Protein AF-0000000080484537 (afdb_homodimer)

Structure (mmCIF, N/CA/C/O backbone):
data_AF-0000000080484537-model_v1
#
loop_
_entity.id
_entity.type
_entity.pdbx_description
1 polymer 'NAD(P)/FAD-dependent oxidoreductase'
#
loop_
_atom_site.group_PDB
_atom_site.id
_atom_site.type_symbol
_atom_site.label_atom_id
_atom_site.label_alt_id
_atom_site.label_comp_id
_atom_site.label_asym_id
_atom_site.label_entity_id
_atom_site.label_seq_id
_atom_site.pdbx_PDB_ins_code
_atom_site.Cartn_x
_atom_site.Cartn_y
_atom_site.Cartn_z
_atom_site.occupancy
_atom_site.B_iso_or_equiv
_atom_site.auth_seq_id
_atom_site.auth_comp_id
_atom_site.auth_asym_id
_atom_site.auth_atom_id
_atom_site.pdbx_PDB_model_num
ATOM 1 N N . MET A 1 1 ? 39.976 18.227 -12.603 1 23.44 1 MET A N 1
ATOM 2 C CA . MET A 1 1 ? 39.265 18.965 -11.563 1 23.44 1 MET A CA 1
ATOM 3 C C . MET A 1 1 ? 38.662 18.012 -10.536 1 23.44 1 MET A C 1
ATOM 5 O O . MET A 1 1 ? 37.993 17.044 -10.899 1 23.44 1 MET A O 1
ATOM 9 N N . THR A 1 2 ? 39.248 17.876 -9.286 1 27.39 2 THR A N 1
ATOM 10 C CA . THR A 1 2 ? 38.936 16.972 -8.184 1 27.39 2 THR A CA 1
ATOM 11 C C . THR A 1 2 ? 37.43 16.899 -7.955 1 27.39 2 THR A C 1
ATOM 13 O O . THR A 1 2 ? 36.774 17.925 -7.766 1 27.39 2 THR A O 1
ATOM 16 N N . LYS A 1 3 ? 36.701 16.064 -8.628 1 37.63 3 LYS A N 1
ATOM 17 C CA . LYS A 1 3 ? 35.336 15.91 -8.135 1 37.63 3 LYS A CA 1
ATOM 18 C C . LYS A 1 3 ? 35.253 16.219 -6.642 1 37.63 3 LYS A C 1
ATOM 20 O O . LYS A 1 3 ? 35.806 15.486 -5.82 1 37.63 3 LYS A O 1
ATOM 25 N N . THR A 1 4 ? 35.375 17.279 -6.069 1 38.49 4 THR A N 1
ATOM 26 C CA . THR A 1 4 ? 35.417 17.723 -4.68 1 38.49 4 THR A CA 1
ATOM 27 C C . THR A 1 4 ? 34.432 16.927 -3.828 1 38.49 4 THR A C 1
ATOM 29 O O . THR A 1 4 ? 33.239 16.874 -4.135 1 38.49 4 THR A O 1
ATOM 32 N N . ASP A 1 5 ? 34.754 15.816 -3.107 1 48.5 5 ASP A N 1
ATOM 33 C CA . ASP A 1 5 ? 34.26 14.798 -2.184 1 48.5 5 ASP A CA 1
ATOM 34 C C . ASP A 1 5 ? 33.215 15.378 -1.234 1 48.5 5 ASP A C 1
ATOM 36 O O . ASP A 1 5 ? 33.521 15.69 -0.082 1 48.5 5 ASP A O 1
ATOM 40 N N . GLU A 1 6 ? 32.53 16.384 -1.527 1 61.79 6 GLU A N 1
ATOM 41 C CA . GLU A 1 6 ? 31.76 17.162 -0.561 1 61.79 6 GLU A CA 1
ATOM 42 C C . GLU A 1 6 ? 30.63 16.332 0.041 1 61.79 6 GLU A C 1
ATOM 44 O O . GLU A 1 6 ? 29.827 15.745 -0.688 1 61.79 6 GLU A O 1
ATOM 49 N N . ARG A 1 7 ? 30.728 15.996 1.322 1 75.49 7 ARG A N 1
ATOM 50 C CA . ARG A 1 7 ? 29.743 15.411 2.226 1 75.49 7 ARG A CA 1
ATOM 51 C C . ARG A 1 7 ? 28.435 16.194 2.193 1 75.49 7 ARG A C 1
ATOM 53 O O . ARG A 1 7 ? 28.428 17.409 2.402 1 75.49 7 ARG A O 1
ATOM 60 N N . GLN A 1 8 ? 27.421 15.409 1.617 1 91.36 8 GLN A N 1
ATOM 61 C CA . GLN A 1 8 ? 26.099 16.027 1.606 1 91.36 8 GLN A CA 1
ATOM 62 C C . GLN A 1 8 ? 25.295 15.63 2.84 1 91.36 8 GLN A C 1
ATOM 64 O O . GLN A 1 8 ? 25.279 14.46 3.227 1 91.36 8 GLN A O 1
ATOM 69 N N . GLU A 1 9 ? 24.724 16.596 3.496 1 97.05 9 GLU A N 1
ATOM 70 C CA . GLU A 1 9 ? 23.975 16.344 4.723 1 97.05 9 GLU A CA 1
ATOM 71 C C . GLU A 1 9 ? 22.471 16.436 4.481 1 97.05 9 GLU A C 1
ATOM 73 O O . GLU A 1 9 ? 22.004 17.331 3.773 1 97.05 9 GLU A O 1
ATOM 78 N N . TYR A 1 10 ? 21.775 15.498 4.969 1 98.43 10 TYR A N 1
ATOM 79 C CA . TYR A 1 10 ? 20.322 15.422 4.869 1 98.43 10 TYR A CA 1
ATOM 80 C C . TYR A 1 10 ? 19.704 15.014 6.2 1 98.43 10 TYR A C 1
ATOM 82 O O . TYR A 1 10 ? 20.385 14.453 7.062 1 98.43 10 TYR A O 1
ATOM 90 N N . GLU A 1 11 ? 18.45 15.349 6.391 1 98.76 11 GLU A N 1
ATOM 91 C CA . GLU A 1 11 ? 17.734 14.762 7.52 1 98.76 11 GLU A CA 1
ATOM 92 C C . GLU A 1 11 ? 17.462 13.279 7.29 1 98.76 11 GLU A C 1
ATOM 94 O O . GLU A 1 11 ? 17.568 12.471 8.215 1 98.76 11 GLU A O 1
ATOM 99 N N . VAL A 1 12 ? 17.123 12.919 6.054 1 98.94 12 VAL A N 1
ATOM 100 C CA . VAL A 1 12 ? 16.779 11.542 5.714 1 98.94 12 VAL A CA 1
ATOM 101 C C . VAL A 1 12 ? 17.518 11.123 4.445 1 98.94 12 VAL A C 1
ATOM 103 O O . VAL A 1 12 ? 17.547 11.867 3.462 1 98.94 12 VAL A O 1
ATOM 106 N N . VAL A 1 13 ? 18.121 9.973 4.429 1 98.95 13 VAL A N 1
ATOM 107 C CA . VAL A 1 13 ? 18.639 9.355 3.213 1 98.95 13 VAL A CA 1
ATOM 108 C C . VAL A 1 13 ? 17.956 8.008 2.987 1 98.95 13 VAL A C 1
ATOM 110 O O . VAL A 1 13 ? 17.927 7.161 3.883 1 98.95 13 VAL A O 1
ATOM 113 N N . VAL A 1 14 ? 17.389 7.841 1.883 1 98.96 14 VAL A N 1
ATOM 114 C CA . VAL A 1 14 ? 16.769 6.591 1.456 1 98.96 14 VAL A CA 1
ATOM 115 C C . VAL A 1 14 ? 17.673 5.882 0.45 1 98.96 14 VAL A C 1
ATOM 117 O O . VAL A 1 14 ? 18.08 6.474 -0.553 1 98.96 14 VAL A O 1
ATOM 120 N N . VAL A 1 15 ? 17.99 4.653 0.755 1 98.9 15 VAL A N 1
ATOM 121 C CA . VAL A 1 15 ? 18.811 3.848 -0.143 1 98.9 15 VAL A CA 1
ATOM 122 C C . VAL A 1 15 ? 17.948 2.781 -0.814 1 98.9 15 VAL A C 1
ATOM 124 O O . VAL A 1 15 ? 17.4 1.904 -0.142 1 98.9 15 VAL A O 1
ATOM 127 N N . GLY A 1 16 ? 17.893 2.79 -2.147 1 98.51 16 GLY A N 1
ATOM 128 C CA . GLY A 1 16 ? 17.028 1.909 -2.915 1 98.51 16 GLY A CA 1
ATOM 129 C C . GLY A 1 16 ? 15.826 2.62 -3.507 1 98.51 16 GLY A C 1
ATOM 130 O O . GLY A 1 16 ? 15.008 3.181 -2.774 1 98.51 16 GLY A O 1
ATOM 131 N N . GLY A 1 17 ? 15.713 2.529 -4.77 1 98.24 17 GLY A N 1
ATOM 132 C CA . GLY A 1 17 ? 14.674 3.251 -5.486 1 98.24 17 GLY A CA 1
ATOM 133 C C . GLY A 1 17 ? 13.559 2.353 -5.986 1 98.24 17 GLY A C 1
ATOM 134 O O . GLY A 1 17 ? 13.006 2.582 -7.064 1 98.24 17 GLY A O 1
ATOM 135 N N . GLY A 1 18 ? 13.29 1.226 -5.289 1 98.32 18 GLY A N 1
ATOM 136 C CA . GLY A 1 18 ? 12.067 0.475 -5.524 1 98.32 18 GLY A CA 1
ATOM 137 C C . GLY A 1 18 ? 10.832 1.157 -4.965 1 98.32 18 GLY A C 1
ATOM 138 O O . GLY A 1 18 ? 10.925 2.235 -4.376 1 98.32 18 GLY A O 1
ATOM 139 N N . PRO A 1 19 ? 9.711 0.52 -5.091 1 98.54 19 PRO A N 1
ATOM 140 C CA . PRO A 1 19 ? 8.455 1.155 -4.685 1 98.54 19 PRO A CA 1
ATOM 141 C C . PRO A 1 19 ? 8.459 1.588 -3.221 1 98.54 19 PRO A C 1
ATOM 143 O O . PRO A 1 19 ? 7.993 2.683 -2.896 1 98.54 19 PRO A O 1
ATOM 146 N N . ALA A 1 20 ? 8.968 0.799 -2.344 1 98.85 20 ALA A N 1
ATOM 147 C CA . ALA A 1 20 ? 8.97 1.117 -0.919 1 98.85 20 ALA A CA 1
ATOM 148 C C . ALA A 1 20 ? 9.85 2.33 -0.629 1 98.85 20 ALA A C 1
ATOM 150 O O . ALA A 1 20 ? 9.454 3.228 0.118 1 98.85 20 ALA A O 1
ATOM 151 N N . GLY A 1 21 ? 11.045 2.307 -1.175 1 98.87 21 GLY A N 1
ATOM 152 C CA . GLY A 1 21 ? 11.939 3.44 -0.994 1 98.87 21 GLY A CA 1
ATOM 153 C C . GLY A 1 21 ? 11.384 4.734 -1.558 1 98.87 21 GLY A C 1
ATOM 154 O O . GLY A 1 21 ? 11.434 5.775 -0.899 1 98.87 21 GLY A O 1
ATOM 155 N N . LEU A 1 22 ? 10.856 4.666 -2.74 1 98.9 22 LEU A N 1
ATOM 156 C CA . LEU A 1 22 ? 10.271 5.837 -3.385 1 98.9 22 LEU A CA 1
ATOM 157 C C . LEU A 1 22 ? 9.118 6.394 -2.557 1 98.9 22 LEU A C 1
ATOM 159 O O . LEU A 1 22 ? 8.998 7.609 -2.39 1 98.9 22 LEU A O 1
ATOM 163 N N . GLN A 1 23 ? 8.3 5.505 -2.07 1 98.93 23 GLN A N 1
ATOM 164 C CA . GLN A 1 23 ? 7.166 5.933 -1.258 1 98.93 23 GLN A CA 1
ATOM 165 C C . GLN A 1 23 ? 7.633 6.597 0.034 1 98.93 23 GLN A C 1
ATOM 167 O O . GLN A 1 23 ? 7.064 7.604 0.462 1 98.93 23 GLN A O 1
ATOM 172 N N . SER A 1 24 ? 8.658 6.056 0.693 1 98.95 24 SER A N 1
ATOM 173 C CA . SER A 1 24 ? 9.213 6.655 1.903 1 98.95 24 SER A CA 1
ATOM 174 C C . SER A 1 24 ? 9.737 8.061 1.633 1 98.95 24 SER A C 1
ATOM 176 O O . SER A 1 24 ? 9.454 8.991 2.391 1 98.95 24 SER A O 1
ATOM 178 N N . ALA A 1 25 ? 10.461 8.179 0.547 1 98.93 25 ALA A N 1
ATOM 179 C CA . ALA A 1 25 ? 11.052 9.464 0.183 1 98.93 25 ALA A CA 1
ATOM 180 C C . ALA A 1 25 ? 9.971 10.498 -0.12 1 98.93 25 ALA A C 1
ATOM 182 O O . ALA A 1 25 ? 10.115 11.674 0.224 1 98.93 25 ALA A O 1
ATOM 183 N N . LEU A 1 26 ? 8.951 10.069 -0.77 1 98.78 26 LEU A N 1
ATOM 184 C CA . LEU A 1 26 ? 7.847 10.97 -1.083 1 98.78 26 LEU A CA 1
ATOM 185 C C . LEU A 1 26 ? 7.242 11.552 0.19 1 98.78 26 LEU A C 1
ATOM 187 O O . LEU A 1 26 ? 7.06 12.767 0.297 1 98.78 26 LEU A O 1
ATOM 191 N N . TYR A 1 27 ? 6.989 10.692 1.164 1 98.79 27 TYR A N 1
ATOM 192 C CA . TYR A 1 27 ? 6.375 11.139 2.409 1 98.79 27 TYR A CA 1
ATOM 193 C C . TYR A 1 27 ? 7.312 12.06 3.18 1 98.79 27 TYR A C 1
ATOM 195 O O . TYR A 1 27 ? 6.905 13.133 3.633 1 98.79 27 TYR A O 1
ATOM 203 N N . THR A 1 28 ? 8.537 11.677 3.319 1 98.81 28 THR A N 1
ATOM 204 C CA . THR A 1 28 ? 9.456 12.498 4.1 1 98.81 28 THR A CA 1
ATOM 205 C C . THR A 1 28 ? 9.642 13.867 3.451 1 98.81 28 THR A C 1
ATOM 207 O O . THR A 1 28 ? 9.67 14.888 4.141 1 98.81 28 THR A O 1
ATOM 210 N N . THR A 1 29 ? 9.684 13.871 2.11 1 98.55 29 THR A N 1
ATOM 211 C CA . THR A 1 29 ? 9.873 15.139 1.415 1 98.55 29 THR A CA 1
ATOM 212 C C . THR A 1 29 ? 8.64 16.026 1.563 1 98.55 29 THR A C 1
ATOM 214 O O . THR A 1 29 ? 8.749 17.19 1.953 1 98.55 29 THR A O 1
ATOM 217 N N . ARG A 1 30 ? 7.506 15.511 1.339 1 97.69 30 ARG A N 1
ATOM 218 C CA . ARG A 1 30 ? 6.276 16.295 1.378 1 97.69 30 ARG A CA 1
ATOM 219 C C . ARG A 1 30 ? 5.97 16.764 2.797 1 97.69 30 ARG A C 1
ATOM 221 O O . ARG A 1 30 ? 5.241 17.739 2.99 1 97.69 30 ARG A O 1
ATOM 228 N N . LEU A 1 31 ? 6.535 16.034 3.759 1 98.08 31 LEU A N 1
ATOM 229 C CA . LEU A 1 31 ? 6.295 16.419 5.145 1 98.08 31 LEU A CA 1
ATOM 230 C C . LEU A 1 31 ? 7.403 17.335 5.654 1 98.08 31 LEU A C 1
ATOM 232 O O . LEU A 1 31 ? 7.541 17.537 6.863 1 98.08 31 LEU A O 1
ATOM 236 N N . GLY A 1 32 ? 8.259 17.805 4.763 1 97.79 32 GLY A N 1
ATOM 237 C CA . GLY A 1 32 ? 9.095 18.96 5.047 1 97.79 32 GLY A CA 1
ATOM 238 C C . GLY A 1 32 ? 10.503 18.588 5.471 1 97.79 32 GLY A C 1
ATOM 239 O O . GLY A 1 32 ? 11.19 19.378 6.123 1 97.79 32 GLY A O 1
ATOM 240 N N . HIS A 1 33 ? 10.928 17.373 5.116 1 98.69 33 HIS A N 1
ATOM 241 C CA . HIS A 1 33 ? 12.272 16.962 5.508 1 98.69 33 HIS A CA 1
ATOM 242 C C . HIS A 1 33 ? 13.217 16.958 4.312 1 98.69 33 HIS A C 1
ATOM 244 O O . HIS A 1 33 ? 12.837 16.541 3.216 1 98.69 33 HIS A O 1
ATOM 250 N N . ASP A 1 34 ? 14.436 17.474 4.523 1 98.64 34 ASP A N 1
ATOM 251 C CA . ASP A 1 34 ? 15.479 17.34 3.51 1 98.64 34 ASP A CA 1
ATOM 252 C C . ASP A 1 34 ? 15.831 15.873 3.276 1 98.64 34 ASP A C 1
ATOM 254 O O . ASP A 1 34 ? 16.505 15.251 4.099 1 98.64 34 ASP A O 1
ATOM 258 N N . THR A 1 35 ? 15.431 15.367 2.101 1 98.86 35 THR A N 1
ATOM 259 C CA . THR A 1 35 ? 15.532 13.94 1.814 1 98.86 35 THR A CA 1
ATOM 260 C C . THR A 1 35 ? 16.356 13.7 0.552 1 98.86 35 THR A C 1
ATOM 262 O O . THR A 1 35 ? 16.183 14.395 -0.451 1 98.86 35 THR A O 1
ATOM 265 N N . ALA A 1 36 ? 17.254 12.746 0.633 1 98.78 36 ALA A N 1
ATOM 266 C CA . ALA A 1 36 ? 17.96 12.242 -0.543 1 98.78 36 ALA A CA 1
ATOM 267 C C . ALA A 1 36 ? 17.57 10.797 -0.839 1 98.78 36 ALA A C 1
ATOM 269 O O . ALA A 1 36 ? 17.418 9.987 0.079 1 98.78 36 ALA A O 1
ATOM 270 N N . LEU A 1 37 ? 17.382 10.501 -2.053 1 98.84 37 LEU A N 1
ATOM 271 C CA . LEU A 1 37 ? 17.241 9.136 -2.549 1 98.84 37 LEU A CA 1
ATOM 272 C C . LEU A 1 37 ? 18.49 8.702 -3.31 1 98.84 37 LEU A C 1
ATOM 274 O O . LEU A 1 37 ? 18.906 9.369 -4.26 1 98.84 37 LEU A O 1
ATOM 278 N N . VAL A 1 38 ? 19.084 7.636 -2.88 1 98.72 38 VAL A N 1
ATOM 279 C CA . VAL A 1 38 ? 20.272 7.101 -3.538 1 98.72 38 VAL A CA 1
ATOM 280 C C . VAL A 1 38 ? 19.949 5.746 -4.165 1 98.72 38 VAL A C 1
ATOM 282 O O . VAL A 1 38 ? 19.65 4.783 -3.456 1 98.72 38 VAL A O 1
ATOM 285 N N . ASP A 1 39 ? 20.021 5.628 -5.411 1 97.56 39 ASP A N 1
ATOM 286 C CA . ASP A 1 39 ? 19.632 4.421 -6.134 1 97.56 39 ASP A CA 1
ATOM 287 C C . ASP A 1 39 ? 20.437 4.27 -7.423 1 97.56 39 ASP A C 1
ATOM 289 O O . ASP A 1 39 ? 20.578 5.225 -8.189 1 97.56 39 ASP A O 1
ATOM 293 N N . ARG A 1 40 ? 20.935 3.13 -7.674 1 94.28 40 ARG A N 1
ATOM 294 C CA . ARG A 1 40 ? 21.715 2.89 -8.884 1 94.28 40 ARG A CA 1
ATOM 295 C C . ARG A 1 40 ? 20.816 2.468 -10.041 1 94.28 40 ARG A C 1
ATOM 297 O O . ARG A 1 40 ? 21.268 2.381 -11.185 1 94.28 40 ARG A O 1
ATOM 304 N N . GLY A 1 41 ? 19.569 2.194 -9.729 1 90 41 GLY A N 1
ATOM 305 C CA . GLY A 1 41 ? 18.663 1.661 -10.734 1 90 41 GLY A CA 1
ATOM 306 C C . GLY A 1 41 ? 18.563 0.148 -10.706 1 90 41 GLY A C 1
ATOM 307 O O . GLY A 1 41 ? 19.352 -0.519 -10.033 1 90 41 GLY A O 1
ATOM 308 N N . GLY A 1 42 ? 17.454 -0.297 -11.42 1 88.62 42 GLY A N 1
ATOM 309 C CA . GLY A 1 42 ? 17.2 -1.728 -11.46 1 88.62 42 GLY A CA 1
ATOM 310 C C . GLY A 1 42 ? 16.218 -2.19 -10.401 1 88.62 42 GLY A C 1
ATOM 311 O O . GLY A 1 42 ? 15.309 -1.447 -10.024 1 88.62 42 GLY A O 1
ATOM 312 N N . GLY A 1 43 ? 16.376 -3.502 -10.071 1 89.61 43 GLY A N 1
ATOM 313 C CA . GLY A 1 43 ? 15.469 -4.11 -9.111 1 89.61 43 GLY A CA 1
ATOM 314 C C . GLY A 1 43 ? 14.306 -4.833 -9.763 1 89.61 43 GLY A C 1
ATOM 315 O O . GLY A 1 43 ? 14.099 -4.721 -10.973 1 89.61 43 GLY A O 1
ATOM 316 N N . ARG A 1 44 ? 13.564 -5.465 -9.044 1 91.22 44 ARG A N 1
ATOM 317 C CA . ARG A 1 44 ? 12.495 -6.335 -9.522 1 91.22 44 ARG A CA 1
ATOM 318 C C . ARG A 1 44 ? 11.397 -5.528 -10.207 1 91.22 44 ARG A C 1
ATOM 320 O O . ARG A 1 44 ? 10.897 -5.92 -11.263 1 91.22 44 ARG A O 1
ATOM 327 N N . ALA A 1 45 ? 11.117 -4.374 -9.626 1 91.53 45 ALA A N 1
ATOM 328 C CA . ALA A 1 45 ? 10.047 -3.563 -10.2 1 91.53 45 ALA A CA 1
ATOM 329 C C . ALA A 1 45 ? 10.438 -3.033 -11.576 1 91.53 45 ALA A C 1
ATOM 331 O O . ALA A 1 45 ? 9.595 -2.931 -12.471 1 91.53 45 ALA A O 1
ATOM 332 N N . ALA A 1 46 ? 11.672 -2.721 -11.741 1 89.91 46 ALA A N 1
ATOM 333 C CA . ALA A 1 46 ? 12.144 -2.174 -13.01 1 89.91 46 ALA A CA 1
ATOM 334 C C . ALA A 1 46 ? 12.068 -3.218 -14.12 1 89.91 46 ALA A C 1
ATOM 336 O O . ALA A 1 46 ? 12 -2.872 -15.302 1 89.91 46 ALA A O 1
ATOM 337 N N . MET A 1 47 ? 12.005 -4.441 -13.754 1 88.39 47 MET A N 1
ATOM 338 C CA . MET A 1 47 ? 12.05 -5.531 -14.724 1 88.39 47 MET A CA 1
ATOM 339 C C . MET A 1 47 ? 10.652 -5.861 -15.236 1 88.39 47 MET A C 1
ATOM 341 O O . MET A 1 47 ? 10.501 -6.606 -16.207 1 88.39 47 MET A O 1
ATOM 345 N N . MET A 1 48 ? 9.658 -5.3 -14.616 1 90.55 48 MET A N 1
ATOM 346 C CA . MET A 1 48 ? 8.282 -5.581 -15.016 1 90.55 48 MET A CA 1
ATOM 347 C C . MET A 1 48 ? 7.975 -4.97 -16.379 1 90.55 48 MET A C 1
ATOM 349 O O . MET A 1 48 ? 8.194 -3.776 -16.592 1 90.55 48 MET A O 1
ATOM 353 N N . LEU A 1 49 ? 7.495 -5.759 -17.244 1 90.6 49 LEU A N 1
ATOM 354 C CA . LEU A 1 49 ? 7.099 -5.25 -18.552 1 90.6 49 LEU A CA 1
ATOM 355 C C . LEU A 1 49 ? 5.751 -4.542 -18.474 1 90.6 49 LEU A C 1
ATOM 357 O O . LEU A 1 49 ? 5.511 -3.572 -19.197 1 90.6 49 LEU A O 1
ATOM 361 N N . ASP A 1 50 ? 4.905 -5.078 -17.597 1 91.6 50 ASP A N 1
ATOM 362 C CA . ASP A 1 50 ? 3.582 -4.533 -17.309 1 91.6 50 ASP A CA 1
ATOM 363 C C . ASP A 1 50 ? 3.305 -4.527 -15.808 1 91.6 50 ASP A C 1
ATOM 365 O O . ASP A 1 50 ? 3.658 -5.474 -15.102 1 91.6 50 ASP A O 1
ATOM 369 N N . THR A 1 51 ? 2.698 -3.489 -15.375 1 92.53 51 THR A N 1
ATOM 370 C CA . THR A 1 51 ? 2.335 -3.423 -13.964 1 92.53 51 THR A CA 1
ATOM 371 C C . THR A 1 51 ? 0.969 -4.06 -13.727 1 92.53 51 THR A C 1
ATOM 373 O O . THR A 1 51 ? -0.004 -3.725 -14.406 1 92.53 51 THR A O 1
ATOM 376 N N . HIS A 1 52 ? 0.988 -4.946 -12.801 1 92.24 52 HIS A N 1
ATOM 377 C CA . HIS A 1 52 ? -0.246 -5.618 -12.41 1 92.24 52 HIS A CA 1
ATOM 378 C C . HIS A 1 52 ? -0.535 -5.42 -10.925 1 92.24 52 HIS A C 1
ATOM 380 O O . HIS A 1 52 ? 0.345 -5.007 -10.167 1 92.24 52 HIS A O 1
ATOM 386 N N . ASN A 1 53 ? -1.652 -5.589 -10.51 1 95.78 53 ASN A N 1
ATOM 387 C CA . ASN A 1 53 ? -2.06 -5.719 -9.115 1 95.78 53 ASN A CA 1
ATOM 388 C C . ASN A 1 53 ? -1.883 -4.409 -8.354 1 95.78 53 ASN A C 1
ATOM 390 O O . ASN A 1 53 ? -1.613 -4.416 -7.152 1 95.78 53 ASN A O 1
ATOM 394 N N . VAL A 1 54 ? -1.821 -3.285 -8.956 1 97.98 54 VAL A N 1
ATOM 395 C CA . VAL A 1 54 ? -1.812 -1.959 -8.349 1 97.98 54 VAL A CA 1
ATOM 396 C C . VAL A 1 54 ? -2.992 -1.142 -8.873 1 97.98 54 VAL A C 1
ATOM 398 O O . VAL A 1 54 ? -3.001 -0.729 -10.035 1 97.98 54 VAL A O 1
ATOM 401 N N . ILE A 1 55 ? -3.914 -0.876 -8.011 1 98.13 55 ILE A N 1
ATOM 402 C CA . ILE A 1 55 ? -5.061 -0.109 -8.486 1 98.13 55 ILE A CA 1
ATOM 403 C C . ILE A 1 55 ? -4.6 1.265 -8.965 1 98.13 55 ILE A C 1
ATOM 405 O O . ILE A 1 55 ? -3.706 1.87 -8.369 1 98.13 55 ILE A O 1
ATOM 409 N N . GLY A 1 56 ? -5.198 1.724 -9.991 1 96.62 56 GLY A N 1
ATOM 410 C CA . GLY A 1 56 ? -4.888 3.047 -10.511 1 96.62 56 GLY A CA 1
ATOM 411 C C . GLY A 1 56 ? -3.739 3.045 -11.501 1 96.62 56 GLY A C 1
ATOM 412 O O . GLY A 1 56 ? -3.502 4.041 -12.187 1 96.62 56 GLY A O 1
ATOM 413 N N . VAL A 1 57 ? -3.001 1.94 -11.599 1 96.07 57 VAL A N 1
ATOM 414 C CA . VAL A 1 57 ? -1.902 1.776 -12.545 1 96.07 57 VAL A CA 1
ATOM 415 C C . VAL A 1 57 ? -2.169 0.57 -13.443 1 96.07 57 VAL A C 1
ATOM 417 O O . VAL A 1 57 ? -2.072 -0.576 -12.999 1 96.07 57 VAL A O 1
ATOM 420 N N . THR A 1 58 ? -2.405 0.817 -14.665 1 92.07 58 THR A N 1
ATOM 421 C CA . THR A 1 58 ? -2.867 -0.238 -15.56 1 92.07 58 THR A CA 1
ATOM 422 C C . THR A 1 58 ? -1.687 -0.937 -16.228 1 92.07 58 THR A C 1
ATOM 424 O O . THR A 1 58 ? -0.542 -0.501 -16.09 1 92.07 58 THR A O 1
ATOM 427 N N . GLU A 1 59 ? -1.963 -1.963 -16.93 1 91.01 59 GLU A N 1
ATOM 428 C CA . GLU A 1 59 ? -0.957 -2.783 -17.599 1 91.01 59 GLU A CA 1
ATOM 429 C C . GLU A 1 59 ? -0.304 -2.026 -18.752 1 91.01 59 GLU A C 1
ATOM 431 O O . GLU A 1 59 ? 0.706 -2.471 -19.3 1 91.01 59 GLU A O 1
ATOM 436 N N . GLU A 1 60 ? -0.825 -0.863 -19.002 1 91.44 60 GLU A N 1
ATOM 437 C CA . GLU A 1 60 ? -0.227 -0.019 -20.032 1 91.44 60 GLU A CA 1
ATOM 438 C C . GLU A 1 60 ? 1.07 0.617 -19.541 1 91.44 60 GLU A C 1
ATOM 440 O O . GLU A 1 60 ? 1.842 1.159 -20.336 1 91.44 60 GLU A O 1
ATOM 445 N N . GLN A 1 61 ? 1.283 0.51 -18.325 1 94.26 61 GLN A N 1
ATOM 446 C CA . GLN A 1 61 ? 2.492 1.084 -17.745 1 94.26 61 GLN A CA 1
ATOM 447 C C . GLN A 1 61 ? 3.484 -0.007 -17.349 1 94.26 61 GLN A C 1
ATOM 449 O O . GLN A 1 61 ? 3.142 -0.919 -16.593 1 94.26 61 GLN A O 1
ATOM 454 N N . SER A 1 62 ? 4.724 0.122 -17.824 1 95.03 62 SER A N 1
ATOM 455 C CA . SER A 1 62 ? 5.797 -0.776 -17.409 1 95.03 62 SER A CA 1
ATOM 456 C C . SER A 1 62 ? 6.32 -0.409 -16.024 1 95.03 62 SER A C 1
ATOM 458 O O . SER A 1 62 ? 6.009 0.663 -15.501 1 95.03 62 SER A O 1
ATOM 460 N N . GLY A 1 63 ? 7.086 -1.318 -15.51 1 95.42 63 GLY A N 1
ATOM 461 C CA . GLY A 1 63 ? 7.739 -1.007 -14.248 1 95.42 63 GLY A CA 1
ATOM 462 C C . GLY A 1 63 ? 8.614 0.23 -14.318 1 95.42 63 GLY A C 1
ATOM 463 O O . GLY A 1 63 ? 8.591 1.065 -13.411 1 95.42 63 GLY A O 1
ATOM 464 N N . ASN A 1 64 ? 9.333 0.352 -15.37 1 96 64 ASN A N 1
ATOM 465 C CA . ASN A 1 64 ? 10.215 1.501 -15.552 1 96 64 ASN A CA 1
ATOM 466 C C . ASN A 1 64 ? 9.426 2.804 -15.639 1 96 64 ASN A C 1
ATOM 468 O O . ASN A 1 64 ? 9.849 3.827 -15.098 1 96 64 ASN A O 1
ATOM 472 N N . GLU A 1 65 ? 8.343 2.769 -16.332 1 96.62 65 GLU A N 1
ATOM 473 C CA . GLU A 1 65 ? 7.502 3.959 -16.437 1 96.62 65 GLU A CA 1
ATOM 474 C C . GLU A 1 65 ? 6.893 4.324 -15.086 1 96.62 65 GLU A C 1
ATOM 476 O O . GLU A 1 65 ? 6.853 5.499 -14.715 1 96.62 65 GLU A O 1
ATOM 481 N N . PHE A 1 66 ? 6.425 3.337 -14.438 1 97.43 66 PHE A N 1
ATOM 482 C CA . PHE A 1 66 ? 5.871 3.51 -13.1 1 97.43 66 PHE A CA 1
ATOM 483 C C . PHE A 1 66 ? 6.896 4.145 -12.168 1 97.43 66 PHE A C 1
ATOM 485 O O . PHE A 1 66 ? 6.612 5.155 -11.521 1 97.43 66 PHE A O 1
ATOM 492 N N . LEU A 1 67 ? 8.091 3.618 -12.134 1 97.78 67 LEU A N 1
ATOM 493 C CA . LEU A 1 67 ? 9.167 4.135 -11.295 1 97.78 67 LEU A CA 1
ATOM 494 C C . LEU A 1 67 ? 9.604 5.519 -11.763 1 97.78 67 LEU A C 1
ATOM 496 O O . LEU A 1 67 ? 9.936 6.379 -10.944 1 97.78 67 LEU A O 1
ATOM 500 N N . GLY A 1 68 ? 9.643 5.661 -13.031 1 97.48 68 GLY A N 1
ATOM 501 C CA . GLY A 1 68 ? 9.992 6.961 -13.581 1 97.48 68 GLY A CA 1
ATOM 502 C C . GLY A 1 68 ? 9.04 8.064 -13.156 1 97.48 68 GLY A C 1
ATOM 503 O O . GLY A 1 68 ? 9.472 9.16 -12.794 1 97.48 68 GLY A O 1
ATOM 504 N N . THR A 1 69 ? 7.758 7.784 -13.216 1 97.42 69 THR A N 1
ATOM 505 C CA . THR A 1 69 ? 6.752 8.733 -12.749 1 97.42 69 THR A CA 1
ATOM 506 C C . THR A 1 69 ? 6.978 9.082 -11.281 1 97.42 69 THR A C 1
ATOM 508 O O . THR A 1 69 ? 6.908 10.252 -10.898 1 97.42 69 THR A O 1
ATOM 511 N N . ALA A 1 70 ? 7.263 8.111 -10.509 1 98.01 70 ALA A N 1
ATOM 512 C CA . ALA A 1 70 ? 7.515 8.318 -9.086 1 98.01 70 ALA A CA 1
ATOM 513 C C . ALA A 1 70 ? 8.724 9.224 -8.869 1 98.01 70 ALA A C 1
ATOM 515 O O . ALA A 1 70 ? 8.681 10.14 -8.044 1 98.01 70 ALA A O 1
ATOM 516 N N . ARG A 1 71 ? 9.772 8.954 -9.562 1 97.98 71 ARG A N 1
ATOM 517 C CA . ARG A 1 71 ? 10.983 9.759 -9.434 1 97.98 71 ARG A CA 1
ATOM 518 C C . ARG A 1 71 ? 10.711 11.217 -9.787 1 97.98 71 ARG A C 1
ATOM 520 O O . ARG A 1 71 ? 11.183 12.126 -9.102 1 97.98 71 ARG A O 1
ATOM 527 N N . GLN A 1 72 ? 9.979 11.375 -10.825 1 97.79 72 GLN A N 1
ATOM 528 C CA . GLN A 1 72 ? 9.628 12.735 -11.22 1 97.79 72 GLN A CA 1
ATOM 529 C C . GLN A 1 72 ? 8.813 13.431 -10.133 1 97.79 72 GLN A C 1
ATOM 531 O O . GLN A 1 72 ? 9.035 14.608 -9.842 1 97.79 72 GLN A O 1
ATOM 536 N N . GLN A 1 73 ? 7.875 12.747 -9.536 1 97.38 73 GLN A N 1
ATOM 537 C CA . GLN A 1 73 ? 7.101 13.288 -8.424 1 97.38 73 GLN A CA 1
ATOM 538 C C . GLN A 1 73 ? 8.015 13.765 -7.298 1 97.38 73 GLN A C 1
ATOM 540 O O . GLN A 1 73 ? 7.853 14.875 -6.789 1 97.38 73 GLN A O 1
ATOM 545 N N . LEU A 1 74 ? 8.917 12.894 -6.954 1 98.09 74 LEU A N 1
ATOM 546 C CA . LEU A 1 74 ? 9.837 13.195 -5.862 1 98.09 74 LEU A CA 1
ATOM 547 C C . LEU A 1 74 ? 10.654 14.445 -6.17 1 98.09 74 LEU A C 1
ATOM 549 O O . LEU A 1 74 ? 10.771 15.339 -5.328 1 98.09 74 LEU A O 1
ATOM 553 N N . GLU A 1 75 ? 11.148 14.476 -7.346 1 97.57 75 GLU A N 1
ATOM 554 C CA . GLU A 1 75 ? 11.94 15.632 -7.754 1 97.57 75 GLU A CA 1
ATOM 555 C C . GLU A 1 75 ? 11.111 16.912 -7.71 1 97.57 75 GLU A C 1
ATOM 557 O O . GLU A 1 75 ? 11.592 17.955 -7.262 1 97.57 75 GLU A O 1
ATOM 562 N N . ASP A 1 76 ? 9.936 16.809 -8.152 1 96.22 76 ASP A N 1
ATOM 563 C CA . ASP A 1 76 ? 9.052 17.971 -8.182 1 96.22 76 ASP A CA 1
ATOM 564 C C . ASP A 1 76 ? 8.772 18.485 -6.772 1 96.22 76 ASP A C 1
ATOM 566 O O . ASP A 1 76 ? 8.601 19.688 -6.567 1 96.22 76 ASP A O 1
ATOM 570 N N . TYR A 1 77 ? 8.783 17.619 -5.788 1 96.81 77 TYR A N 1
ATOM 571 C CA . TYR A 1 77 ? 8.485 18.015 -4.416 1 96.81 77 TYR A CA 1
ATOM 572 C C . TYR A 1 77 ? 9.748 18.469 -3.693 1 96.81 77 TYR A C 1
ATOM 574 O O . TYR A 1 77 ? 9.674 19.076 -2.622 1 96.81 77 TYR A O 1
ATOM 582 N N . GLY A 1 78 ? 10.947 18.076 -4.258 1 97.34 78 GLY A N 1
ATOM 583 C CA . GLY A 1 78 ? 12.163 18.633 -3.687 1 97.34 78 GLY A CA 1
ATOM 584 C C . GLY A 1 78 ? 13.135 17.574 -3.204 1 97.34 78 GLY A C 1
ATOM 585 O O . GLY A 1 78 ? 14.169 17.895 -2.614 1 97.34 78 GLY A O 1
ATOM 586 N N . THR A 1 79 ? 12.802 16.286 -3.477 1 98.32 79 THR A N 1
ATOM 587 C CA . THR A 1 79 ? 13.76 15.234 -3.154 1 98.32 79 THR A CA 1
ATOM 588 C C . THR A 1 79 ? 15.005 15.349 -4.028 1 98.32 79 THR A C 1
ATOM 590 O O . THR A 1 79 ? 14.904 15.591 -5.233 1 98.32 79 THR A O 1
ATOM 593 N N . GLU A 1 80 ? 16.147 15.231 -3.443 1 98.17 80 GLU A N 1
ATOM 594 C CA . GLU A 1 80 ? 17.362 15.1 -4.241 1 98.17 80 GLU A CA 1
ATOM 595 C C . GLU A 1 80 ? 17.636 13.64 -4.594 1 98.17 80 GLU A C 1
ATOM 597 O O . GLU A 1 80 ? 17.748 12.792 -3.706 1 98.17 80 GLU A O 1
ATOM 602 N N . ILE A 1 81 ? 17.782 13.372 -5.81 1 98.24 81 ILE A N 1
ATOM 603 C CA . ILE A 1 81 ? 17.993 12.002 -6.264 1 98.24 81 ILE A CA 1
ATOM 604 C C . ILE A 1 81 ? 19.427 11.838 -6.76 1 98.24 81 ILE A C 1
ATOM 606 O O . ILE A 1 81 ? 19.899 12.623 -7.587 1 98.24 81 ILE A O 1
ATOM 610 N N . HIS A 1 82 ? 20.084 10.845 -6.263 1 97.99 82 HIS A N 1
ATOM 611 C CA . HIS A 1 82 ? 21.458 10.528 -6.633 1 97.99 82 HIS A CA 1
ATOM 612 C C . HIS A 1 82 ? 21.555 9.14 -7.256 1 97.99 82 HIS A C 1
ATOM 614 O O . HIS A 1 82 ? 21.156 8.149 -6.64 1 97.99 82 HIS A O 1
ATOM 620 N N . ARG A 1 83 ? 22.043 9.077 -8.476 1 97.32 83 ARG A N 1
ATOM 621 C CA . ARG A 1 83 ? 22.376 7.78 -9.056 1 97.32 83 ARG A CA 1
ATOM 622 C C . ARG A 1 83 ? 23.699 7.258 -8.507 1 97.32 83 ARG A C 1
ATOM 624 O O . ARG A 1 83 ? 24.768 7.747 -8.878 1 97.32 83 ARG A O 1
ATOM 631 N N . ASP A 1 84 ? 23.618 6.368 -7.628 1 97.33 84 ASP A N 1
ATOM 632 C CA . ASP A 1 84 ? 24.798 5.858 -6.935 1 97.33 84 ASP A CA 1
ATOM 633 C C . ASP A 1 84 ? 24.498 4.53 -6.244 1 97.33 84 ASP A C 1
ATOM 635 O O . ASP A 1 84 ? 23.345 4.095 -6.196 1 97.33 84 ASP A O 1
ATOM 639 N N . PHE A 1 85 ? 25.541 3.846 -5.925 1 97.37 85 PHE A N 1
ATOM 640 C CA . PHE A 1 85 ? 25.46 2.587 -5.194 1 97.37 85 PHE A CA 1
ATOM 641 C C . PHE A 1 85 ? 26.155 2.7 -3.842 1 97.37 85 PHE A C 1
ATOM 643 O O . PHE A 1 85 ? 27.38 2.823 -3.776 1 97.37 85 PHE A O 1
ATOM 650 N N . VAL A 1 86 ? 25.343 2.668 -2.749 1 98.26 86 VAL A N 1
ATOM 651 C CA . VAL A 1 86 ? 25.907 2.792 -1.41 1 98.26 86 VAL A CA 1
ATOM 652 C C . VAL A 1 86 ? 26.558 1.473 -0.999 1 98.26 86 VAL A C 1
ATOM 654 O O . VAL A 1 86 ? 25.912 0.423 -1.014 1 98.26 86 VAL A O 1
ATOM 657 N N . THR A 1 87 ? 27.796 1.531 -0.6 1 97.78 87 THR A N 1
ATOM 658 C CA . THR A 1 87 ? 28.547 0.316 -0.305 1 97.78 87 THR A CA 1
ATOM 659 C C . THR A 1 87 ? 28.892 0.241 1.18 1 97.78 87 THR A C 1
ATOM 661 O O . THR A 1 87 ? 29.137 -0.844 1.711 1 97.78 87 THR A O 1
ATOM 664 N N . ASP A 1 88 ? 28.907 1.397 1.811 1 98.3 88 ASP A N 1
ATOM 665 C CA . ASP A 1 88 ? 29.343 1.439 3.203 1 98.3 88 ASP A CA 1
ATOM 666 C C . ASP A 1 88 ? 28.428 2.331 4.039 1 98.3 88 ASP A C 1
ATOM 668 O O . ASP A 1 88 ? 27.939 3.354 3.555 1 98.3 88 ASP A O 1
ATOM 672 N N . ALA A 1 89 ? 28.256 1.908 5.275 1 98.75 89 ALA A N 1
ATOM 673 C CA . ALA A 1 89 ? 27.469 2.68 6.233 1 98.75 89 ALA A CA 1
ATOM 674 C C . ALA A 1 89 ? 28.042 2.554 7.641 1 98.75 89 ALA A C 1
ATOM 676 O O . ALA A 1 89 ? 28.494 1.478 8.041 1 98.75 89 ALA A O 1
ATOM 677 N N . GLU A 1 90 ? 28.029 3.59 8.379 1 98.54 90 GLU A N 1
ATOM 678 C CA . GLU A 1 90 ? 28.449 3.567 9.776 1 98.54 90 GLU A CA 1
ATOM 679 C C . GLU A 1 90 ? 27.722 4.635 10.589 1 98.54 90 GLU A C 1
ATOM 681 O O . GLU A 1 90 ? 27.3 5.657 10.044 1 98.54 90 GLU A O 1
ATOM 686 N N . GLN A 1 91 ? 27.531 4.378 11.784 1 98.48 91 GLN A N 1
ATOM 687 C CA . GLN A 1 91 ? 27.021 5.39 12.703 1 98.48 91 GLN A CA 1
ATOM 688 C C . GLN A 1 91 ? 28.155 6.238 13.272 1 98.48 91 GLN A C 1
ATOM 690 O O . GLN A 1 91 ? 29.153 5.702 13.759 1 98.48 91 GLN A O 1
ATOM 695 N N . LEU A 1 92 ? 28.004 7.5 13.207 1 98.11 92 LEU A N 1
ATOM 696 C CA . LEU A 1 92 ? 28.995 8.441 13.717 1 98.11 92 LEU A CA 1
ATOM 697 C C . LEU A 1 92 ? 28.807 8.671 15.213 1 98.11 92 LEU A C 1
ATOM 699 O O . LEU A 1 92 ? 27.781 8.287 15.78 1 98.11 92 LEU A O 1
ATOM 703 N N . ASP A 1 93 ? 29.684 9.4 15.841 1 97.61 93 ASP A N 1
ATOM 704 C CA . ASP A 1 93 ? 29.693 9.641 17.281 1 97.61 93 ASP A CA 1
ATOM 705 C C . ASP A 1 93 ? 28.514 10.517 17.699 1 97.61 93 ASP A C 1
ATOM 707 O O . ASP A 1 93 ? 28.01 10.397 18.818 1 97.61 93 ASP A O 1
ATOM 711 N N . ASP A 1 94 ? 28.123 11.293 16.802 1 97.31 94 ASP A N 1
ATOM 712 C CA . ASP A 1 94 ? 27.046 12.216 17.148 1 97.31 94 ASP A CA 1
ATOM 713 C C . ASP A 1 94 ? 25.679 11.577 16.916 1 97.31 94 ASP A C 1
ATOM 715 O O . ASP A 1 94 ? 24.649 12.247 17.018 1 97.31 94 ASP A O 1
ATOM 719 N N . GLY A 1 95 ? 25.667 10.345 16.537 1 97.16 95 GLY A N 1
ATOM 720 C CA . GLY A 1 95 ? 24.423 9.606 16.394 1 97.16 95 GLY A CA 1
ATOM 721 C C . GLY A 1 95 ? 23.912 9.57 14.966 1 97.16 95 GLY A C 1
ATOM 722 O O . GLY A 1 95 ? 23.043 8.761 14.632 1 97.16 95 GLY A O 1
ATOM 723 N N . ARG A 1 96 ? 24.499 10.392 14.114 1 98.31 96 ARG A N 1
ATOM 724 C CA . ARG A 1 96 ? 24.11 10.405 12.708 1 98.31 96 ARG A CA 1
ATOM 725 C C . ARG A 1 96 ? 24.755 9.25 11.95 1 98.31 96 ARG A C 1
ATOM 727 O O . ARG A 1 96 ? 25.572 8.514 12.508 1 98.31 96 ARG A O 1
ATOM 734 N N . PHE A 1 97 ? 24.339 9.081 10.669 1 98.84 97 PHE A N 1
ATOM 735 C CA . PHE A 1 97 ? 24.824 7.973 9.853 1 98.84 97 PHE A CA 1
ATOM 736 C C . PHE A 1 97 ? 25.597 8.488 8.645 1 98.84 97 PHE A C 1
ATOM 738 O O . PHE A 1 97 ? 25.154 9.418 7.968 1 98.84 97 PHE A O 1
ATOM 745 N N . ARG A 1 98 ? 26.739 7.918 8.412 1 98.79 98 ARG A N 1
ATOM 746 C CA . ARG A 1 98 ? 27.515 8.179 7.204 1 98.79 98 ARG A CA 1
ATOM 747 C C . ARG A 1 98 ? 27.353 7.048 6.194 1 98.79 98 ARG A C 1
ATOM 749 O O . ARG A 1 98 ? 27.538 5.877 6.53 1 98.79 98 ARG A O 1
ATOM 756 N N . LEU A 1 99 ? 26.909 7.342 5.013 1 98.73 99 LEU A N 1
ATOM 757 C CA . LEU A 1 99 ? 26.777 6.412 3.897 1 98.73 99 LEU A CA 1
ATOM 758 C C . LEU A 1 99 ? 27.747 6.769 2.775 1 98.73 99 LEU A C 1
ATOM 760 O O . LEU A 1 99 ? 27.842 7.933 2.379 1 98.73 99 LEU A O 1
ATOM 764 N N . VAL A 1 100 ? 28.454 5.793 2.255 1 98.39 100 VAL A N 1
ATOM 765 C CA . VAL A 1 100 ? 29.439 6.012 1.201 1 98.39 100 VAL A CA 1
ATOM 766 C C . VAL A 1 100 ? 29.042 5.23 -0.049 1 98.39 100 VAL A C 1
ATOM 768 O O . VAL A 1 100 ? 28.879 4.008 0.002 1 98.39 100 VAL A O 1
ATOM 771 N N . GLY A 1 101 ? 28.832 5.975 -1.101 1 96.39 101 GLY A N 1
ATOM 772 C CA . GLY A 1 101 ? 28.617 5.346 -2.394 1 96.39 101 GLY A CA 1
ATOM 773 C C . GLY A 1 101 ? 29.845 5.374 -3.283 1 96.39 101 GLY A C 1
ATOM 774 O O . GLY A 1 101 ? 30.949 5.663 -2.817 1 96.39 101 GLY A O 1
ATOM 775 N N . ASN A 1 102 ? 29.641 4.965 -4.499 1 95.25 102 ASN A N 1
ATOM 776 C CA . ASN A 1 102 ? 30.723 4.986 -5.478 1 95.25 102 ASN A CA 1
ATOM 777 C C . ASN A 1 102 ? 31.096 6.413 -5.87 1 95.25 102 ASN A C 1
ATOM 779 O O . ASN A 1 102 ? 32.255 6.693 -6.179 1 95.25 102 ASN A O 1
ATOM 783 N N . ASP A 1 103 ? 30.09 7.299 -5.798 1 92.76 103 ASP A N 1
ATOM 784 C CA . ASP A 1 103 ? 30.3 8.626 -6.369 1 92.76 103 ASP A CA 1
ATOM 785 C C . ASP A 1 103 ? 30.114 9.713 -5.313 1 92.76 103 ASP A C 1
ATOM 787 O O . ASP A 1 103 ? 30.376 10.89 -5.573 1 92.76 103 ASP A O 1
ATOM 791 N N . GLY A 1 104 ? 29.555 9.28 -4.191 1 93.41 104 GLY A N 1
ATOM 792 C CA . GLY A 1 104 ? 29.272 10.318 -3.213 1 93.41 104 GLY A CA 1
ATOM 793 C C . GLY A 1 104 ? 29.234 9.799 -1.787 1 93.41 104 GLY A C 1
ATOM 794 O O . GLY A 1 104 ? 29.324 8.591 -1.558 1 93.41 104 GLY A O 1
ATOM 795 N N . GLU A 1 105 ? 29.261 10.807 -0.884 1 97.57 105 GLU A N 1
ATOM 796 C CA . GLU A 1 105 ? 29.122 10.546 0.545 1 97.57 105 GLU A CA 1
ATOM 797 C C . GLU A 1 105 ? 27.967 11.345 1.143 1 97.57 105 GLU A C 1
ATOM 799 O O . GLU A 1 105 ? 27.778 12.517 0.81 1 97.57 105 GLU A O 1
ATOM 804 N N . PHE A 1 106 ? 27.215 10.614 2.043 1 98.3 106 PHE A N 1
ATOM 805 C CA . PHE A 1 106 ? 26.022 11.217 2.625 1 98.3 106 PHE A CA 1
ATOM 806 C C . PHE A 1 106 ? 26.038 11.091 4.144 1 98.3 106 PHE A C 1
ATOM 808 O O . PHE A 1 106 ? 26.466 10.069 4.683 1 98.3 106 PHE A O 1
ATOM 815 N N . VAL A 1 107 ? 25.577 12.075 4.785 1 98.6 107 VAL A N 1
ATOM 816 C CA . VAL A 1 107 ? 25.34 12.032 6.224 1 98.6 107 VAL A CA 1
ATOM 817 C C . VAL A 1 107 ? 23.868 12.319 6.514 1 98.6 107 VAL A C 1
ATOM 819 O O . VAL A 1 107 ? 23.29 13.253 5.953 1 98.6 107 VAL A O 1
ATOM 822 N N . ALA A 1 108 ? 23.281 11.495 7.33 1 98.59 108 ALA A N 1
ATOM 823 C CA . ALA A 1 108 ? 21.842 11.614 7.551 1 98.59 108 ALA A CA 1
ATOM 824 C C . ALA A 1 108 ? 21.497 11.422 9.025 1 98.59 108 ALA A C 1
ATOM 826 O O . ALA A 1 108 ? 22.203 10.716 9.748 1 98.59 108 ALA A O 1
ATOM 827 N N . GLU A 1 109 ? 20.402 12.025 9.513 1 98.77 109 GLU A N 1
ATOM 828 C CA . GLU A 1 109 ? 19.851 11.763 10.839 1 98.77 109 GLU A CA 1
ATOM 829 C C . GLU A 1 109 ? 19.098 10.435 10.872 1 98.77 109 GLU A C 1
ATOM 831 O O . GLU A 1 109 ? 19.147 9.712 11.869 1 98.77 109 GLU A O 1
ATOM 836 N N . ARG A 1 110 ? 18.379 10.115 9.858 1 98.92 110 ARG A N 1
ATOM 837 C CA . ARG A 1 110 ? 17.654 8.862 9.673 1 98.92 110 ARG A CA 1
ATOM 838 C C . ARG A 1 110 ? 17.999 8.223 8.332 1 98.92 110 ARG A C 1
ATOM 840 O O . ARG A 1 110 ? 18.212 8.924 7.341 1 98.92 110 ARG A O 1
ATOM 847 N N . VAL A 1 111 ? 18.016 6.91 8.31 1 98.94 111 VAL A N 1
ATOM 848 C CA . VAL A 1 111 ? 18.316 6.146 7.104 1 98.94 111 VAL A CA 1
ATOM 849 C C . VAL A 1 111 ? 17.197 5.142 6.837 1 98.94 111 VAL A C 1
ATOM 851 O O . VAL A 1 111 ? 16.75 4.444 7.75 1 98.94 111 VAL A O 1
ATOM 854 N N . VAL A 1 112 ? 16.726 5.109 5.629 1 98.97 112 VAL A N 1
ATOM 855 C CA . VAL A 1 112 ? 15.785 4.089 5.179 1 98.97 112 VAL A CA 1
ATOM 856 C C . VAL A 1 112 ? 16.461 3.176 4.159 1 98.97 112 VAL A C 1
ATOM 858 O O . VAL A 1 112 ? 16.96 3.644 3.133 1 98.97 112 VAL A O 1
ATOM 861 N N . LEU A 1 113 ? 16.472 1.942 4.451 1 98.94 113 LEU A N 1
ATOM 862 C CA . LEU A 1 113 ? 17.07 0.963 3.549 1 98.94 113 LEU A CA 1
ATOM 863 C C . LEU A 1 113 ? 15.994 0.13 2.861 1 98.94 113 LEU A C 1
ATOM 865 O O . LEU A 1 113 ? 15.353 -0.711 3.496 1 98.94 113 LEU A O 1
ATOM 869 N N . GLY A 1 114 ? 15.697 0.384 1.632 1 98.65 114 GLY A N 1
ATOM 870 C CA . GLY A 1 114 ? 14.803 -0.368 0.767 1 98.65 114 GLY A CA 1
ATOM 871 C C . GLY A 1 114 ? 15.531 -1.137 -0.32 1 98.65 114 GLY A C 1
ATOM 872 O O . GLY A 1 114 ? 15.209 -1.006 -1.502 1 98.65 114 GLY A O 1
ATOM 873 N N . VAL A 1 115 ? 16.445 -2.011 0.016 1 98.34 115 VAL A N 1
ATOM 874 C CA . VAL A 1 115 ? 17.422 -2.584 -0.905 1 98.34 115 VAL A CA 1
ATOM 875 C C . VAL A 1 115 ? 16.94 -3.951 -1.384 1 98.34 115 VAL A C 1
ATOM 877 O O . VAL A 1 115 ? 17.516 -4.53 -2.309 1 98.34 115 VAL A O 1
ATOM 880 N N . GLY A 1 116 ? 15.964 -4.531 -0.796 1 97.48 116 GLY A N 1
ATOM 881 C CA . GLY A 1 116 ? 15.281 -5.726 -1.264 1 97.48 116 GLY A CA 1
ATOM 882 C C . GLY A 1 116 ? 16.189 -6.939 -1.346 1 97.48 116 GLY A C 1
ATOM 883 O O . GLY A 1 116 ? 17.015 -7.164 -0.46 1 97.48 116 GLY A O 1
ATOM 884 N N . PHE A 1 117 ? 15.909 -7.831 -2.308 1 97.36 117 PHE A N 1
ATOM 885 C CA . PHE A 1 117 ? 16.707 -9.028 -2.55 1 97.36 117 PHE A CA 1
ATOM 886 C C . PHE A 1 117 ? 16.806 -9.319 -4.043 1 97.36 117 PHE A C 1
ATOM 888 O O . PHE A 1 117 ? 16.152 -8.66 -4.854 1 97.36 117 PHE A O 1
ATOM 895 N N . ASN A 1 118 ? 17.651 -10.185 -4.415 1 95.4 118 ASN A N 1
ATOM 896 C CA . ASN A 1 118 ? 17.755 -10.741 -5.76 1 95.4 118 ASN A CA 1
ATOM 897 C C . ASN A 1 118 ? 17.235 -12.175 -5.816 1 95.4 118 ASN A C 1
ATOM 899 O O . ASN A 1 118 ? 17.524 -12.979 -4.928 1 95.4 118 ASN A O 1
ATOM 903 N N . ASP A 1 119 ? 16.479 -12.446 -6.847 1 94.88 119 ASP A N 1
ATOM 904 C CA . ASP A 1 119 ? 16.086 -13.832 -7.082 1 94.88 119 ASP A CA 1
ATOM 905 C C . ASP A 1 119 ? 17.284 -14.678 -7.511 1 94.88 119 ASP A C 1
ATOM 907 O O . ASP A 1 119 ? 18.083 -14.251 -8.347 1 94.88 119 ASP A O 1
ATOM 911 N N . LYS A 1 120 ? 17.396 -15.854 -6.894 1 94.54 120 LYS A N 1
ATOM 912 C CA . LYS A 1 120 ? 18.406 -16.787 -7.386 1 94.54 120 LYS A CA 1
ATOM 913 C C . LYS A 1 120 ? 18.025 -17.335 -8.758 1 94.54 120 LYS A C 1
ATOM 915 O O . LYS A 1 120 ? 16.899 -17.796 -8.958 1 94.54 120 LYS A O 1
ATOM 920 N N . ARG A 1 121 ? 18.908 -17.259 -9.685 1 91.73 121 ARG A N 1
ATOM 921 C CA . ARG A 1 121 ? 18.658 -17.699 -11.054 1 91.73 121 ARG A CA 1
ATOM 922 C C . ARG A 1 121 ? 19.367 -19.018 -11.342 1 91.73 121 ARG A C 1
ATOM 924 O O . ARG A 1 121 ? 20.532 -19.195 -10.981 1 91.73 121 ARG A O 1
ATOM 931 N N . PRO A 1 122 ? 18.683 -19.875 -11.992 1 89.23 122 PRO A N 1
ATOM 932 C CA . PRO A 1 122 ? 19.38 -21.078 -12.455 1 89.23 122 PRO A CA 1
ATOM 933 C C . PRO A 1 122 ? 20.271 -20.814 -13.667 1 89.23 122 PRO A C 1
ATOM 935 O O . PRO A 1 122 ? 20.214 -19.731 -14.255 1 89.23 122 PRO A O 1
ATOM 938 N N . ASP A 1 123 ? 21.022 -21.777 -14.009 1 90 123 ASP A N 1
ATOM 939 C CA . ASP A 1 123 ? 21.89 -21.665 -15.178 1 90 123 ASP A CA 1
ATOM 940 C C . ASP A 1 123 ? 21.073 -21.643 -16.468 1 90 123 ASP A C 1
ATOM 942 O O . ASP A 1 123 ? 20.056 -22.331 -16.576 1 90 123 ASP A O 1
ATOM 946 N N . PRO A 1 124 ? 21.376 -20.863 -17.389 1 91.35 124 PRO A N 1
ATOM 947 C CA . PRO A 1 124 ? 20.736 -20.937 -18.705 1 91.35 124 PRO A CA 1
ATOM 948 C C . PRO A 1 124 ? 20.717 -22.354 -19.273 1 91.35 124 PRO A C 1
ATOM 950 O O . PRO A 1 124 ? 21.449 -23.224 -18.796 1 91.35 124 PRO A O 1
ATOM 953 N N . PRO A 1 125 ? 20.132 -22.602 -20.283 1 92.68 125 PRO A N 1
ATOM 954 C CA . PRO A 1 125 ? 19.361 -21.598 -21.021 1 92.68 125 PRO A CA 1
ATOM 955 C C . PRO A 1 125 ? 18.094 -21.169 -20.284 1 92.68 125 PRO A C 1
ATOM 957 O O . PRO A 1 125 ? 17.425 -21.999 -19.662 1 92.68 125 PRO A O 1
ATOM 960 N N . LEU A 1 126 ? 17.735 -19.936 -20.227 1 95.11 126 LEU A N 1
ATOM 961 C CA . LEU A 1 126 ? 16.545 -19.364 -19.607 1 95.11 126 LEU A CA 1
ATOM 962 C C . LEU A 1 126 ? 15.92 -18.303 -20.506 1 95.11 126 LEU A C 1
ATOM 964 O O . LEU A 1 126 ? 16.632 -17.578 -21.205 1 95.11 126 LEU A O 1
ATOM 968 N N . PRO A 1 127 ? 14.584 -18.263 -20.492 1 95.91 127 PRO A N 1
ATOM 969 C CA . PRO A 1 127 ? 13.982 -17.107 -21.161 1 95.91 127 PRO A CA 1
ATOM 970 C C . PRO A 1 127 ? 14.228 -15.798 -20.413 1 95.91 127 PRO A C 1
ATOM 972 O O . PRO A 1 127 ? 14.747 -15.81 -19.294 1 95.91 127 PRO A O 1
ATOM 975 N N . ARG A 1 128 ? 13.908 -14.76 -21.144 1 93.07 128 ARG A N 1
ATOM 976 C CA . ARG A 1 128 ? 13.994 -13.442 -20.522 1 93.07 128 ARG A CA 1
ATOM 977 C C . ARG A 1 128 ? 12.909 -13.262 -19.467 1 93.07 128 ARG A C 1
ATOM 979 O O . ARG A 1 128 ? 11.767 -13.681 -19.666 1 93.07 128 ARG A O 1
ATOM 986 N N . THR A 1 129 ? 13.302 -12.568 -18.394 1 92.36 129 THR A N 1
ATOM 987 C CA . THR A 1 129 ? 12.309 -12.216 -17.386 1 92.36 129 THR A CA 1
ATOM 988 C C . THR A 1 129 ? 11.19 -11.377 -17.997 1 92.36 129 THR A C 1
ATOM 990 O O . THR A 1 129 ? 11.453 -10.433 -18.745 1 92.36 129 THR A O 1
ATOM 993 N N . GLY A 1 130 ? 9.973 -11.811 -17.705 1 91.89 130 GLY A N 1
ATOM 994 C CA . GLY A 1 130 ? 8.82 -11.118 -18.258 1 91.89 130 GLY A CA 1
ATOM 995 C C . GLY A 1 130 ? 8.39 -11.658 -19.609 1 91.89 130 GLY A C 1
ATOM 996 O O . GLY A 1 130 ? 7.314 -11.319 -20.104 1 91.89 130 GLY A O 1
ATOM 997 N N . LYS A 1 131 ? 9.194 -12.502 -20.233 1 94.79 131 LYS A N 1
ATOM 998 C CA . LYS A 1 131 ? 8.872 -13.117 -21.518 1 94.79 131 LYS A CA 1
ATOM 999 C C . LYS A 1 131 ? 9.033 -14.633 -21.458 1 94.79 131 LYS A C 1
ATOM 1001 O O . LYS A 1 131 ? 9.668 -15.23 -22.33 1 94.79 131 LYS A O 1
ATOM 1006 N N . GLY A 1 132 ? 8.532 -15.129 -20.378 1 96.23 132 GLY A N 1
ATOM 1007 C CA . GLY A 1 132 ? 8.544 -16.575 -20.223 1 96.23 132 GLY A CA 1
ATOM 1008 C C . GLY A 1 132 ? 9.157 -17.029 -18.911 1 96.23 132 GLY A C 1
ATOM 1009 O O . GLY A 1 132 ? 9.049 -18.2 -18.542 1 96.23 132 GLY A O 1
ATOM 1010 N N . LEU A 1 133 ? 9.876 -16.13 -18.291 1 96.53 133 LEU A N 1
ATOM 1011 C CA . LEU A 1 133 ? 10.404 -16.41 -16.96 1 96.53 133 LEU A CA 1
ATOM 1012 C C . LEU A 1 133 ? 9.855 -15.42 -15.938 1 96.53 133 LEU A C 1
ATOM 1014 O O . LEU A 1 133 ? 9.969 -14.205 -16.122 1 96.53 133 LEU A O 1
ATOM 1018 N N . HIS A 1 134 ? 9.301 -15.972 -14.897 1 95.4 134 HIS A N 1
ATOM 1019 C CA . HIS A 1 134 ? 8.687 -15.164 -13.849 1 95.4 134 HIS A CA 1
ATOM 1020 C C . HIS A 1 134 ? 9.063 -15.68 -12.464 1 95.4 134 HIS A C 1
ATOM 1022 O O . HIS A 1 134 ? 9.603 -16.781 -12.333 1 95.4 134 HIS A O 1
ATOM 1028 N N . TYR A 1 135 ? 8.799 -14.828 -11.448 1 93.59 135 TYR A N 1
ATOM 1029 C CA . TYR A 1 135 ? 9.23 -15.193 -10.103 1 93.59 135 TYR A CA 1
ATOM 1030 C C . TYR A 1 135 ? 8.091 -15.031 -9.103 1 93.59 135 TYR A C 1
ATOM 1032 O O . TYR A 1 135 ? 8.173 -15.52 -7.974 1 93.59 135 TYR A O 1
ATOM 1040 N N . CYS A 1 136 ? 7.061 -14.34 -9.457 1 93.71 136 CYS A N 1
ATOM 1041 C CA . CYS A 1 136 ? 5.962 -14.083 -8.534 1 93.71 136 CYS A CA 1
ATOM 1042 C C . CYS A 1 136 ? 4.667 -14.707 -9.04 1 93.71 136 CYS A C 1
ATOM 1044 O O . CYS A 1 136 ? 4.034 -14.178 -9.956 1 93.71 136 CYS A O 1
ATOM 1046 N N . LEU A 1 137 ? 4.252 -15.694 -8.392 1 94.82 137 LEU A N 1
ATOM 1047 C CA . LEU A 1 137 ? 3.038 -16.407 -8.774 1 94.82 137 LEU A CA 1
ATOM 1048 C C . LEU A 1 137 ? 1.809 -15.52 -8.597 1 94.82 137 LEU A C 1
ATOM 1050 O O . LEU A 1 137 ? 0.962 -15.441 -9.49 1 94.82 137 LEU A O 1
ATOM 1054 N N . HIS A 1 138 ? 1.737 -14.748 -7.512 1 93.82 138 HIS A N 1
ATOM 1055 C CA . HIS A 1 138 ? 0.585 -13.901 -7.222 1 93.82 138 HIS A CA 1
ATOM 1056 C C . HIS A 1 138 ? 0.445 -12.789 -8.256 1 93.82 138 HIS A C 1
ATOM 1058 O O . HIS A 1 138 ? -0.645 -12.243 -8.443 1 93.82 138 HIS A O 1
ATOM 1064 N N . CYS A 1 139 ? 1.512 -12.518 -8.901 1 94.29 139 CYS A N 1
ATOM 1065 C CA . CYS A 1 139 ? 1.544 -11.41 -9.85 1 94.29 139 CYS A CA 1
ATOM 1066 C C . CYS A 1 139 ? 1.208 -11.888 -11.258 1 94.29 139 CYS A C 1
ATOM 1068 O O . CYS A 1 139 ? 0.488 -11.21 -11.993 1 94.29 139 CYS A O 1
ATOM 1070 N N . ASP A 1 140 ? 1.649 -13.129 -11.575 1 94.87 140 ASP A N 1
ATOM 1071 C CA . ASP A 1 140 ? 1.697 -13.424 -13.003 1 94.87 140 ASP A CA 1
ATOM 1072 C C . ASP A 1 140 ? 0.826 -14.631 -13.345 1 94.87 140 ASP A C 1
ATOM 1074 O O . ASP A 1 140 ? 0.607 -14.933 -14.52 1 94.87 140 ASP A O 1
ATOM 1078 N N . ALA A 1 141 ? 0.35 -15.299 -12.319 1 96 141 ALA A N 1
ATOM 1079 C CA . ALA A 1 141 ? -0.414 -16.516 -12.579 1 96 141 ALA A CA 1
ATOM 1080 C C . ALA A 1 141 ? -1.557 -16.247 -13.554 1 96 141 ALA A C 1
ATOM 1082 O O . ALA A 1 141 ? -1.88 -17.094 -14.39 1 96 141 ALA A O 1
ATOM 1083 N N . TYR A 1 142 ? -2.157 -15.104 -13.442 1 95.77 142 TYR A N 1
ATOM 1084 C CA . TYR A 1 142 ? -3.29 -14.737 -14.284 1 95.77 142 TYR A CA 1
ATOM 1085 C C . TYR A 1 142 ? -2.924 -14.83 -15.761 1 95.77 142 TYR A C 1
ATOM 1087 O O . TYR A 1 142 ? -3.755 -15.207 -16.59 1 95.77 142 TYR A O 1
ATOM 1095 N N . MET A 1 143 ? -1.726 -14.567 -16.091 1 93.3 143 MET A N 1
ATOM 1096 C CA . MET A 1 143 ? -1.261 -14.545 -17.475 1 93.3 143 MET A CA 1
ATOM 1097 C C . MET A 1 143 ? -1.186 -15.956 -18.047 1 93.3 143 MET A C 1
ATOM 1099 O O . MET A 1 143 ? -1.119 -16.135 -19.265 1 93.3 143 MET A O 1
ATOM 1103 N N . PHE A 1 144 ? -1.258 -16.895 -17.186 1 95.81 144 PHE A N 1
ATOM 1104 C CA . PHE A 1 144 ? -1.012 -18.264 -17.624 1 95.81 144 PHE A CA 1
ATOM 1105 C C . PHE A 1 144 ? -2.27 -19.112 -17.483 1 95.81 144 PHE A C 1
ATOM 1107 O O . PHE A 1 144 ? -2.205 -20.342 -17.534 1 95.81 144 PHE A O 1
ATOM 1114 N N . VAL A 1 145 ? -3.373 -18.457 -17.288 1 97.22 145 VAL A N 1
ATOM 1115 C CA . VAL A 1 145 ? -4.642 -19.176 -17.244 1 97.22 145 VAL A CA 1
ATOM 1116 C C . VAL A 1 145 ? -4.846 -19.945 -18.547 1 97.22 145 VAL A C 1
ATOM 1118 O O . VAL A 1 145 ? -4.754 -19.372 -19.635 1 97.22 145 VAL A O 1
ATOM 1121 N N . ASP A 1 146 ? -5.03 -21.229 -18.392 1 96.66 146 ASP A N 1
ATOM 1122 C CA . ASP A 1 146 ? -5.328 -22.147 -19.487 1 96.66 146 ASP A CA 1
ATOM 1123 C C . ASP A 1 146 ? -4.149 -22.254 -20.451 1 96.66 146 ASP A C 1
ATOM 1125 O O . ASP A 1 146 ? -4.338 -22.46 -21.652 1 96.66 146 ASP A O 1
ATOM 1129 N N . GLU A 1 147 ? -2.96 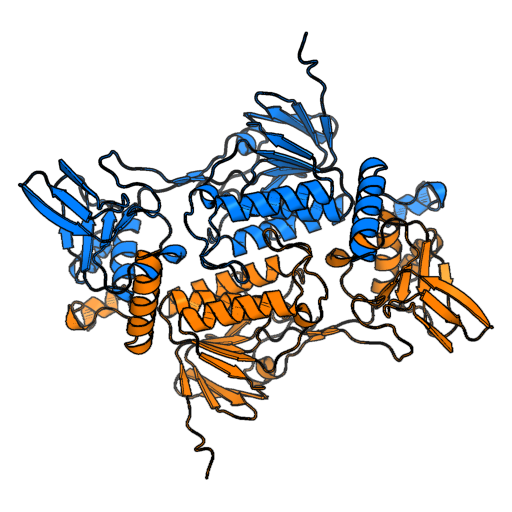-22.023 -19.989 1 97.23 147 GLU A N 1
ATOM 1130 C CA . GLU A 1 147 ? -1.737 -22.132 -20.779 1 97.23 147 GLU A CA 1
ATOM 1131 C C . GLU A 1 147 ? -0.778 -23.153 -20.174 1 97.23 147 GLU A C 1
ATOM 1133 O O . GLU A 1 147 ? -0.846 -23.443 -18.977 1 97.23 147 GLU A O 1
ATOM 1138 N N . SER A 1 148 ? 0.14 -23.677 -21.014 1 98.13 148 SER A N 1
ATOM 1139 C CA . SER A 1 148 ? 1.175 -24.586 -20.531 1 98.13 148 SER A CA 1
ATOM 1140 C C . SER A 1 148 ? 2.258 -23.833 -19.765 1 98.13 148 SER A C 1
ATOM 1142 O O . SER A 1 148 ? 2.803 -22.845 -20.261 1 98.13 148 SER A O 1
ATOM 1144 N N . VAL A 1 149 ? 2.551 -24.368 -18.547 1 98.6 149 VAL A N 1
ATOM 1145 C CA . VAL A 1 149 ? 3.509 -23.646 -17.716 1 98.6 149 VAL A CA 1
ATOM 1146 C C . VAL A 1 149 ? 4.525 -24.623 -17.13 1 98.6 149 VAL A C 1
ATOM 1148 O O . VAL A 1 149 ? 4.25 -25.819 -17.013 1 98.6 149 VAL A O 1
ATOM 1151 N N . TYR A 1 150 ? 5.7 -24.085 -16.83 1 98.64 150 TYR A N 1
ATOM 1152 C CA . TYR A 1 150 ? 6.704 -24.86 -16.11 1 98.64 150 TYR A CA 1
ATOM 1153 C C . TYR A 1 150 ? 7.018 -24.225 -14.76 1 98.64 150 TYR A C 1
ATOM 1155 O O . TYR A 1 150 ? 6.824 -23.021 -14.573 1 98.64 150 TYR A O 1
ATOM 1163 N N . VAL A 1 151 ? 7.415 -25.012 -13.821 1 98.58 151 VAL A N 1
ATOM 1164 C CA . VAL A 1 151 ? 8.046 -24.57 -12.582 1 98.58 151 VAL A CA 1
ATOM 1165 C C . VAL A 1 151 ? 9.428 -25.206 -12.45 1 98.58 151 VAL A C 1
ATOM 1167 O O . VAL A 1 151 ? 9.549 -26.43 -12.363 1 98.58 151 VAL A O 1
ATOM 1170 N N . MET A 1 152 ? 10.378 -24.365 -12.482 1 98.1 152 MET A N 1
ATOM 1171 C CA . MET A 1 152 ? 11.749 -24.858 -12.392 1 98.1 152 MET A CA 1
ATOM 1172 C C . MET A 1 152 ? 12.221 -24.894 -10.942 1 98.1 152 MET A C 1
ATOM 1174 O O . MET A 1 152 ? 12.084 -23.908 -10.216 1 98.1 152 MET A O 1
ATOM 1178 N N . GLY A 1 153 ? 12.728 -25.942 -10.497 1 97.37 153 GLY A N 1
ATOM 1179 C CA . GLY A 1 153 ? 13.255 -26.121 -9.153 1 97.37 153 GLY A CA 1
ATOM 1180 C C . GLY A 1 153 ? 13.105 -27.54 -8.638 1 97.37 153 GLY A C 1
ATOM 1181 O O . GLY A 1 153 ? 12.501 -28.386 -9.301 1 97.37 153 GLY A O 1
ATOM 1182 N N . HIS A 1 154 ? 13.646 -27.823 -7.469 1 96.92 154 HIS A N 1
ATOM 1183 C CA . HIS A 1 154 ? 13.628 -29.187 -6.952 1 96.92 154 HIS A CA 1
ATOM 1184 C C . HIS A 1 154 ? 13.315 -29.206 -5.46 1 96.92 154 HIS A C 1
ATOM 1186 O O . HIS A 1 154 ? 13.486 -30.233 -4.799 1 96.92 154 HIS A O 1
ATOM 1192 N N . SER A 1 155 ? 12.889 -28.058 -4.928 1 96.72 155 SER A N 1
ATOM 1193 C CA . SER A 1 155 ? 12.597 -27.909 -3.506 1 96.72 155 SER A CA 1
ATOM 1194 C C . SER A 1 155 ? 11.101 -28.016 -3.235 1 96.72 155 SER A C 1
ATOM 1196 O O . SER A 1 155 ? 10.302 -28.127 -4.167 1 96.72 155 SER A O 1
ATOM 1198 N N . ASP A 1 156 ? 10.729 -27.972 -1.917 1 96.87 156 ASP A N 1
ATOM 1199 C CA . ASP A 1 156 ? 9.326 -27.928 -1.515 1 96.87 156 ASP A CA 1
ATOM 1200 C C . ASP A 1 156 ? 8.609 -26.742 -2.156 1 96.87 156 ASP A C 1
ATOM 1202 O O . ASP A 1 156 ? 7.466 -26.867 -2.6 1 96.87 156 ASP A O 1
ATOM 1206 N N . SER A 1 157 ? 9.307 -25.633 -2.242 1 95.59 157 SER A N 1
ATOM 1207 C CA . SER A 1 157 ? 8.72 -24.431 -2.824 1 95.59 157 SER A CA 1
ATOM 1208 C C . SER A 1 157 ? 8.309 -24.662 -4.274 1 95.59 157 SER A C 1
ATOM 1210 O O . SER A 1 157 ? 7.214 -24.274 -4.684 1 95.59 157 SER A O 1
ATOM 1212 N N . ALA A 1 158 ? 9.153 -25.284 -5.006 1 97.61 158 ALA A N 1
ATOM 1213 C CA . ALA A 1 158 ? 8.851 -25.568 -6.406 1 97.61 158 ALA A CA 1
ATOM 1214 C C . ALA A 1 158 ? 7.649 -26.5 -6.53 1 97.61 158 ALA A C 1
ATOM 1216 O O . ALA A 1 158 ? 6.767 -26.278 -7.363 1 97.61 158 ALA A O 1
ATOM 1217 N N . ALA A 1 159 ? 7.65 -27.516 -5.664 1 98.29 159 ALA A N 1
ATOM 1218 C CA . ALA A 1 159 ? 6.553 -28.481 -5.672 1 98.29 159 ALA A CA 1
ATOM 1219 C C . ALA A 1 159 ? 5.219 -27.797 -5.388 1 98.29 159 ALA A C 1
ATOM 1221 O O . ALA A 1 159 ? 4.248 -27.985 -6.126 1 98.29 159 ALA A O 1
ATOM 1222 N N . TYR A 1 160 ? 5.173 -26.995 -4.42 1 97.88 160 TYR A N 1
ATOM 1223 C CA . TYR A 1 160 ? 3.928 -26.348 -4.021 1 97.88 160 TYR A CA 1
ATOM 1224 C C . TYR A 1 160 ? 3.475 -25.342 -5.073 1 97.88 160 TYR A C 1
ATOM 1226 O O . TYR A 1 160 ? 2.285 -25.256 -5.386 1 97.88 160 TYR A O 1
ATOM 1234 N N . VAL A 1 161 ? 4.424 -24.612 -5.603 1 98.16 161 VAL A N 1
ATOM 1235 C CA . VAL A 1 161 ? 4.079 -23.643 -6.637 1 98.16 161 VAL A CA 1
ATOM 1236 C C . VAL A 1 161 ? 3.48 -24.364 -7.842 1 98.16 161 VAL A C 1
ATOM 1238 O O . VAL A 1 161 ? 2.485 -23.911 -8.414 1 98.16 161 VAL A O 1
ATOM 1241 N N . ALA A 1 162 ? 4.034 -25.465 -8.184 1 98.69 162 ALA A N 1
ATOM 1242 C CA . ALA A 1 162 ? 3.508 -26.245 -9.302 1 98.69 162 ALA A CA 1
ATOM 1243 C C . ALA A 1 162 ? 2.068 -26.677 -9.039 1 98.69 162 ALA A C 1
ATOM 1245 O O . ALA A 1 162 ? 1.204 -26.543 -9.909 1 98.69 162 ALA A O 1
ATOM 1246 N N . MET A 1 163 ? 1.829 -27.167 -7.839 1 98.72 163 MET A N 1
ATOM 1247 C CA . MET A 1 163 ? 0.482 -27.624 -7.511 1 98.72 163 MET A CA 1
ATOM 1248 C C . MET A 1 163 ? -0.486 -26.448 -7.426 1 98.72 163 MET A C 1
ATOM 1250 O O . MET A 1 163 ? -1.651 -26.569 -7.809 1 98.72 163 MET A O 1
ATOM 1254 N N . ILE A 1 164 ? -0.042 -25.304 -6.968 1 98.46 164 ILE A N 1
ATOM 1255 C CA . ILE A 1 164 ? -0.882 -24.114 -6.902 1 98.46 164 ILE A CA 1
ATOM 1256 C C . ILE A 1 164 ? -1.271 -23.678 -8.314 1 98.46 164 ILE A C 1
ATOM 1258 O O . ILE A 1 164 ? -2.389 -23.211 -8.54 1 98.46 164 ILE A O 1
ATOM 1262 N N . MET A 1 165 ? -0.419 -23.909 -9.265 1 98.56 165 MET A N 1
ATOM 1263 C CA . MET A 1 165 ? -0.678 -23.5 -10.643 1 98.56 165 MET A CA 1
ATOM 1264 C C . MET A 1 165 ? -1.851 -24.278 -11.23 1 98.56 165 MET A C 1
ATOM 1266 O O . MET A 1 165 ? -2.456 -23.848 -12.214 1 98.56 165 MET A O 1
ATOM 1270 N N . LEU A 1 166 ? -2.214 -25.41 -10.594 1 98.71 166 LEU A N 1
ATOM 1271 C CA . LEU A 1 166 ? -3.351 -26.199 -11.055 1 98.71 166 LEU A CA 1
ATOM 1272 C C . LEU A 1 166 ? -4.66 -25.45 -10.827 1 98.71 166 LEU A C 1
ATOM 1274 O O . LEU A 1 166 ? -5.695 -25.816 -11.39 1 98.71 166 LEU A O 1
ATOM 1278 N N . ASN A 1 167 ? -4.634 -24.43 -10.075 1 98.55 167 ASN A N 1
ATOM 1279 C CA . ASN A 1 167 ? -5.81 -23.579 -9.934 1 98.55 167 ASN A CA 1
ATOM 1280 C C . ASN A 1 167 ? -6.059 -22.753 -11.193 1 98.55 167 ASN A C 1
ATOM 1282 O O . ASN A 1 167 ? -7.164 -22.25 -11.402 1 98.55 167 ASN A O 1
ATOM 1286 N N . PHE A 1 168 ? -5.037 -22.659 -12.075 1 98.06 168 PHE A N 1
ATOM 1287 C CA . PHE A 1 168 ? -5.115 -21.713 -13.182 1 98.06 168 PHE A CA 1
ATOM 1288 C C . PHE A 1 168 ? -5.03 -22.437 -14.52 1 98.06 168 PHE A C 1
ATOM 1290 O O . PHE A 1 168 ? -5.457 -21.906 -15.547 1 98.06 168 PHE A O 1
ATOM 1297 N N . THR A 1 169 ? -4.411 -23.599 -14.537 1 97.8 169 THR A N 1
ATOM 1298 C CA . THR A 1 169 ? -4.205 -24.343 -15.775 1 97.8 169 THR A CA 1
ATOM 1299 C C . THR A 1 169 ? -4.072 -25.836 -15.493 1 97.8 169 THR A C 1
ATOM 1301 O O . THR A 1 169 ? -3.807 -26.238 -14.358 1 97.8 169 THR A O 1
ATOM 1304 N N . ASP A 1 170 ? -4.244 -26.66 -16.491 1 97.73 170 ASP A N 1
ATOM 1305 C CA . ASP A 1 170 ? -4.131 -28.108 -16.346 1 97.73 170 ASP A CA 1
ATOM 1306 C C . ASP A 1 170 ? -2.819 -28.618 -16.937 1 97.73 170 ASP A C 1
ATOM 1308 O O . ASP A 1 170 ? -2.559 -29.824 -16.938 1 97.73 170 ASP A O 1
ATOM 1312 N N . GLU A 1 171 ? -2.009 -27.75 -17.441 1 98.17 171 GLU A N 1
ATOM 1313 C CA . GLU A 1 171 ? -0.735 -28.137 -18.04 1 98.17 171 GLU A CA 1
ATOM 1314 C C . GLU A 1 171 ? 0.441 -27.566 -17.253 1 98.17 171 GLU A C 1
ATOM 1316 O O . GLU A 1 171 ? 0.945 -26.488 -17.574 1 98.17 171 GLU A O 1
ATOM 1321 N N . VAL A 1 172 ? 0.965 -28.364 -16.282 1 98.7 172 VAL A N 1
ATOM 1322 C CA . VAL A 1 172 ? 2.026 -27.904 -15.392 1 98.7 172 VAL A CA 1
ATOM 1323 C C . VAL A 1 172 ? 3.143 -28.944 -15.338 1 98.7 172 VAL A C 1
ATOM 1325 O O . VAL A 1 172 ? 2.893 -30.118 -15.057 1 98.7 172 VAL A O 1
ATOM 1328 N N . ASP A 1 173 ? 4.337 -28.503 -15.631 1 98.76 173 ASP A N 1
ATOM 1329 C CA . ASP A 1 173 ? 5.516 -29.355 -15.503 1 98.76 173 ASP A CA 1
ATOM 1330 C C . ASP A 1 173 ? 6.471 -28.815 -14.441 1 98.76 173 ASP A C 1
ATOM 1332 O O . ASP A 1 173 ? 6.679 -27.604 -14.344 1 98.76 173 ASP A O 1
ATOM 1336 N N . ILE A 1 174 ? 6.994 -29.715 -13.632 1 98.77 174 ILE A N 1
ATOM 1337 C CA . ILE A 1 174 ? 8.163 -29.379 -12.826 1 98.77 174 ILE A CA 1
ATOM 1338 C C . ILE A 1 174 ? 9.436 -29.729 -13.593 1 98.77 174 ILE A C 1
ATOM 1340 O O . ILE A 1 174 ? 9.63 -30.878 -13.995 1 98.77 174 ILE A O 1
ATOM 1344 N N . LEU A 1 175 ? 10.266 -28.766 -13.838 1 98.42 175 LEU A N 1
ATOM 1345 C CA . LEU A 1 175 ? 11.552 -28.997 -14.486 1 98.42 175 LEU A CA 1
ATOM 1346 C C . LEU A 1 175 ? 12.671 -29.095 -13.454 1 98.42 175 LEU A C 1
ATOM 1348 O O . LEU A 1 175 ? 13.071 -28.087 -12.868 1 98.42 175 LEU A O 1
ATOM 1352 N N . LEU A 1 176 ? 13.303 -30.243 -13.298 1 97.66 176 LEU A N 1
ATOM 1353 C CA . LEU A 1 176 ? 14.301 -30.488 -12.262 1 97.66 176 LEU A CA 1
ATOM 1354 C C . LEU A 1 176 ? 15.692 -30.084 -12.741 1 97.66 176 LEU A C 1
ATOM 1356 O O . LEU A 1 176 ? 16.611 -29.934 -11.933 1 97.66 176 LEU A O 1
ATOM 1360 N N . ARG A 1 177 ? 15.82 -29.962 -14.019 1 95.44 177 ARG A N 1
ATOM 1361 C CA . ARG A 1 177 ? 17.079 -29.552 -14.634 1 95.44 177 ARG A CA 1
ATOM 1362 C C . ARG A 1 177 ? 18.209 -30.504 -14.255 1 95.44 177 ARG A C 1
ATOM 1364 O O . ARG A 1 177 ? 19.296 -30.065 -13.876 1 95.44 177 ARG A O 1
ATOM 1371 N N . GLY A 1 178 ? 17.929 -31.744 -14.208 1 92.6 178 GLY A N 1
ATOM 1372 C CA . GLY A 1 178 ? 18.926 -32.774 -13.96 1 92.6 178 GLY A CA 1
ATOM 1373 C C . GLY A 1 178 ? 19.204 -32.991 -12.485 1 92.6 178 GLY A C 1
ATOM 1374 O O . GLY A 1 178 ? 20.081 -33.779 -12.123 1 92.6 178 GLY A O 1
ATOM 1375 N N . GLU A 1 179 ? 18.521 -32.317 -11.588 1 95.09 179 GLU A N 1
ATOM 1376 C CA . GLU A 1 179 ? 18.716 -32.468 -10.149 1 95.09 179 GLU A CA 1
ATOM 1377 C C . GLU A 1 179 ? 17.692 -33.428 -9.551 1 95.09 179 GLU A C 1
ATOM 1379 O O . GLU A 1 179 ? 16.603 -33.604 -10.101 1 95.09 179 GLU A O 1
ATOM 1384 N N . ASP A 1 180 ? 18.082 -33.942 -8.419 1 96.38 180 ASP A N 1
ATOM 1385 C CA . ASP A 1 180 ? 17.127 -34.745 -7.662 1 96.38 180 ASP A CA 1
ATOM 1386 C C . ASP A 1 180 ? 16.213 -33.86 -6.818 1 96.38 180 ASP A C 1
ATOM 1388 O O . ASP A 1 180 ? 16.652 -32.842 -6.278 1 96.38 180 ASP A O 1
ATOM 1392 N N . PRO A 1 181 ? 14.943 -34.33 -6.73 1 97.31 181 PRO A N 1
ATOM 1393 C CA . PRO A 1 181 ? 14.073 -33.593 -5.811 1 97.31 181 PRO A CA 1
ATOM 1394 C C . PRO A 1 181 ? 14.63 -33.533 -4.39 1 97.31 181 PRO A C 1
ATOM 1396 O O . PRO A 1 181 ? 15.182 -34.52 -3.898 1 97.31 181 PRO A O 1
ATOM 1399 N N . SER A 1 182 ? 14.499 -32.415 -3.838 1 97.31 182 SER A N 1
ATOM 1400 C CA . SER A 1 182 ? 14.946 -32.262 -2.457 1 97.31 182 SER A CA 1
ATOM 1401 C C . SER A 1 182 ? 13.764 -32.07 -1.513 1 97.31 182 SER A C 1
ATOM 1403 O O . SER A 1 182 ? 13.947 -31.719 -0.345 1 97.31 182 SER A O 1
ATOM 1405 N N . TRP A 1 183 ? 12.522 -32.247 -2.001 1 96.99 183 TRP A N 1
ATOM 1406 C CA . TRP A 1 183 ? 11.349 -32.111 -1.143 1 96.99 183 TRP A CA 1
ATOM 1407 C C . TRP A 1 183 ? 11.103 -33.391 -0.35 1 96.99 183 TRP A C 1
ATOM 1409 O O . TRP A 1 183 ? 11.671 -34.44 -0.662 1 96.99 183 TRP A O 1
ATOM 1419 N N . SER A 1 184 ? 10.338 -33.314 0.69 1 96.55 184 SER A N 1
ATOM 1420 C CA . SER A 1 184 ? 10.097 -34.414 1.618 1 96.55 184 SER A CA 1
ATOM 1421 C C . SER A 1 184 ? 9.295 -35.529 0.956 1 96.55 184 SER A C 1
ATOM 1423 O O . SER A 1 184 ? 8.712 -35.332 -0.112 1 96.55 184 SER A O 1
ATOM 1425 N N . ASP A 1 185 ? 9.192 -36.642 1.653 1 96.89 185 ASP A N 1
ATOM 1426 C CA . ASP A 1 185 ? 8.39 -37.769 1.187 1 96.89 185 ASP A CA 1
ATOM 1427 C C . ASP A 1 185 ? 6.908 -37.405 1.135 1 96.89 185 ASP A C 1
ATOM 1429 O O . ASP A 1 185 ? 6.191 -37.828 0.226 1 96.89 185 ASP A O 1
ATOM 1433 N N . GLU A 1 186 ? 6.548 -36.688 2.094 1 97.05 186 GLU A N 1
ATOM 1434 C CA . GLU A 1 186 ? 5.158 -36.244 2.128 1 97.05 186 GLU A CA 1
ATOM 1435 C C . GLU A 1 186 ? 4.833 -35.353 0.932 1 97.05 186 GLU A C 1
ATOM 1437 O O . GLU A 1 186 ? 3.786 -35.509 0.301 1 97.05 186 GLU A O 1
ATOM 1442 N N . THR A 1 187 ? 5.738 -34.468 0.641 1 97.78 187 THR A N 1
ATOM 1443 C CA . THR A 1 187 ? 5.548 -33.587 -0.507 1 97.78 187 THR A CA 1
ATOM 1444 C C . THR A 1 187 ? 5.58 -34.382 -1.809 1 97.78 187 THR A C 1
ATOM 1446 O O . THR A 1 187 ? 4.823 -34.092 -2.738 1 97.78 187 THR A O 1
ATOM 1449 N N . ASP A 1 188 ? 6.43 -35.345 -1.81 1 97.91 188 ASP A N 1
ATOM 1450 C CA . ASP A 1 188 ? 6.512 -36.196 -2.992 1 97.91 188 ASP A CA 1
ATOM 1451 C C . ASP A 1 188 ? 5.192 -36.923 -3.239 1 97.91 188 ASP A C 1
ATOM 1453 O O . ASP A 1 188 ? 4.73 -37.012 -4.378 1 97.91 188 ASP A O 1
ATOM 1457 N N . GLU A 1 189 ? 4.654 -37.445 -2.169 1 97.96 189 GLU A N 1
ATOM 1458 C CA . GLU A 1 189 ? 3.351 -38.097 -2.27 1 97.96 189 GLU A CA 1
ATOM 1459 C C . GLU A 1 189 ? 2.293 -37.136 -2.804 1 97.96 189 GLU A C 1
ATOM 1461 O O . GLU A 1 189 ? 1.475 -37.511 -3.647 1 97.96 189 GLU A O 1
ATOM 1466 N N . LEU A 1 190 ? 2.325 -35.947 -2.371 1 98.19 190 LEU A N 1
ATOM 1467 C CA . LEU A 1 190 ? 1.373 -34.931 -2.805 1 98.19 190 LEU A CA 1
ATOM 1468 C C . LEU A 1 190 ? 1.553 -34.614 -4.286 1 98.19 190 LEU A C 1
ATOM 1470 O O . LEU A 1 190 ? 0.576 -34.548 -5.034 1 98.19 190 LEU A O 1
ATOM 1474 N N . VAL A 1 191 ? 2.794 -34.42 -4.687 1 98.19 191 VAL A N 1
ATOM 1475 C CA . VAL A 1 191 ? 3.086 -34.043 -6.066 1 98.19 191 VAL A CA 1
ATOM 1476 C C . VAL A 1 191 ? 2.616 -35.144 -7.013 1 98.19 191 VAL A C 1
ATOM 1478 O O . VAL A 1 191 ? 1.976 -34.866 -8.03 1 98.19 191 VAL A O 1
ATOM 1481 N N . ARG A 1 192 ? 2.862 -36.324 -6.683 1 97.92 192 ARG A N 1
ATOM 1482 C CA . ARG A 1 192 ? 2.526 -37.456 -7.54 1 97.92 192 ARG A CA 1
ATOM 1483 C C . ARG A 1 192 ? 1.019 -37.685 -7.58 1 97.92 192 ARG A C 1
ATOM 1485 O O . ARG A 1 192 ? 0.503 -38.294 -8.52 1 97.92 192 ARG A O 1
ATOM 1492 N N . ALA A 1 193 ? 0.375 -37.184 -6.539 1 98.55 193 ALA A N 1
ATOM 1493 C CA . ALA A 1 193 ? -1.078 -37.325 -6.477 1 98.55 193 ALA A CA 1
ATOM 1494 C C . ALA A 1 193 ? -1.772 -36.18 -7.208 1 98.55 193 ALA A C 1
ATOM 1496 O O . ALA A 1 193 ? -3.001 -36.153 -7.309 1 98.55 193 ALA A O 1
ATOM 1497 N N . HIS A 1 194 ? -1.142 -35.206 -7.681 1 98.66 194 HIS A N 1
ATOM 1498 C CA . HIS A 1 194 ? -1.652 -34.114 -8.503 1 98.66 194 HIS A CA 1
ATOM 1499 C C . HIS A 1 194 ? -1.225 -34.275 -9.958 1 98.66 194 HIS A C 1
ATOM 1501 O O . HIS A 1 194 ? -0.209 -34.912 -10.245 1 98.66 194 HIS A O 1
ATOM 1507 N N . PRO A 1 195 ? -2 -33.781 -10.875 1 98.33 195 PRO A N 1
ATOM 1508 C CA . PRO A 1 195 ? -1.655 -33.936 -12.29 1 98.33 195 PRO A CA 1
ATOM 1509 C C . PRO A 1 195 ? -0.575 -32.957 -12.744 1 98.33 195 PRO A C 1
ATOM 1511 O O . PRO A 1 195 ? -0.824 -32.116 -13.612 1 98.33 195 PRO A O 1
ATOM 1514 N N . VAL A 1 196 ? 0.613 -33.12 -12.204 1 98.25 196 VAL A N 1
ATOM 1515 C CA . VAL A 1 196 ? 1.826 -32.393 -12.564 1 98.25 196 VAL A CA 1
ATOM 1516 C C . VAL A 1 196 ? 2.876 -33.369 -13.09 1 98.25 196 VAL A C 1
ATOM 1518 O O . VAL A 1 196 ? 3.039 -34.466 -12.55 1 98.25 196 VAL A O 1
ATOM 1521 N N . ASP A 1 197 ? 3.483 -33.003 -14.151 1 97.79 197 ASP A N 1
ATOM 1522 C CA . ASP A 1 197 ? 4.541 -33.85 -14.693 1 97.79 197 ASP A CA 1
ATOM 1523 C C . ASP A 1 197 ? 5.91 -33.425 -14.166 1 97.79 197 ASP A C 1
ATOM 1525 O O . ASP A 1 197 ? 6.207 -32.231 -14.087 1 97.79 197 ASP A O 1
ATOM 1529 N N . ILE A 1 198 ? 6.726 -34.402 -13.811 1 98.28 198 ILE A N 1
ATOM 1530 C CA . ILE A 1 198 ? 8.093 -34.158 -13.365 1 98.28 198 ILE A CA 1
ATOM 1531 C C . ILE A 1 198 ? 9.071 -34.503 -14.486 1 98.28 198 ILE A C 1
ATOM 1533 O O . ILE A 1 198 ? 9.144 -35.654 -14.923 1 98.28 198 ILE A O 1
ATOM 1537 N N . ILE A 1 199 ? 9.725 -33.487 -14.926 1 98.07 199 ILE A N 1
ATOM 1538 C CA . ILE A 1 199 ? 10.701 -33.648 -15.998 1 98.07 199 ILE A CA 1
ATOM 1539 C C . ILE A 1 199 ? 12.114 -33.607 -15.421 1 98.07 199 ILE A C 1
ATOM 1541 O O . ILE A 1 199 ? 12.56 -32.568 -14.928 1 98.07 199 ILE A O 1
ATOM 1545 N N . ASP A 1 200 ? 12.843 -34.591 -15.512 1 96.19 200 ASP A N 1
ATOM 1546 C CA . ASP A 1 200 ? 14.171 -34.705 -14.919 1 96.19 200 ASP A CA 1
ATOM 1547 C C . ASP A 1 200 ? 15.252 -34.264 -15.903 1 96.19 200 ASP A C 1
ATOM 1549 O O . ASP A 1 200 ? 16.34 -33.853 -15.495 1 96.19 200 ASP A O 1
ATOM 1553 N N . GLU A 1 201 ? 14.941 -34.337 -17.186 1 95.52 201 GLU A N 1
ATOM 1554 C CA . GLU A 1 201 ? 15.928 -34.063 -18.226 1 95.52 201 GLU A CA 1
ATOM 1555 C C . GLU A 1 201 ? 16.362 -32.601 -18.204 1 95.52 201 GLU A C 1
ATOM 1557 O O . GLU A 1 201 ? 15.541 -31.707 -17.984 1 95.52 201 GLU A O 1
ATOM 1562 N N . GLU A 1 202 ? 17.607 -32.439 -18.504 1 96.72 202 GLU A N 1
ATOM 1563 C CA . GLU A 1 202 ? 18.115 -31.075 -18.61 1 96.72 202 GLU A CA 1
ATOM 1564 C C . GLU A 1 202 ? 17.665 -30.418 -19.912 1 96.72 202 GLU A C 1
ATOM 1566 O O . GLU A 1 202 ? 17.371 -31.106 -20.891 1 96.72 202 GLU A O 1
ATOM 1571 N N . ILE A 1 203 ? 17.623 -29.094 -19.862 1 97.29 203 ILE A N 1
ATOM 1572 C CA . ILE A 1 203 ? 17.252 -28.322 -21.043 1 97.29 203 ILE A CA 1
ATOM 1573 C C . ILE A 1 203 ? 18.464 -28.164 -21.958 1 97.29 203 ILE A C 1
ATOM 1575 O O . ILE A 1 203 ? 19.524 -27.709 -21.521 1 97.29 203 ILE A O 1
ATOM 1579 N N . SER A 1 204 ? 18.296 -28.493 -23.207 1 96.27 204 SER A N 1
ATOM 1580 C CA . SER A 1 204 ? 19.405 -28.408 -24.152 1 96.27 204 SER A CA 1
ATOM 1581 C C . SER A 1 204 ? 19.217 -27.247 -25.122 1 96.27 204 SER A C 1
ATOM 1583 O O . SER A 1 204 ? 20.162 -26.839 -25.801 1 96.27 204 SER A O 1
ATOM 1585 N N . GLY A 1 205 ? 18.003 -26.724 -25.195 1 96.87 205 GLY A N 1
ATOM 1586 C CA . GLY A 1 205 ? 17.722 -25.625 -26.105 1 96.87 205 GLY A CA 1
ATOM 1587 C C . GLY A 1 205 ? 16.407 -24.928 -25.811 1 96.87 205 GLY A C 1
ATOM 1588 O O . GLY A 1 205 ? 15.586 -25.438 -25.046 1 96.87 205 GLY A O 1
ATOM 1589 N N . MET A 1 206 ? 16.281 -23.774 -26.378 1 97.45 206 MET A N 1
ATOM 1590 C CA . MET A 1 206 ? 15.093 -22.945 -26.198 1 97.45 206 MET A CA 1
ATOM 1591 C C . MET A 1 206 ? 14.737 -22.217 -27.491 1 97.45 206 MET A C 1
ATOM 1593 O O . MET A 1 206 ? 15.621 -21.731 -28.198 1 97.45 206 MET A O 1
ATOM 1597 N N . THR A 1 207 ? 13.484 -22.21 -27.805 1 97.51 207 THR A N 1
ATOM 1598 C CA . THR A 1 207 ? 13.026 -21.42 -28.943 1 97.51 207 THR A CA 1
ATOM 1599 C C . THR A 1 207 ? 12.142 -20.266 -28.479 1 97.51 207 THR A C 1
ATOM 1601 O O . THR A 1 207 ? 11.509 -20.347 -27.424 1 97.51 207 THR A O 1
ATOM 1604 N N . LYS A 1 208 ? 12.135 -19.239 -29.236 1 97.16 208 LYS A N 1
ATOM 1605 C CA . LYS A 1 208 ? 11.36 -18.037 -28.943 1 97.16 208 LYS A CA 1
ATOM 1606 C C . LYS A 1 208 ? 10.521 -17.617 -30.146 1 97.16 208 LYS A C 1
ATOM 1608 O O . LYS A 1 208 ? 10.888 -17.887 -31.291 1 97.16 208 LYS A O 1
ATOM 1613 N N . ARG A 1 209 ? 9.473 -17.001 -29.82 1 96.28 209 ARG A N 1
ATOM 1614 C CA . ARG A 1 209 ? 8.675 -16.371 -30.867 1 96.28 209 ARG A CA 1
ATOM 1615 C C . ARG A 1 209 ? 9.346 -15.1 -31.378 1 96.28 209 ARG A C 1
ATOM 1617 O O . ARG A 1 209 ? 10.382 -14.686 -30.854 1 96.28 209 ARG A O 1
ATOM 1624 N N . ASP A 1 210 ? 8.721 -14.442 -32.338 1 95.06 210 ASP A N 1
ATOM 1625 C CA . ASP A 1 210 ? 9.274 -13.238 -32.949 1 95.06 210 ASP A CA 1
ATOM 1626 C C . ASP A 1 210 ? 9.373 -12.102 -31.933 1 95.06 210 ASP A C 1
ATOM 1628 O O . ASP A 1 210 ? 10.276 -11.266 -32.015 1 95.06 210 ASP A O 1
ATOM 1632 N N . ASP A 1 211 ? 8.584 -12.14 -31.039 1 92.19 211 ASP A N 1
ATOM 1633 C CA . ASP A 1 211 ? 8.555 -11.054 -30.064 1 92.19 211 ASP A CA 1
ATOM 1634 C C . ASP A 1 211 ? 9.477 -11.352 -28.884 1 92.19 211 ASP A C 1
ATOM 1636 O O . ASP A 1 211 ? 9.502 -10.603 -27.905 1 92.19 211 ASP A O 1
ATOM 1640 N N . GLY A 1 212 ? 10.107 -12.49 -29.005 1 94.94 212 GLY A N 1
ATOM 1641 C CA . GLY A 1 212 ? 11.088 -12.826 -27.985 1 94.94 212 GLY A CA 1
ATOM 1642 C C . GLY A 1 212 ? 10.509 -13.648 -26.849 1 94.94 212 GLY A C 1
ATOM 1643 O O . GLY A 1 212 ? 11.233 -14.051 -25.936 1 94.94 212 GLY A O 1
ATOM 1644 N N . TRP A 1 213 ? 9.29 -13.897 -26.901 1 95.79 213 TRP A N 1
ATOM 1645 C CA . TRP A 1 213 ? 8.624 -14.672 -25.859 1 95.79 213 TRP A CA 1
ATOM 1646 C C . TRP A 1 213 ? 8.94 -16.157 -25.999 1 95.79 213 TRP A C 1
ATOM 1648 O O . TRP A 1 213 ? 9.106 -16.661 -27.112 1 95.79 213 TRP A O 1
ATOM 1658 N N . LEU A 1 214 ? 9.017 -16.804 -24.94 1 97.73 214 LEU A N 1
ATOM 1659 C CA . LEU A 1 214 ? 9.279 -18.239 -24.919 1 97.73 214 LEU A CA 1
ATOM 1660 C C . LEU A 1 214 ? 8.263 -18.99 -25.773 1 97.73 214 LEU A C 1
ATOM 1662 O O . LEU A 1 214 ? 7.065 -18.703 -25.717 1 97.73 214 LEU A O 1
ATOM 1666 N N . GLU A 1 215 ? 8.772 -19.96 -26.501 1 97.86 215 GLU A N 1
ATOM 1667 C CA . GLU A 1 215 ? 7.903 -20.833 -27.285 1 97.86 215 GLU A CA 1
ATOM 1668 C C . GLU A 1 215 ? 8.018 -22.284 -26.824 1 97.86 215 GLU A C 1
ATOM 1670 O O . GLU A 1 215 ? 7.01 -22.983 -26.701 1 97.86 215 GLU A O 1
ATOM 1675 N N . SER A 1 216 ? 9.303 -22.725 -26.604 1 98.51 216 SER A N 1
ATOM 1676 C CA . SER A 1 216 ? 9.475 -24.12 -26.214 1 98.51 216 SER A CA 1
ATOM 1677 C C . SER A 1 216 ? 10.868 -24.367 -25.643 1 98.51 216 SER A C 1
ATOM 1679 O O . SER A 1 216 ? 11.775 -23.554 -25.833 1 98.51 216 SER A O 1
ATOM 1681 N N . PHE A 1 217 ? 10.957 -25.477 -24.933 1 98.29 217 PHE A N 1
ATOM 1682 C CA . PHE A 1 217 ? 12.248 -26.026 -24.536 1 98.29 217 PHE A CA 1
ATOM 1683 C C . PHE A 1 217 ? 12.523 -27.34 -25.258 1 98.29 217 PHE A C 1
ATOM 1685 O O . PHE A 1 217 ? 11.6 -28.112 -25.526 1 98.29 217 PHE A O 1
ATOM 1692 N N . GLU A 1 218 ? 13.763 -27.504 -25.558 1 98.14 218 GLU A N 1
ATOM 1693 C CA . GLU A 1 218 ? 14.276 -28.807 -25.971 1 98.14 218 GLU A CA 1
ATOM 1694 C C . GLU A 1 218 ? 15.099 -29.454 -24.861 1 98.14 218 GLU A C 1
ATOM 1696 O O . GLU A 1 218 ? 15.922 -28.791 -24.225 1 98.14 218 GLU A O 1
ATOM 1701 N N . PHE A 1 219 ? 14.846 -30.716 -24.696 1 97.69 219 PHE A N 1
ATOM 1702 C CA . PHE A 1 219 ? 15.519 -31.43 -23.617 1 97.69 219 PHE A CA 1
ATOM 1703 C C . PHE A 1 219 ? 16.614 -32.335 -24.168 1 97.69 219 PHE A C 1
ATOM 1705 O O . PHE A 1 219 ? 16.704 -32.544 -25.379 1 97.69 219 PHE A O 1
ATOM 1712 N N . GLU A 1 220 ? 17.437 -32.797 -23.306 1 96.83 220 GLU A N 1
ATOM 1713 C CA . GLU A 1 220 ? 18.604 -33.582 -23.697 1 96.83 220 GLU A CA 1
ATOM 1714 C C . GLU A 1 220 ? 18.191 -34.897 -24.352 1 96.83 220 GLU A C 1
ATOM 1716 O O . GLU A 1 220 ? 18.931 -35.449 -25.169 1 96.83 220 GLU A O 1
ATOM 1721 N N . ASP A 1 221 ? 17.06 -35.392 -24.009 1 96.08 221 ASP A N 1
ATOM 1722 C CA . ASP A 1 221 ? 16.61 -36.645 -24.606 1 96.08 221 ASP A CA 1
ATOM 1723 C C . ASP A 1 221 ? 15.98 -36.405 -25.976 1 96.08 221 ASP A C 1
ATOM 1725 O O . ASP A 1 221 ? 15.459 -37.334 -26.598 1 96.08 221 ASP A O 1
ATOM 1729 N N . GLY A 1 222 ? 15.903 -35.167 -26.367 1 96.42 222 GLY A N 1
ATOM 1730 C CA . GLY A 1 222 ? 15.405 -34.82 -27.689 1 96.42 222 GLY A CA 1
ATOM 1731 C C . GLY A 1 222 ? 13.951 -34.39 -27.685 1 96.42 222 GLY A C 1
ATOM 1732 O O . GLY A 1 222 ? 13.449 -33.87 -28.684 1 96.42 222 GLY A O 1
ATOM 1733 N N . SER A 1 223 ? 13.306 -34.554 -26.651 1 97.1 223 SER A N 1
ATOM 1734 C CA . SER A 1 223 ? 11.909 -34.138 -26.577 1 97.1 223 SER A CA 1
ATOM 1735 C C . SER A 1 223 ? 11.785 -32.618 -26.574 1 97.1 223 SER A C 1
ATOM 1737 O O . SER A 1 223 ? 12.702 -31.916 -26.144 1 97.1 223 SER A O 1
ATOM 1739 N N . VAL A 1 224 ? 10.678 -32.175 -27.123 1 98.13 224 VAL A N 1
ATOM 1740 C CA . VAL A 1 224 ? 10.362 -30.751 -27.157 1 98.13 224 VAL A CA 1
ATOM 1741 C C . VAL A 1 224 ? 9.021 -30.503 -26.47 1 98.13 224 VAL A C 1
ATOM 1743 O O . VAL A 1 224 ? 8.055 -31.236 -26.697 1 98.13 224 VAL A O 1
ATOM 1746 N N . ARG A 1 225 ? 9.015 -29.542 -25.615 1 98.08 225 ARG A N 1
ATOM 1747 C CA . ARG A 1 225 ? 7.775 -29.17 -24.942 1 98.08 225 ARG A CA 1
ATOM 1748 C C . ARG A 1 225 ? 7.512 -27.673 -25.068 1 98.08 225 ARG A C 1
ATOM 1750 O O . ARG A 1 225 ? 8.418 -26.86 -24.876 1 98.08 225 ARG A O 1
ATOM 1757 N N . GLU A 1 226 ? 6.285 -27.346 -25.398 1 98.34 226 GLU A N 1
ATOM 1758 C CA . GLU A 1 226 ? 5.872 -25.953 -25.536 1 98.34 226 GLU A CA 1
ATOM 1759 C C . GLU A 1 226 ? 5.362 -25.395 -24.21 1 98.34 226 GLU A C 1
ATOM 1761 O O . GLU A 1 226 ? 4.652 -26.083 -23.474 1 98.34 226 GLU A O 1
ATOM 1766 N N . TYR A 1 227 ? 5.787 -24.185 -23.892 1 98.28 227 TYR A N 1
ATOM 1767 C CA . TYR A 1 227 ? 5.323 -23.457 -22.716 1 98.28 227 TYR A CA 1
ATOM 1768 C C . TYR A 1 227 ? 5.016 -22.004 -23.06 1 98.28 227 TYR A C 1
ATOM 1770 O O . TYR A 1 227 ? 5.732 -21.382 -23.848 1 98.28 227 TYR A O 1
ATOM 1778 N N . LYS A 1 228 ? 3.964 -21.5 -22.463 1 96.98 228 LYS A N 1
ATOM 1779 C CA . LYS A 1 228 ? 3.769 -20.053 -22.503 1 96.98 228 LYS A CA 1
ATOM 1780 C C . LYS A 1 228 ? 4.769 -19.339 -21.598 1 96.98 228 LYS A C 1
ATOM 1782 O O . LYS A 1 228 ? 5.216 -18.233 -21.908 1 96.98 228 LYS A O 1
ATOM 1787 N N . GLY A 1 229 ? 5.096 -19.955 -20.489 1 97.22 229 GLY A N 1
ATOM 1788 C CA . GLY A 1 229 ? 6.029 -19.437 -19.502 1 97.22 229 GLY A CA 1
ATOM 1789 C C . GLY A 1 229 ? 6.07 -20.26 -18.228 1 97.22 229 GLY A C 1
ATOM 1790 O O . GLY A 1 229 ? 5.622 -21.408 -18.211 1 97.22 229 GLY A O 1
ATOM 1791 N N . GLY A 1 230 ? 6.75 -19.663 -17.263 1 97.57 230 GLY A N 1
ATOM 1792 C CA . GLY A 1 230 ? 6.829 -20.383 -16.002 1 97.57 230 GLY A CA 1
ATOM 1793 C C . GLY A 1 230 ? 7.6 -19.632 -14.933 1 97.57 230 GLY A C 1
ATOM 1794 O O . GLY A 1 230 ? 7.79 -18.418 -15.035 1 97.57 230 GLY A O 1
ATOM 1795 N N . PHE A 1 231 ? 7.869 -20.365 -13.853 1 97.63 231 PHE A N 1
ATOM 1796 C CA . PHE A 1 231 ? 8.446 -19.787 -12.645 1 97.63 231 PHE A CA 1
ATOM 1797 C C . PHE A 1 231 ? 9.73 -20.51 -12.258 1 97.63 231 PHE A C 1
ATOM 1799 O O . PHE A 1 231 ? 9.825 -21.732 -12.39 1 97.63 231 PHE A O 1
ATOM 1806 N N . ALA A 1 232 ? 10.684 -19.755 -11.777 1 97.2 232 ALA A N 1
ATOM 1807 C CA . ALA A 1 232 ? 11.905 -20.316 -11.204 1 97.2 232 ALA A CA 1
ATOM 1808 C C . ALA A 1 232 ? 11.895 -20.208 -9.682 1 97.2 232 ALA A C 1
ATOM 1810 O O . ALA A 1 232 ? 11.766 -19.112 -9.132 1 97.2 232 ALA A O 1
ATOM 1811 N N . MET A 1 233 ? 11.997 -21.293 -9.011 1 96.33 233 MET A N 1
ATOM 1812 C CA . MET A 1 233 ? 11.919 -21.356 -7.554 1 96.33 233 MET A CA 1
ATOM 1813 C C . MET A 1 233 ? 13.248 -21.806 -6.956 1 96.33 233 MET A C 1
ATOM 1815 O O . MET A 1 233 ? 13.368 -22.936 -6.48 1 96.33 233 MET A O 1
ATOM 1819 N N . TYR A 1 234 ? 14.192 -20.935 -6.877 1 95.76 234 TYR A N 1
ATOM 1820 C CA . TYR A 1 234 ? 15.526 -21.286 -6.401 1 95.76 234 TYR A CA 1
ATOM 1821 C C . TYR A 1 234 ? 15.9 -20.464 -5.174 1 95.76 234 TYR A C 1
ATOM 1823 O O . TYR A 1 234 ? 17.003 -20.603 -4.638 1 95.76 234 TYR A O 1
ATOM 1831 N N . GLY A 1 235 ? 14.988 -19.609 -4.766 1 93.77 235 GLY A N 1
ATOM 1832 C CA . GLY A 1 235 ? 15.216 -18.863 -3.539 1 93.77 235 GLY A CA 1
ATOM 1833 C C . GLY A 1 235 ? 15.6 -17.416 -3.783 1 93.77 235 GLY A C 1
ATOM 1834 O O . GLY A 1 235 ? 15.575 -16.946 -4.923 1 93.77 235 GLY A O 1
ATOM 1835 N N . SER A 1 236 ? 15.814 -16.645 -2.68 1 94.62 236 SER A N 1
ATOM 1836 C CA . SER A 1 236 ? 16.13 -15.221 -2.692 1 94.62 236 SER A CA 1
ATOM 1837 C C . SER A 1 236 ? 17.456 -14.943 -1.992 1 94.62 236 SER A C 1
ATOM 1839 O O . SER A 1 236 ? 17.785 -15.591 -0.996 1 94.62 236 SER A O 1
ATOM 1841 N N . GLU A 1 237 ? 18.198 -14.048 -2.525 1 95.69 237 GLU A N 1
ATOM 1842 C CA . GLU A 1 237 ? 19.401 -13.521 -1.888 1 95.69 237 GLU A CA 1
ATOM 1843 C C . GLU A 1 237 ? 19.183 -12.094 -1.391 1 95.69 237 GLU A C 1
ATOM 1845 O O . GLU A 1 237 ? 19.297 -11.139 -2.162 1 95.69 237 GLU A O 1
ATOM 1850 N N . TYR A 1 238 ? 18.989 -11.903 -0.089 1 97.66 238 TYR A N 1
ATOM 1851 C CA . TYR A 1 238 ? 18.681 -10.606 0.502 1 97.66 238 TYR A CA 1
ATOM 1852 C C . TYR A 1 238 ? 19.918 -9.716 0.538 1 97.66 238 TYR A C 1
ATOM 1854 O O . TYR A 1 238 ? 21.021 -10.186 0.827 1 97.66 238 TYR A O 1
ATOM 1862 N N . ASN A 1 239 ? 19.765 -8.444 0.214 1 97.47 239 ASN A N 1
ATOM 1863 C CA . ASN A 1 239 ? 20.858 -7.478 0.238 1 97.47 239 ASN A CA 1
ATOM 1864 C C . ASN A 1 239 ? 21.082 -6.919 1.64 1 97.47 239 ASN A C 1
ATOM 1866 O O . ASN A 1 239 ? 20.578 -5.845 1.973 1 97.47 239 ASN A O 1
ATOM 1870 N N . THR A 1 240 ? 21.973 -7.567 2.427 1 97.87 240 THR A N 1
ATOM 1871 C CA . THR A 1 240 ? 21.99 -7.285 3.858 1 97.87 240 THR A CA 1
ATOM 1872 C C . THR A 1 240 ? 23.279 -6.57 4.253 1 97.87 240 THR A C 1
ATOM 1874 O O . THR A 1 240 ? 23.473 -6.228 5.422 1 97.87 240 THR A O 1
ATOM 1877 N N . THR A 1 241 ? 24.128 -6.262 3.328 1 97.97 241 THR A N 1
ATOM 1878 C CA . THR A 1 241 ? 25.465 -5.759 3.621 1 97.97 241 THR A CA 1
ATOM 1879 C C . THR A 1 241 ? 25.393 -4.508 4.493 1 97.97 241 THR A C 1
ATOM 1881 O O . THR A 1 241 ? 26.079 -4.416 5.513 1 97.97 241 THR A O 1
ATOM 1884 N N . LEU A 1 242 ? 24.599 -3.545 4.183 1 98.71 242 LEU A N 1
ATOM 1885 C CA . LEU A 1 242 ? 24.504 -2.292 4.923 1 98.71 242 LEU A CA 1
ATOM 1886 C C . LEU A 1 242 ? 23.941 -2.528 6.321 1 98.71 242 LEU A C 1
ATOM 1888 O O . LEU A 1 242 ? 24.341 -1.859 7.277 1 98.71 242 LEU A O 1
ATOM 1892 N N . PHE A 1 243 ? 23.004 -3.457 6.403 1 98.82 243 PHE A N 1
ATOM 1893 C CA . PHE A 1 243 ? 22.442 -3.79 7.706 1 98.82 243 PHE A CA 1
ATOM 1894 C C . PHE A 1 243 ? 23.506 -4.388 8.619 1 98.82 243 PHE A C 1
ATOM 1896 O O . PHE A 1 243 ? 23.585 -4.041 9.799 1 98.82 243 PHE A O 1
ATOM 1903 N N . ASP A 1 244 ? 24.331 -5.266 8.024 1 98.51 244 ASP A N 1
ATOM 1904 C CA . ASP A 1 244 ? 25.419 -5.881 8.777 1 98.51 244 ASP A CA 1
ATOM 1905 C C . ASP A 1 244 ? 26.404 -4.827 9.279 1 98.51 244 ASP A C 1
ATOM 1907 O O . ASP A 1 244 ? 26.826 -4.865 10.437 1 98.51 244 ASP A O 1
ATOM 1911 N N . GLN A 1 245 ? 26.734 -3.928 8.454 1 98.8 245 GLN A N 1
ATOM 1912 C CA . GLN A 1 245 ? 27.69 -2.88 8.796 1 98.8 245 GLN A CA 1
ATOM 1913 C C . GLN A 1 245 ? 27.166 -2.006 9.931 1 98.8 245 GLN A C 1
ATOM 1915 O O . GLN A 1 245 ? 27.942 -1.521 10.757 1 98.8 245 GLN A O 1
ATOM 1920 N N . LEU A 1 246 ? 25.847 -1.863 10.01 1 98.81 246 LEU A N 1
ATOM 1921 C CA . LEU A 1 246 ? 25.24 -0.975 10.995 1 98.81 246 LEU A CA 1
ATOM 1922 C C . LEU A 1 246 ? 24.847 -1.744 12.252 1 98.81 246 LEU A C 1
ATOM 1924 O O . LEU A 1 246 ? 24.316 -1.163 13.201 1 98.81 246 LEU A O 1
ATOM 1928 N N . GLY A 1 247 ? 25.015 -3.052 12.197 1 98.59 247 GLY A N 1
ATOM 1929 C CA . GLY A 1 247 ? 24.723 -3.882 13.354 1 98.59 247 GLY A CA 1
ATOM 1930 C C . GLY A 1 247 ? 23.243 -4.166 13.527 1 98.59 247 GLY A C 1
ATOM 1931 O O . GLY A 1 247 ? 22.774 -4.383 14.646 1 98.59 247 GLY A O 1
ATOM 1932 N N . VAL A 1 248 ? 22.471 -4.129 12.486 1 98.81 248 VAL A N 1
ATOM 1933 C CA . VAL A 1 248 ? 21.037 -4.398 12.527 1 98.81 248 VAL A CA 1
ATOM 1934 C C . VAL A 1 248 ? 20.797 -5.903 12.617 1 98.81 248 VAL A C 1
ATOM 1936 O O . VAL A 1 248 ? 21.438 -6.685 11.91 1 98.81 248 VAL A O 1
ATOM 1939 N N . GLU A 1 249 ? 19.861 -6.286 13.377 1 98.55 249 GLU A N 1
ATOM 1940 C CA . GLU A 1 249 ? 19.508 -7.694 13.532 1 98.55 249 GLU A CA 1
ATOM 1941 C C . GLU A 1 249 ? 18.824 -8.234 12.279 1 98.55 249 GLU A C 1
ATOM 1943 O O . GLU A 1 249 ? 18.119 -7.498 11.585 1 98.55 249 GLU A O 1
ATOM 1948 N N . ARG A 1 250 ? 18.983 -9.576 12.092 1 97.87 250 ARG A N 1
ATOM 1949 C CA . ARG A 1 250 ? 18.345 -10.27 10.978 1 97.87 250 ARG A CA 1
ATOM 1950 C C . ARG A 1 250 ? 17.629 -11.53 11.455 1 97.87 250 ARG A C 1
ATOM 1952 O O . ARG A 1 250 ? 18.02 -12.129 12.459 1 97.87 250 ARG A O 1
ATOM 1959 N N . ASN A 1 251 ? 16.597 -11.847 10.786 1 97.89 251 ASN A N 1
ATOM 1960 C CA . ASN A 1 251 ? 15.939 -13.133 10.993 1 97.89 251 ASN A CA 1
ATOM 1961 C C . ASN A 1 251 ? 16.724 -14.273 10.351 1 97.89 251 ASN A C 1
ATOM 1963 O O . ASN A 1 251 ? 17.572 -14.041 9.488 1 97.89 251 ASN A O 1
ATOM 1967 N N . ASP A 1 252 ? 16.366 -15.53 10.665 1 95.85 252 ASP A N 1
ATOM 1968 C CA . ASP A 1 252 ? 17.025 -16.722 10.139 1 95.85 252 ASP A CA 1
ATOM 1969 C C . ASP A 1 252 ? 16.801 -16.855 8.634 1 95.85 252 ASP A C 1
ATOM 1971 O O . ASP A 1 252 ? 17.649 -17.392 7.92 1 95.85 252 ASP A O 1
ATOM 1975 N N . ASP A 1 253 ? 15.782 -16.295 8.243 1 93.82 253 ASP A N 1
ATOM 1976 C CA . ASP A 1 253 ? 15.466 -16.459 6.827 1 93.82 253 ASP A CA 1
ATOM 1977 C C . ASP A 1 253 ? 16.14 -15.378 5.985 1 93.82 253 ASP A C 1
ATOM 1979 O O . ASP A 1 253 ? 15.935 -15.311 4.772 1 93.82 253 ASP A O 1
ATOM 1983 N N . GLY A 1 254 ? 16.798 -14.474 6.646 1 95.18 254 GLY A N 1
ATOM 1984 C CA . GLY A 1 254 ? 17.565 -13.463 5.936 1 95.18 254 GLY A CA 1
ATOM 1985 C C . GLY A 1 254 ? 16.889 -12.105 5.916 1 95.18 254 GLY A C 1
ATOM 1986 O O . GLY A 1 254 ? 17.522 -11.096 5.598 1 95.18 254 GLY A O 1
ATOM 1987 N N . THR A 1 255 ? 15.64 -12.012 6.304 1 98.18 255 THR A N 1
ATOM 1988 C CA . THR A 1 255 ? 14.92 -10.743 6.31 1 98.18 255 THR A CA 1
ATOM 1989 C C . THR A 1 255 ? 15.295 -9.915 7.536 1 98.18 255 THR A C 1
ATOM 1991 O O . THR A 1 255 ? 15.875 -10.436 8.49 1 98.18 255 THR A O 1
ATOM 1994 N N . VAL A 1 256 ? 15.008 -8.674 7.431 1 98.8 256 VAL A N 1
ATOM 1995 C CA . VAL A 1 256 ? 15.225 -7.756 8.544 1 98.8 256 VAL A CA 1
ATOM 1996 C C . VAL A 1 256 ? 13.922 -7.562 9.316 1 98.8 256 VAL A C 1
ATOM 1998 O O . VAL A 1 256 ? 12.931 -7.078 8.764 1 98.8 256 VAL A O 1
ATOM 2001 N N . PRO A 1 257 ? 13.906 -8.005 10.601 1 98.7 257 PRO A N 1
ATOM 2002 C CA . PRO A 1 257 ? 12.693 -7.75 11.382 1 98.7 257 PRO A CA 1
ATOM 2003 C C . PRO A 1 257 ? 12.469 -6.264 11.655 1 98.7 257 PRO A C 1
ATOM 2005 O O . PRO A 1 257 ? 13.418 -5.539 11.961 1 98.7 257 PRO A O 1
ATOM 2008 N N . VAL A 1 258 ? 11.26 -5.815 11.548 1 98.8 258 VAL A N 1
ATOM 2009 C CA . VAL A 1 258 ? 10.912 -4.42 11.798 1 98.8 258 VAL A CA 1
ATOM 2010 C C . VAL A 1 258 ? 9.59 -4.346 12.559 1 98.8 258 VAL A C 1
ATOM 2012 O O . VAL A 1 258 ? 8.823 -5.311 12.578 1 98.8 258 VAL A O 1
ATOM 2015 N N . ASP A 1 259 ? 9.347 -3.252 13.182 1 98.33 259 ASP A N 1
ATOM 2016 C CA . ASP A 1 259 ? 8.021 -3.01 13.74 1 98.33 259 ASP A CA 1
ATOM 2017 C C . ASP A 1 259 ? 7.052 -2.524 12.665 1 98.33 259 ASP A C 1
ATOM 2019 O O . ASP A 1 259 ? 7.367 -2.568 11.473 1 98.33 259 ASP A O 1
ATOM 2023 N N . ASP A 1 260 ? 5.89 -2.101 12.983 1 97.53 260 ASP A N 1
ATOM 2024 C CA . ASP A 1 260 ? 4.814 -1.757 12.059 1 97.53 260 ASP A CA 1
ATOM 2025 C C . ASP A 1 260 ? 5.153 -0.498 11.265 1 97.53 260 ASP A C 1
ATOM 2027 O O . ASP A 1 260 ? 4.461 -0.159 10.303 1 97.53 260 ASP A O 1
ATOM 2031 N N . HIS A 1 261 ? 6.238 0.184 11.599 1 98.6 261 HIS A N 1
ATOM 2032 C CA . HIS A 1 261 ? 6.601 1.434 10.942 1 98.6 261 HIS A CA 1
ATOM 2033 C C . HIS A 1 261 ? 7.986 1.343 10.309 1 98.6 261 HIS A C 1
ATOM 2035 O O . HIS A 1 261 ? 8.582 2.364 9.958 1 98.6 261 HIS A O 1
ATOM 2041 N N . GLY A 1 262 ? 8.577 0.136 10.26 1 98.78 262 GLY A N 1
ATOM 2042 C CA . GLY A 1 262 ? 9.825 -0.082 9.545 1 98.78 262 GLY A CA 1
ATOM 2043 C C . GLY A 1 262 ? 11.053 0.117 10.413 1 98.78 262 GLY A C 1
ATOM 2044 O O . GLY A 1 262 ? 12.183 0.038 9.926 1 98.78 262 GLY A O 1
ATOM 2045 N N . ARG A 1 263 ? 10.843 0.4 11.749 1 98.91 263 ARG A N 1
ATOM 2046 C CA . ARG A 1 263 ? 11.983 0.587 12.641 1 98.91 263 ARG A CA 1
ATOM 2047 C C . ARG A 1 263 ? 12.73 -0.724 12.857 1 98.91 263 ARG A C 1
ATOM 2049 O O . ARG A 1 263 ? 12.112 -1.765 13.095 1 98.91 263 ARG A O 1
ATOM 2056 N N . THR A 1 264 ? 14.065 -0.697 12.809 1 98.87 264 THR A N 1
ATOM 2057 C CA . THR A 1 264 ? 14.91 -1.866 13.029 1 98.87 264 THR A CA 1
ATOM 2058 C C . THR A 1 264 ? 15.404 -1.912 14.472 1 98.87 264 THR A C 1
ATOM 2060 O O . THR A 1 264 ? 14.898 -1.187 15.33 1 98.87 264 THR A O 1
ATOM 2063 N N . SER A 1 265 ? 16.335 -2.788 14.696 1 98.85 265 SER A N 1
ATOM 2064 C CA . SER A 1 265 ? 16.92 -2.918 16.027 1 98.85 265 SER A CA 1
ATOM 2065 C C . SER A 1 265 ? 17.874 -1.767 16.327 1 98.85 265 SER A C 1
ATOM 2067 O O . SER A 1 265 ? 18.298 -1.587 17.47 1 98.85 265 SER A O 1
ATOM 2069 N N . VAL A 1 266 ? 18.24 -0.981 15.298 1 98.82 266 VAL A N 1
ATOM 2070 C CA . VAL A 1 266 ? 19.125 0.164 15.482 1 98.82 266 VAL A CA 1
ATOM 2071 C C . VAL A 1 266 ? 18.33 1.461 15.343 1 98.82 266 VAL A C 1
ATOM 2073 O O . VAL A 1 266 ? 17.693 1.698 14.314 1 98.82 266 VAL A O 1
ATOM 2076 N N . ASP A 1 267 ? 18.361 2.264 16.349 1 98.6 267 ASP A N 1
ATOM 2077 C CA . ASP A 1 267 ? 17.63 3.528 16.365 1 98.6 267 ASP A CA 1
ATOM 2078 C C . ASP A 1 267 ? 18.062 4.426 15.208 1 98.6 267 ASP A C 1
ATOM 2080 O O . ASP A 1 267 ? 19.257 4.627 14.984 1 98.6 267 ASP A O 1
ATOM 2084 N N . GLY A 1 268 ? 17.066 4.864 14.459 1 98.78 268 GLY A N 1
ATOM 2085 C CA . GLY A 1 268 ? 17.34 5.773 13.358 1 98.78 268 GLY A CA 1
ATOM 2086 C C . GLY A 1 268 ? 17.508 5.066 12.026 1 98.78 268 GLY A C 1
ATOM 2087 O O . GLY A 1 268 ? 17.646 5.713 10.987 1 98.78 268 GLY A O 1
ATOM 2088 N N . VAL A 1 269 ? 17.539 3.717 12.047 1 98.95 269 VAL A N 1
ATOM 2089 C CA . VAL A 1 269 ? 17.642 2.929 10.823 1 98.95 269 VAL A CA 1
ATOM 2090 C C . VAL A 1 269 ? 16.317 2.218 10.554 1 98.95 269 VAL A C 1
ATOM 2092 O O . VAL A 1 269 ? 15.811 1.489 11.41 1 98.95 269 VAL A O 1
ATOM 2095 N N . PHE A 1 270 ? 15.807 2.43 9.397 1 98.97 270 PHE A N 1
ATOM 2096 C CA . PHE A 1 270 ? 14.55 1.829 8.965 1 98.97 270 PHE A CA 1
ATOM 2097 C C . PHE A 1 270 ? 14.781 0.866 7.807 1 98.97 270 PHE A C 1
ATOM 2099 O O . PHE A 1 270 ? 15.687 1.067 6.996 1 98.97 270 PHE A O 1
ATOM 2106 N N . ALA A 1 271 ? 13.996 -0.166 7.718 1 98.96 271 ALA A N 1
ATOM 2107 C CA . ALA A 1 271 ? 13.971 -1.092 6.589 1 98.96 271 ALA A CA 1
ATOM 2108 C C . ALA A 1 271 ? 12.567 -1.207 6.003 1 98.96 271 ALA A C 1
ATOM 2110 O O . ALA A 1 271 ? 11.585 -1.3 6.744 1 98.96 271 ALA A O 1
ATOM 2111 N N . VAL A 1 272 ? 12.479 -1.218 4.686 1 98.91 272 VAL A N 1
ATOM 2112 C CA . VAL A 1 272 ? 11.182 -1.276 4.02 1 98.91 272 VAL A CA 1
ATOM 2113 C C . VAL A 1 272 ? 11.273 -2.172 2.787 1 98.91 272 VAL A C 1
ATOM 2115 O O . VAL A 1 272 ? 12.357 -2.368 2.233 1 98.91 272 VAL A O 1
ATOM 2118 N N . GLY A 1 273 ? 10.078 -2.7 2.35 1 98.59 273 GLY A N 1
ATOM 2119 C CA . GLY A 1 273 ? 10.002 -3.469 1.118 1 98.59 273 GLY A CA 1
ATOM 2120 C C . GLY A 1 273 ? 10.418 -4.917 1.293 1 98.59 273 GLY A C 1
ATOM 2121 O O . GLY A 1 273 ? 10.197 -5.508 2.352 1 98.59 273 GLY A O 1
ATOM 2122 N N . ASP A 1 274 ? 11.015 -5.451 0.308 1 98.04 274 ASP A N 1
ATOM 2123 C CA . ASP A 1 274 ? 11.189 -6.894 0.17 1 98.04 274 ASP A CA 1
ATOM 2124 C C . ASP A 1 274 ? 12.265 -7.41 1.122 1 98.04 274 ASP A C 1
ATOM 2126 O O . ASP A 1 274 ? 12.384 -8.618 1.337 1 98.04 274 ASP A O 1
ATOM 2130 N N . ILE A 1 275 ? 13.013 -6.537 1.695 1 98.63 275 ILE A N 1
ATOM 2131 C CA . ILE A 1 275 ? 14.032 -6.95 2.654 1 98.63 275 ILE A CA 1
ATOM 2132 C C . ILE A 1 275 ? 13.371 -7.332 3.977 1 98.63 275 ILE A C 1
ATOM 2134 O O . ILE A 1 275 ? 13.999 -7.959 4.833 1 98.63 275 ILE A O 1
ATOM 2138 N N . THR A 1 276 ? 12.15 -6.896 4.18 1 98.73 276 THR A N 1
ATOM 2139 C CA . THR A 1 276 ? 11.424 -7.174 5.415 1 98.73 276 THR A CA 1
ATOM 2140 C C . THR A 1 276 ? 10.443 -8.326 5.218 1 98.73 276 THR A C 1
ATOM 2142 O O . THR A 1 276 ? 10.108 -8.677 4.084 1 98.73 276 THR A O 1
ATOM 2145 N N . PRO A 1 277 ? 9.976 -8.939 6.287 1 97.32 277 PRO A N 1
ATOM 2146 C CA . PRO A 1 277 ? 9.03 -10.05 6.161 1 97.32 277 PRO A CA 1
ATOM 2147 C C . PRO A 1 277 ? 7.705 -9.628 5.529 1 97.32 277 PRO A C 1
ATOM 2149 O O . PRO A 1 277 ? 7.307 -8.466 5.64 1 97.32 277 PRO A O 1
ATOM 2152 N N . GLY A 1 278 ? 7.084 -10.648 4.966 1 95.66 278 GLY A N 1
ATOM 2153 C CA . GLY A 1 278 ? 5.763 -10.419 4.404 1 95.66 278 GLY A CA 1
ATOM 2154 C C . GLY A 1 278 ? 5.712 -10.617 2.901 1 95.66 278 GLY A C 1
ATOM 2155 O O . GLY A 1 278 ? 6.622 -11.208 2.316 1 95.66 278 GLY A O 1
ATOM 2156 N N . HIS A 1 279 ? 4.633 -10.107 2.26 1 97.14 279 HIS A N 1
ATOM 2157 C CA . HIS A 1 279 ? 4.41 -10.318 0.834 1 97.14 279 HIS A CA 1
ATOM 2158 C C . HIS A 1 279 ? 5.224 -9.336 -0.002 1 97.14 279 HIS A C 1
ATOM 2160 O O . HIS A 1 279 ? 5.262 -8.141 0.298 1 97.14 279 HIS A O 1
ATOM 2166 N N . ASN A 1 280 ? 5.816 -9.858 -0.962 1 96.79 280 ASN A N 1
ATOM 2167 C CA . ASN A 1 280 ? 6.58 -9.037 -1.895 1 96.79 280 ASN A CA 1
ATOM 2168 C C . ASN A 1 280 ? 5.701 -8.504 -3.023 1 96.79 280 ASN A C 1
ATOM 2170 O O . ASN A 1 280 ? 5.77 -8.991 -4.152 1 96.79 280 ASN A O 1
ATOM 2174 N N . GLN A 1 281 ? 4.874 -7.578 -2.708 1 98.07 281 GLN A N 1
ATOM 2175 C CA . GLN A 1 281 ? 3.915 -6.944 -3.606 1 98.07 281 GLN A CA 1
ATOM 2176 C C . GLN A 1 281 ? 4.081 -5.427 -3.607 1 98.07 281 GLN A C 1
ATOM 2178 O O . GLN A 1 281 ? 4.329 -4.825 -2.56 1 98.07 281 GLN A O 1
ATOM 2183 N N . ILE A 1 282 ? 3.856 -4.786 -4.706 1 98.3 282 ILE A N 1
ATOM 2184 C CA . ILE A 1 282 ? 4.078 -3.353 -4.859 1 98.3 282 ILE A CA 1
ATOM 2185 C C . ILE A 1 282 ? 3.193 -2.586 -3.879 1 98.3 282 ILE A C 1
ATOM 2187 O O . ILE A 1 282 ? 3.678 -1.733 -3.132 1 98.3 282 ILE A O 1
ATOM 2191 N N . PRO A 1 283 ? 1.86 -2.895 -3.775 1 98.7 283 PRO A N 1
ATOM 2192 C CA . PRO A 1 283 ? 1.044 -2.127 -2.831 1 98.7 283 PRO A CA 1
ATOM 2193 C C . PRO A 1 283 ? 1.489 -2.311 -1.382 1 98.7 283 PRO A C 1
ATOM 2195 O O . PRO A 1 283 ? 1.39 -1.379 -0.58 1 98.7 283 PRO A O 1
ATOM 2198 N N . VAL A 1 284 ? 1.937 -3.497 -1.04 1 98.83 284 VAL A N 1
ATOM 2199 C CA . VAL A 1 284 ? 2.434 -3.76 0.306 1 98.83 284 VAL A CA 1
ATOM 2200 C C . VAL A 1 284 ? 3.694 -2.935 0.562 1 98.83 284 VAL A C 1
ATOM 2202 O O . VAL A 1 284 ? 3.826 -2.301 1.612 1 98.83 284 VAL A O 1
ATOM 2205 N N . ALA A 1 285 ? 4.563 -2.949 -0.378 1 98.78 285 ALA A N 1
ATOM 2206 C CA . ALA A 1 285 ? 5.791 -2.163 -0.283 1 98.78 285 ALA A CA 1
ATOM 2207 C C . ALA A 1 285 ? 5.48 -0.679 -0.112 1 98.78 285 ALA A C 1
ATOM 2209 O O . ALA A 1 285 ? 6.098 0 0.711 1 98.78 285 ALA A O 1
ATOM 2210 N N . MET A 1 286 ? 4.558 -0.212 -0.883 1 98.86 286 MET A N 1
ATOM 2211 C CA . MET A 1 286 ? 4.158 1.189 -0.793 1 98.86 286 MET A CA 1
ATOM 2212 C C . MET A 1 286 ? 3.625 1.513 0.599 1 98.86 286 MET A C 1
ATOM 2214 O O . MET A 1 286 ? 3.947 2.56 1.163 1 98.86 286 MET A O 1
ATOM 2218 N N . GLY A 1 287 ? 2.8 0.608 1.102 1 98.88 287 GLY A N 1
ATOM 2219 C CA . GLY A 1 287 ? 2.303 0.789 2.456 1 98.88 287 GLY A CA 1
ATOM 2220 C C . GLY A 1 287 ? 3.408 0.865 3.493 1 98.88 287 GLY A C 1
ATOM 2221 O O . GLY A 1 287 ? 3.383 1.729 4.372 1 98.88 287 GLY A O 1
ATOM 2222 N N . LYS A 1 288 ? 4.371 -0.03 3.395 1 98.91 288 LYS A N 1
ATOM 2223 C CA . LYS A 1 288 ? 5.521 -0.023 4.294 1 98.91 288 LYS A CA 1
ATOM 2224 C C . LYS A 1 288 ? 6.285 1.295 4.198 1 98.91 288 LYS A C 1
ATOM 2226 O O . LYS A 1 288 ? 6.652 1.881 5.219 1 98.91 288 LYS A O 1
ATOM 2231 N N . GLY A 1 289 ? 6.451 1.752 2.984 1 98.93 289 GLY A N 1
ATOM 2232 C CA . GLY A 1 289 ? 7.163 3.003 2.778 1 98.93 289 GLY A CA 1
ATOM 2233 C C . GLY A 1 289 ? 6.453 4.2 3.383 1 98.93 289 GLY A C 1
ATOM 2234 O O . GLY A 1 289 ? 7.089 5.063 3.992 1 98.93 289 GLY A O 1
ATOM 2235 N N . ALA A 1 290 ? 5.169 4.267 3.186 1 98.9 290 ALA A N 1
ATOM 2236 C CA . ALA A 1 290 ? 4.375 5.365 3.73 1 98.9 290 ALA A CA 1
ATOM 2237 C C . ALA A 1 290 ? 4.464 5.405 5.252 1 98.9 290 ALA A C 1
ATOM 2239 O O . ALA A 1 290 ? 4.679 6.468 5.84 1 98.9 290 ALA A O 1
ATOM 2240 N N . LYS A 1 291 ? 4.321 4.256 5.89 1 98.87 291 LYS A N 1
ATOM 2241 C CA . LYS A 1 291 ? 4.365 4.178 7.347 1 98.87 291 LYS A CA 1
ATOM 2242 C C . LYS A 1 291 ? 5.723 4.625 7.881 1 98.87 291 LYS A C 1
ATOM 2244 O O . LYS A 1 291 ? 5.796 5.355 8.871 1 98.87 291 LYS A O 1
ATOM 2249 N N . ALA A 1 292 ? 6.746 4.186 7.18 1 98.94 292 ALA A N 1
ATOM 2250 C CA . ALA A 1 292 ? 8.085 4.599 7.591 1 98.94 292 ALA A CA 1
ATOM 2251 C C . ALA A 1 292 ? 8.259 6.109 7.459 1 98.94 292 ALA A C 1
ATOM 2253 O O . ALA A 1 292 ? 8.813 6.757 8.35 1 98.94 292 ALA A O 1
ATOM 2254 N N . GLY A 1 293 ? 7.811 6.656 6.344 1 98.9 293 GLY A N 1
ATOM 2255 C CA . GLY A 1 293 ? 7.894 8.094 6.149 1 98.9 293 GLY A CA 1
ATOM 2256 C C . GLY A 1 293 ? 7.185 8.885 7.233 1 98.9 293 GLY A C 1
ATOM 2257 O O . GLY A 1 293 ? 7.718 9.877 7.734 1 98.9 293 GLY A O 1
ATOM 2258 N N . ILE A 1 294 ? 6.047 8.446 7.621 1 98.73 294 ILE A N 1
ATOM 2259 C CA . ILE A 1 294 ? 5.262 9.124 8.646 1 98.73 294 ILE A CA 1
ATOM 2260 C C . ILE A 1 294 ? 5.974 9.02 9.993 1 98.73 294 ILE A C 1
ATOM 2262 O O . ILE A 1 294 ? 6.056 10.001 10.736 1 98.73 294 ILE A O 1
ATOM 2266 N N . ALA A 1 295 ? 6.485 7.837 10.302 1 98.83 295 ALA A N 1
ATOM 2267 C CA . ALA A 1 295 ? 7.192 7.639 11.564 1 98.83 295 ALA A CA 1
ATOM 2268 C C . ALA A 1 295 ? 8.407 8.557 11.663 1 98.83 295 ALA A C 1
ATOM 2270 O O . ALA A 1 295 ? 8.651 9.163 12.709 1 98.83 295 ALA A O 1
ATOM 2271 N N . ILE A 1 296 ? 9.096 8.647 10.613 1 98.89 296 ILE A N 1
ATOM 2272 C CA . ILE A 1 296 ? 10.281 9.497 10.575 1 98.89 296 ILE A CA 1
ATOM 2273 C C . ILE A 1 296 ? 9.878 10.954 10.794 1 98.89 296 ILE A C 1
ATOM 2275 O O . ILE A 1 296 ? 10.525 11.676 11.557 1 98.89 296 ILE A O 1
ATOM 2279 N N . HIS A 1 297 ? 8.85 11.377 10.151 1 98.54 297 HIS A N 1
ATOM 2280 C CA . HIS A 1 297 ? 8.354 12.734 10.352 1 98.54 297 HIS A CA 1
ATOM 2281 C C . HIS A 1 297 ? 8.022 12.989 11.818 1 98.54 297 HIS A C 1
ATOM 2283 O O . HIS A 1 297 ? 8.401 14.021 12.375 1 98.54 297 HIS A O 1
ATOM 2289 N N . MET A 1 298 ? 7.335 12.067 12.43 1 97.76 298 MET A N 1
ATOM 2290 C CA . MET A 1 298 ? 6.934 12.232 13.824 1 97.76 298 MET A CA 1
ATOM 2291 C C . MET A 1 298 ? 8.154 12.347 14.732 1 97.76 298 MET A C 1
ATOM 2293 O O . MET A 1 298 ? 8.126 13.072 15.728 1 97.76 298 MET A O 1
ATOM 2297 N N . GLU A 1 299 ? 9.188 11.69 14.338 1 97.91 299 GLU A N 1
ATOM 2298 C CA . GLU A 1 299 ? 10.406 11.69 15.142 1 97.91 299 GLU A CA 1
ATOM 2299 C C . GLU A 1 299 ? 11.21 12.969 14.926 1 97.91 299 GLU A C 1
ATOM 2301 O O . GLU A 1 299 ? 11.883 13.448 15.841 1 97.91 299 GLU A O 1
ATOM 2306 N N . LEU A 1 300 ? 11.118 13.481 13.716 1 98.28 300 LEU A N 1
ATOM 2307 C CA . LEU A 1 300 ? 12.063 14.531 13.355 1 98.28 300 LEU A CA 1
ATOM 2308 C C . LEU A 1 300 ? 11.401 15.904 13.415 1 98.28 300 LEU A C 1
ATOM 2310 O O . LEU A 1 300 ? 12.085 16.929 13.407 1 98.28 300 LEU A O 1
ATOM 2314 N N . ARG A 1 301 ? 10.05 15.956 13.405 1 97.51 301 ARG A N 1
ATOM 2315 C CA . ARG A 1 301 ? 9.386 17.255 13.383 1 97.51 301 ARG A CA 1
ATOM 2316 C C . ARG A 1 301 ? 9.82 18.112 14.568 1 97.51 301 ARG A C 1
ATOM 2318 O O . ARG A 1 301 ? 9.999 17.602 15.676 1 97.51 301 ARG A O 1
ATOM 2325 N N . GLU A 1 302 ? 9.993 19.326 14.295 1 97.31 302 GLU A N 1
ATOM 2326 C CA . GLU A 1 302 ? 10.468 20.252 15.318 1 97.31 302 GLU A CA 1
ATOM 2327 C C . GLU A 1 302 ? 9.351 20.623 16.289 1 97.31 302 GLU A C 1
ATOM 2329 O O . GLU A 1 302 ? 9.583 20.748 17.493 1 97.31 302 GLU A O 1
ATOM 2334 N N . PHE A 1 303 ? 8.18 20.817 15.716 1 98.19 303 PHE A N 1
ATOM 2335 C CA . PHE A 1 303 ? 7.046 21.259 16.519 1 98.19 303 PHE A CA 1
ATOM 2336 C C . PHE A 1 303 ? 5.963 20.188 16.563 1 98.19 303 PHE A C 1
ATOM 2338 O O . PHE A 1 303 ? 5.762 19.461 15.588 1 98.19 303 PHE A O 1
ATOM 2345 N N . PRO A 1 304 ? 5.227 20.041 17.696 1 97.93 304 PRO A N 1
ATOM 2346 C CA . PRO A 1 304 ? 5.353 20.886 18.885 1 97.93 304 PRO A CA 1
ATOM 2347 C C . PRO A 1 304 ? 6.591 20.556 19.715 1 97.93 304 PRO A C 1
ATOM 2349 O O . PRO A 1 304 ? 7.066 19.418 19.697 1 97.93 304 PRO A O 1
ATOM 2352 N N . LYS A 1 305 ? 7.1 21.539 20.373 1 98.08 305 LYS A N 1
ATOM 2353 C CA . LYS A 1 305 ? 8.073 21.278 21.429 1 98.08 305 LYS A CA 1
ATOM 2354 C C . LYS A 1 305 ? 7.417 20.591 22.624 1 98.08 305 LYS A C 1
ATOM 2356 O O . LYS A 1 305 ? 6.216 20.747 22.853 1 98.08 305 LYS A O 1
ATOM 2361 N N . SER A 1 306 ? 8.194 19.864 23.369 1 97.05 306 SER A N 1
ATOM 2362 C CA . SER A 1 306 ? 7.681 19.263 24.596 1 97.05 306 SER A CA 1
ATOM 2363 C C . SER A 1 306 ? 7.561 20.297 25.71 1 97.05 306 SER A C 1
ATOM 2365 O O . SER A 1 306 ? 8.158 21.373 25.632 1 97.05 306 SER A O 1
ATOM 2367 N N . LEU A 1 307 ? 6.769 19.917 26.652 1 96.96 307 LEU A N 1
ATOM 2368 C CA . LEU A 1 307 ? 6.622 20.802 27.803 1 96.96 307 LEU A CA 1
ATOM 2369 C C . LEU A 1 307 ? 7.963 21.023 28.494 1 96.96 307 LEU A C 1
ATOM 2371 O O . LEU A 1 307 ? 8.254 22.13 28.952 1 96.96 307 LEU A O 1
ATOM 2375 N N . ASP A 1 308 ? 8.743 19.997 28.569 1 97.76 308 ASP A N 1
ATOM 2376 C CA . ASP A 1 308 ? 10.068 20.104 29.173 1 97.76 308 ASP A CA 1
ATOM 2377 C C . ASP A 1 308 ? 10.942 21.094 28.408 1 97.76 308 ASP A C 1
ATOM 2379 O O . ASP A 1 308 ? 11.661 21.892 29.013 1 97.76 308 ASP A O 1
ATOM 2383 N N . GLU A 1 309 ? 10.89 21.017 27.147 1 97.73 309 GLU A N 1
ATOM 2384 C CA . GLU A 1 309 ? 11.657 21.941 26.317 1 97.73 309 GLU A CA 1
ATOM 2385 C C . GLU A 1 309 ? 11.186 23.38 26.511 1 97.73 309 GLU A C 1
ATOM 2387 O O . GLU A 1 309 ? 12.002 24.297 26.619 1 97.73 309 GLU A O 1
ATOM 2392 N N . ILE A 1 310 ? 9.878 23.561 26.543 1 97.72 310 ILE A N 1
ATOM 2393 C CA . ILE A 1 310 ? 9.296 24.888 26.705 1 97.72 310 ILE A CA 1
ATOM 2394 C C . ILE A 1 310 ? 9.709 25.472 28.054 1 97.72 310 ILE A C 1
ATOM 2396 O O . ILE A 1 310 ? 10.077 26.646 28.143 1 97.72 310 ILE A O 1
ATOM 2400 N N . ARG A 1 311 ? 9.629 24.662 29.063 1 97.25 311 ARG A N 1
ATOM 2401 C CA . ARG A 1 311 ? 9.962 25.118 30.409 1 97.25 311 ARG A CA 1
ATOM 2402 C C . ARG A 1 311 ? 11.456 25.397 30.538 1 97.25 311 ARG A C 1
ATOM 2404 O O . ARG A 1 311 ? 11.863 26.298 31.275 1 97.25 311 ARG A O 1
ATOM 2411 N N . ALA A 1 312 ? 12.231 24.73 29.754 1 97.89 312 ALA A N 1
ATOM 2412 C CA . ALA A 1 312 ? 13.682 24.885 29.818 1 97.89 312 ALA A CA 1
ATOM 2413 C C . ALA A 1 312 ? 14.154 26.023 28.919 1 97.89 312 ALA A C 1
ATOM 2415 O O . ALA A 1 312 ? 15.071 26.766 29.276 1 97.89 312 ALA A O 1
ATOM 2416 N N . GLU A 1 313 ? 13.554 26.095 27.748 1 97.04 313 GLU A N 1
ATOM 2417 C CA . GLU A 1 313 ? 14.116 26.963 26.718 1 97.04 313 GLU A CA 1
ATOM 2418 C C . GLU A 1 313 ? 13.249 28.201 26.507 1 97.04 313 GLU A C 1
ATOM 2420 O O . GLU A 1 313 ? 13.685 29.172 25.884 1 97.04 313 GLU A O 1
ATOM 2425 N N . GLY A 1 314 ? 12.018 28.179 27.01 1 97.33 314 GLY A N 1
ATOM 2426 C CA . GLY A 1 314 ? 11.087 29.276 26.796 1 97.33 314 GLY A CA 1
ATOM 2427 C C . GLY A 1 314 ? 10.133 29.032 25.642 1 97.33 314 GLY A C 1
ATOM 2428 O O . GLY A 1 314 ? 10.188 27.985 24.994 1 97.33 314 GLY A O 1
ATOM 2429 N N . ASP A 1 315 ? 9.323 29.948 25.464 1 97.91 315 ASP A N 1
ATOM 2430 C CA . ASP A 1 315 ? 8.283 29.86 24.444 1 97.91 315 ASP A CA 1
ATOM 2431 C C . ASP A 1 315 ? 8.889 29.844 23.042 1 97.91 315 ASP A C 1
ATOM 2433 O O . ASP A 1 315 ? 9.984 30.368 22.827 1 97.91 315 ASP A O 1
ATOM 2437 N N . VAL A 1 316 ? 8.244 29.2 22.122 1 98.19 316 VAL A N 1
ATOM 2438 C CA . VAL A 1 316 ? 8.635 29.212 20.716 1 98.19 316 VAL A CA 1
ATOM 2439 C C . VAL A 1 316 ? 8.406 30.602 20.127 1 98.19 316 VAL A C 1
ATOM 2441 O O . VAL A 1 316 ? 7.282 31.11 20.139 1 98.19 316 VAL A O 1
ATOM 2444 N N . SER A 1 317 ? 9.427 31.242 19.616 1 96.33 317 SER A N 1
ATOM 2445 C CA . SER A 1 317 ? 9.304 32.557 18.996 1 96.33 317 SER A CA 1
ATOM 2446 C C . SER A 1 317 ? 8.835 32.443 17.549 1 96.33 317 SER A C 1
ATOM 2448 O O . SER A 1 317 ? 9.079 31.431 16.889 1 96.33 317 SER A O 1
ATOM 2450 N N . ILE A 1 318 ? 8.221 33.49 17.044 1 95.42 318 ILE A N 1
ATOM 2451 C CA . ILE A 1 318 ? 7.695 33.525 15.683 1 95.42 318 ILE A CA 1
ATOM 2452 C C . ILE A 1 318 ? 8.844 33.408 14.684 1 95.42 318 ILE A C 1
ATOM 2454 O O . ILE A 1 318 ? 8.65 32.945 13.557 1 95.42 318 ILE A O 1
ATOM 2458 N N . ASN A 1 319 ? 10.049 33.762 15.111 1 95.28 319 ASN A N 1
ATOM 2459 C CA . ASN A 1 319 ? 11.216 33.717 14.237 1 95.28 319 ASN A CA 1
ATOM 2460 C C . ASN A 1 319 ? 11.758 32.297 14.099 1 95.28 319 ASN A C 1
ATOM 2462 O O . ASN A 1 319 ? 12.619 32.036 13.256 1 95.28 319 ASN A O 1
ATOM 2466 N N . GLU A 1 320 ? 11.207 31.355 14.871 1 96.59 320 GLU A N 1
ATOM 2467 C CA . GLU A 1 320 ? 11.671 29.971 14.843 1 96.59 320 GLU A CA 1
ATOM 2468 C C . GLU A 1 320 ? 10.839 29.13 13.878 1 96.59 320 GLU A C 1
ATOM 2470 O O . GLU A 1 320 ? 11.163 27.969 13.62 1 96.59 320 GLU A O 1
ATOM 2475 N N . VAL A 1 321 ? 9.812 29.727 13.377 1 97.48 321 VAL A N 1
ATOM 2476 C CA . VAL A 1 321 ? 8.906 28.983 12.508 1 97.48 321 VAL A CA 1
ATOM 2477 C C . VAL A 1 321 ? 8.937 29.575 11.101 1 97.48 321 VAL A C 1
ATOM 2479 O O . VAL A 1 321 ? 9.205 30.766 10.927 1 97.48 321 VAL A O 1
ATOM 2482 N N . PRO A 1 322 ? 8.698 28.825 10.035 1 97.46 322 PRO A N 1
ATOM 2483 C CA . PRO A 1 322 ? 8.345 27.405 10.085 1 97.46 322 PRO A CA 1
ATOM 2484 C C . PRO A 1 322 ? 9.563 26.5 10.255 1 97.46 322 PRO A C 1
ATOM 2486 O O . PRO A 1 322 ? 10.7 26.959 10.127 1 97.46 322 PRO A O 1
ATOM 2489 N N . GLY A 1 323 ? 9.293 25.218 10.61 1 96.69 323 GLY A N 1
ATOM 2490 C CA . GLY A 1 323 ? 10.352 24.254 10.862 1 96.69 323 GLY A CA 1
ATOM 2491 C C . GLY A 1 323 ? 10.805 23.525 9.611 1 96.69 323 GLY A C 1
ATOM 2492 O O . GLY A 1 323 ? 11.288 22.393 9.686 1 96.69 323 GLY A O 1
ATOM 2493 N N . ILE A 1 324 ? 10.603 24.057 8.44 1 97.19 324 ILE A N 1
ATOM 2494 C CA . ILE A 1 324 ? 11.001 23.482 7.16 1 97.19 324 ILE A CA 1
ATOM 2495 C C . ILE A 1 324 ? 12.19 24.255 6.593 1 97.19 324 ILE A C 1
ATOM 2497 O O . ILE A 1 324 ? 12.306 25.465 6.799 1 97.19 324 ILE A O 1
ATOM 2501 N N . SER A 1 325 ? 13.147 23.597 5.897 1 96.96 325 SER A N 1
ATOM 2502 C CA . SER A 1 325 ? 14.345 24.246 5.375 1 96.96 325 SER A CA 1
ATOM 2503 C C . SER A 1 325 ? 13.996 25.266 4.296 1 96.96 325 SER A C 1
ATOM 2505 O O . SER A 1 325 ? 12.946 25.167 3.657 1 96.96 325 SER A O 1
ATOM 2507 N N . SER A 1 326 ? 14.917 26.172 4.059 1 95.82 326 SER A N 1
ATOM 2508 C CA . SER A 1 326 ? 14.682 27.223 3.075 1 95.82 326 SER A CA 1
ATOM 2509 C C . SER A 1 326 ? 14.56 26.647 1.668 1 95.82 326 SER A C 1
ATOM 2511 O O . SER A 1 326 ? 13.764 27.13 0.86 1 95.82 326 SER A O 1
ATOM 2513 N N . GLY A 1 327 ? 15.354 25.642 1.405 1 95.06 327 GLY A N 1
ATOM 2514 C CA . GLY A 1 327 ? 15.289 25.005 0.099 1 95.06 327 GLY A CA 1
ATOM 2515 C C . GLY A 1 327 ? 13.949 24.352 -0.18 1 95.06 327 GLY A C 1
ATOM 2516 O O . GLY A 1 327 ? 13.37 24.545 -1.251 1 95.06 327 GLY A O 1
ATOM 2517 N N . LEU A 1 328 ? 13.447 23.675 0.746 1 96.24 328 LEU A N 1
ATOM 2518 C CA . LEU A 1 328 ? 12.162 23.004 0.577 1 96.24 328 LEU A CA 1
ATOM 2519 C C . LEU A 1 328 ? 11.019 24.014 0.57 1 96.24 328 LEU A C 1
ATOM 2521 O O . LEU A 1 328 ? 10.031 23.835 -0.146 1 96.24 328 LEU A O 1
ATOM 2525 N N . LEU A 1 329 ? 11.187 24.993 1.367 1 96.8 329 LEU A N 1
ATOM 2526 C CA . LEU A 1 329 ? 10.191 26.059 1.382 1 96.8 329 LEU A CA 1
ATOM 2527 C C . LEU A 1 329 ? 10.046 26.686 -0.001 1 96.8 329 LEU A C 1
ATOM 2529 O O . LEU A 1 329 ? 8.929 26.855 -0.496 1 96.8 329 LEU A O 1
ATOM 2533 N N . ALA A 1 330 ? 11.127 26.993 -0.597 1 96.01 330 ALA A N 1
ATOM 2534 C CA . ALA A 1 330 ? 11.125 27.607 -1.923 1 96.01 330 ALA A CA 1
ATOM 2535 C C . ALA A 1 330 ? 10.512 26.669 -2.96 1 96.01 330 ALA A C 1
ATOM 2537 O O . ALA A 1 330 ? 9.723 27.099 -3.805 1 96.01 330 ALA A O 1
ATOM 2538 N N . LYS A 1 331 ? 10.873 25.434 -2.825 1 95.68 331 LYS A N 1
ATOM 2539 C CA . LYS A 1 331 ? 10.349 24.438 -3.755 1 95.68 331 LYS A CA 1
ATOM 2540 C C . LYS A 1 331 ? 8.836 24.298 -3.615 1 95.68 331 LYS A C 1
ATOM 2542 O O . LYS A 1 331 ? 8.12 24.215 -4.614 1 95.68 331 LYS A O 1
ATOM 2547 N N . ALA A 1 332 ? 8.396 24.229 -2.423 1 95.64 332 ALA A N 1
ATOM 2548 C CA . ALA A 1 332 ? 6.967 24.087 -2.158 1 95.64 332 ALA A CA 1
ATOM 2549 C C . ALA A 1 332 ? 6.189 25.286 -2.69 1 95.64 332 ALA A C 1
ATOM 2551 O O . ALA A 1 332 ? 5.119 25.127 -3.284 1 95.64 332 ALA A O 1
ATOM 2552 N N . LYS A 1 333 ? 6.727 26.454 -2.511 1 94.44 333 LYS A N 1
ATOM 2553 C CA . LYS A 1 333 ? 6.084 27.664 -3.015 1 94.44 333 LYS A CA 1
ATOM 2554 C C . LYS A 1 333 ? 5.959 27.628 -4.535 1 94.44 333 LYS A C 1
ATOM 2556 O O . LYS A 1 333 ? 4.908 27.962 -5.086 1 94.44 333 LYS A O 1
ATOM 2561 N N . GLN A 1 334 ? 7.007 27.238 -5.118 1 93.39 334 GLN A N 1
ATOM 2562 C CA . GLN A 1 334 ? 7.014 27.14 -6.573 1 93.39 334 GLN A CA 1
ATOM 2563 C C . GLN A 1 334 ? 6.005 26.104 -7.06 1 93.39 334 GLN A C 1
ATOM 2565 O O . GLN A 1 334 ? 5.271 26.348 -8.02 1 93.39 334 GLN A O 1
ATOM 2570 N N . PHE A 1 335 ? 6.003 25.06 -6.392 1 91.62 335 PHE A N 1
ATOM 2571 C CA . PHE A 1 335 ? 5.088 23.983 -6.749 1 91.62 335 PHE A CA 1
ATOM 2572 C C . PHE A 1 335 ? 3.639 24.437 -6.618 1 91.62 335 PHE A C 1
ATOM 2574 O O . PHE A 1 335 ? 2.836 24.241 -7.533 1 91.62 335 PHE A O 1
ATOM 2581 N N . ASN A 1 336 ? 3.292 25.036 -5.537 1 89.22 336 ASN A N 1
ATOM 2582 C CA . ASN A 1 336 ? 1.923 25.445 -5.246 1 89.22 336 ASN A CA 1
ATOM 2583 C C . ASN A 1 336 ? 1.457 26.554 -6.184 1 89.22 336 ASN A C 1
ATOM 2585 O O . ASN A 1 336 ? 0.283 26.607 -6.555 1 89.22 336 ASN A O 1
ATOM 2589 N N . GLN A 1 337 ? 2.343 27.4 -6.559 1 87.02 337 GLN A N 1
ATOM 2590 C CA . GLN A 1 337 ? 2.016 28.46 -7.507 1 87.02 337 GLN A CA 1
ATOM 2591 C C . GLN A 1 337 ? 1.706 27.887 -8.887 1 87.02 337 GLN A C 1
ATOM 2593 O O . GLN A 1 337 ? 0.801 28.365 -9.574 1 87.02 337 GLN A O 1
ATOM 2598 N N . SER A 1 338 ? 2.366 26.87 -9.209 1 81.94 338 SER A N 1
ATOM 2599 C CA . SER A 1 338 ? 2.202 26.265 -10.527 1 81.94 338 SER A CA 1
ATOM 2600 C C . SER A 1 338 ? 0.902 25.471 -10.613 1 81.94 338 SER A C 1
ATOM 2602 O O . SER A 1 338 ? 0.355 25.283 -11.701 1 81.94 338 SER A O 1
ATOM 2604 N N . HIS A 1 339 ? 0.393 25.047 -9.543 1 77.32 339 HIS A N 1
ATOM 2605 C CA . HIS A 1 339 ? -0.803 24.213 -9.56 1 77.32 339 HIS A CA 1
ATOM 2606 C C . HIS A 1 339 ? -2.039 25.014 -9.161 1 77.32 339 HIS A C 1
ATOM 2608 O O . HIS A 1 339 ? -3.16 24.506 -9.228 1 77.32 339 HIS A O 1
ATOM 2614 N N . ALA A 1 340 ? -1.943 26.131 -8.499 1 64.98 340 ALA A N 1
ATOM 2615 C CA . ALA A 1 340 ? -3.065 27.027 -8.23 1 64.98 340 ALA A CA 1
ATOM 2616 C C . ALA A 1 340 ? -3.633 27.6 -9.525 1 64.98 340 ALA A C 1
ATOM 2618 O O . ALA A 1 340 ? -4.839 27.833 -9.632 1 64.98 340 ALA A O 1
ATOM 2619 N N . ASP A 1 341 ? -2.815 27.908 -10.595 1 53.76 341 ASP A N 1
ATOM 2620 C CA . ASP A 1 341 ? -3.205 28.528 -11.857 1 53.76 341 ASP A CA 1
ATOM 2621 C C . ASP A 1 341 ? -3.799 27.498 -12.815 1 53.76 341 ASP A C 1
ATOM 2623 O O . ASP A 1 341 ? -4.32 27.855 -13.874 1 53.76 341 ASP A O 1
ATOM 2627 N N . ASP A 1 342 ? -3.834 26.194 -12.505 1 50.03 342 ASP A N 1
ATOM 2628 C CA . ASP A 1 342 ? -4.361 25.223 -13.459 1 50.03 342 ASP A CA 1
ATOM 2629 C C . ASP A 1 342 ? -5.808 24.861 -13.13 1 50.03 342 ASP A C 1
ATOM 2631 O O . ASP A 1 342 ? -6.161 24.694 -11.961 1 50.03 342 ASP A O 1
ATOM 2635 N N . MET B 1 1 ? -42.413 -5.422 -13.952 1 23.66 1 MET B N 1
ATOM 2636 C CA . MET B 1 1 ? -41.621 -6.642 -14.07 1 23.66 1 MET B CA 1
ATOM 2637 C C . MET B 1 1 ? -40.757 -6.852 -12.831 1 23.66 1 MET B C 1
ATOM 2639 O O . MET B 1 1 ? -40.092 -5.923 -12.368 1 23.66 1 MET B O 1
ATOM 2643 N N . THR B 1 2 ? -41.078 -7.83 -11.893 1 28.01 2 THR B N 1
ATOM 2644 C CA . THR B 1 2 ? -40.506 -8.111 -10.581 1 28.01 2 THR B CA 1
ATOM 2645 C C . THR B 1 2 ? -38.981 -8.104 -10.643 1 28.01 2 THR B C 1
ATOM 2647 O O . THR B 1 2 ? -38.384 -8.823 -11.448 1 28.01 2 THR B O 1
ATOM 2650 N N . LYS B 1 3 ? -38.33 -7.002 -10.503 1 38.22 3 LYS B N 1
ATOM 2651 C CA . LYS B 1 3 ? -36.889 -7.154 -10.326 1 38.22 3 LYS B CA 1
ATOM 2652 C C . LYS B 1 3 ? -36.553 -8.496 -9.682 1 38.22 3 LYS B C 1
ATOM 2654 O O . LYS B 1 3 ? -36.88 -8.73 -8.517 1 38.22 3 LYS B O 1
ATOM 2659 N N . THR B 1 4 ? -36.644 -9.609 -10.131 1 38.46 4 THR B N 1
ATOM 2660 C CA . THR B 1 4 ? -36.469 -10.969 -9.632 1 38.46 4 THR B CA 1
ATOM 2661 C C . THR B 1 4 ? -35.278 -11.047 -8.681 1 38.46 4 THR B C 1
ATOM 2663 O O . THR B 1 4 ? -34.164 -10.66 -9.04 1 38.46 4 THR B O 1
ATOM 2666 N N . ASP B 1 5 ? -35.37 -10.97 -7.322 1 48.54 5 ASP B N 1
ATOM 2667 C CA . ASP B 1 5 ? -34.636 -11.021 -6.062 1 48.54 5 ASP B CA 1
ATOM 2668 C C . ASP B 1 5 ? -33.481 -12.017 -6.13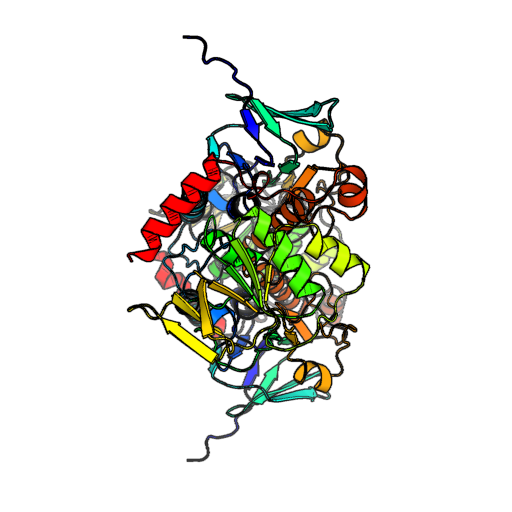9 1 48.54 5 ASP B C 1
ATOM 2670 O O . ASP B 1 5 ? -33.588 -13.139 -5.64 1 48.54 5 ASP B O 1
ATOM 2674 N N . GLU B 1 6 ? -32.942 -12.336 -7.229 1 61.47 6 GLU B N 1
ATOM 2675 C CA . GLU B 1 6 ? -32.075 -13.499 -7.395 1 61.47 6 GLU B CA 1
ATOM 2676 C C . GLU B 1 6 ? -30.78 -13.34 -6.604 1 61.47 6 GLU B C 1
ATOM 2678 O O . GLU B 1 6 ? -30.085 -12.331 -6.739 1 61.47 6 GLU B O 1
ATOM 2683 N N . ARG B 1 7 ? -30.615 -14.123 -5.554 1 75.22 7 ARG B N 1
ATOM 2684 C CA . ARG B 1 7 ? -29.428 -14.365 -4.741 1 75.22 7 ARG B CA 1
ATOM 2685 C C . ARG B 1 7 ? -28.228 -14.715 -5.615 1 75.22 7 ARG B C 1
ATOM 2687 O O . ARG B 1 7 ? -28.288 -15.651 -6.415 1 75.22 7 ARG B O 1
ATOM 2694 N N . GLN B 1 8 ? -27.283 -13.671 -5.56 1 91.22 8 GLN B N 1
ATOM 2695 C CA . GLN B 1 8 ? -26.053 -13.93 -6.301 1 91.22 8 GLN B CA 1
ATOM 2696 C C . GLN B 1 8 ? -24.989 -14.549 -5.4 1 91.22 8 GLN B C 1
ATOM 2698 O O . GLN B 1 8 ? -24.786 -14.099 -4.27 1 91.22 8 GLN B O 1
ATOM 2703 N N . GLU B 1 9 ? -24.393 -15.609 -5.847 1 97.03 9 GLU B N 1
ATOM 2704 C CA . GLU B 1 9 ? -23.396 -16.319 -5.05 1 97.03 9 GLU B CA 1
ATOM 2705 C C . GLU B 1 9 ? -21.985 -16.05 -5.564 1 97.03 9 GLU B C 1
ATOM 2707 O O . GLU B 1 9 ? -21.752 -16.033 -6.774 1 97.03 9 GLU B O 1
ATOM 2712 N N . TYR B 1 10 ? -21.126 -15.76 -4.681 1 98.43 10 TYR B N 1
ATOM 2713 C CA . TYR B 1 10 ? -19.721 -15.498 -4.97 1 98.43 10 TYR B CA 1
ATOM 2714 C C . TYR B 1 10 ? -18.817 -16.2 -3.964 1 98.43 10 TYR B C 1
ATOM 2716 O O . TYR B 1 10 ? -19.259 -16.568 -2.873 1 98.43 10 TYR B O 1
ATOM 2724 N N . GLU B 1 11 ? -17.586 -16.441 -4.35 1 98.76 11 GLU B N 1
ATOM 2725 C CA . GLU B 1 11 ? -16.61 -16.865 -3.351 1 98.76 11 GLU B CA 1
ATOM 2726 C C . GLU B 1 11 ? -16.252 -15.721 -2.407 1 98.76 11 GLU B C 1
ATOM 2728 O O . GLU B 1 11 ? -16.099 -15.928 -1.202 1 98.76 11 GLU B O 1
ATOM 2733 N N . VAL B 1 12 ? -16.132 -14.512 -2.955 1 98.94 12 VAL B N 1
ATOM 2734 C CA . VAL B 1 12 ? -15.736 -13.345 -2.173 1 98.94 12 VAL B CA 1
ATOM 2735 C C . VAL B 1 12 ? -16.667 -12.175 -2.483 1 98.94 12 VAL B C 1
ATOM 2737 O O . VAL B 1 12 ? -16.957 -11.896 -3.649 1 98.94 12 VAL B O 1
ATOM 2740 N N . VAL B 1 13 ? -17.151 -11.484 -1.498 1 98.95 13 VAL B N 1
ATOM 2741 C CA . VAL B 1 13 ? -17.836 -10.206 -1.666 1 98.95 13 VAL B CA 1
ATOM 2742 C C . VAL B 1 13 ? -17.089 -9.114 -0.904 1 98.95 13 VAL B C 1
ATOM 2744 O O . VAL B 1 13 ? -16.807 -9.262 0.288 1 98.95 13 VAL B O 1
ATOM 2747 N N . VAL B 1 14 ? -16.735 -8.114 -1.559 1 98.96 14 VAL B N 1
ATOM 2748 C CA . VAL B 1 14 ? -16.099 -6.935 -0.981 1 98.96 14 VAL B CA 1
ATOM 2749 C C . VAL B 1 14 ? -17.115 -5.8 -0.874 1 98.96 14 VAL B C 1
ATOM 2751 O O . VAL B 1 14 ? -17.765 -5.445 -1.86 1 98.96 14 VAL B O 1
ATOM 2754 N N . VAL B 1 15 ? -17.253 -5.282 0.318 1 98.9 15 VAL B N 1
ATOM 2755 C CA . VAL B 1 15 ? -18.156 -4.16 0.548 1 98.9 15 VAL B CA 1
ATOM 2756 C C . VAL B 1 15 ? -17.347 -2.887 0.788 1 98.9 15 VAL B C 1
ATOM 2758 O O . VAL B 1 15 ? -16.601 -2.793 1.766 1 98.9 15 VAL B O 1
ATOM 2761 N N . GLY B 1 16 ? -17.554 -1.868 -0.045 1 98.5 16 GLY B N 1
ATOM 2762 C CA . GLY B 1 16 ? -16.78 -0.638 -0.006 1 98.5 16 GLY B CA 1
ATOM 2763 C C . GLY B 1 16 ? -15.785 -0.523 -1.146 1 98.5 16 GLY B C 1
ATOM 2764 O O . GLY B 1 16 ? -14.89 -1.36 -1.282 1 98.5 16 GLY B O 1
ATOM 2765 N N . GLY B 1 17 ? -15.919 0.509 -1.873 1 98.24 17 GLY B N 1
ATOM 2766 C CA . GLY B 1 17 ? -15.109 0.696 -3.067 1 98.24 17 GLY B CA 1
ATOM 2767 C C . GLY B 1 17 ? -14.036 1.755 -2.901 1 98.24 17 GLY B C 1
ATOM 2768 O O . GLY B 1 17 ? -13.729 2.488 -3.843 1 98.24 17 GLY B O 1
ATOM 2769 N N . GLY B 1 18 ? -13.535 1.968 -1.665 1 98.31 18 GLY B N 1
ATOM 2770 C CA . GLY B 1 18 ? -12.318 2.741 -1.472 1 98.31 18 GLY B CA 1
ATOM 2771 C C . GLY B 1 18 ? -11.066 1.998 -1.897 1 98.31 18 GLY B C 1
ATOM 2772 O O . GLY B 1 18 ? -11.14 0.853 -2.347 1 98.31 18 GLY B O 1
ATOM 2773 N N . PRO B 1 19 ? -9.939 2.604 -1.709 1 98.54 19 PRO B N 1
ATOM 2774 C CA . PRO B 1 19 ? -8.692 2.008 -2.194 1 98.54 19 PRO B CA 1
ATOM 2775 C C . PRO B 1 19 ? -8.448 0.61 -1.63 1 98.54 19 PRO B C 1
ATOM 2777 O O . PRO B 1 19 ? -8.033 -0.292 -2.363 1 98.54 19 PRO B O 1
ATOM 2780 N N . ALA B 1 20 ? -8.691 0.392 -0.392 1 98.85 20 ALA B N 1
ATOM 2781 C CA . ALA B 1 20 ? -8.441 -0.903 0.236 1 98.85 20 ALA B CA 1
ATOM 2782 C C . ALA B 1 20 ? -9.355 -1.979 -0.344 1 98.85 20 ALA B C 1
ATOM 2784 O O . ALA B 1 20 ? -8.904 -3.085 -0.653 1 98.85 20 ALA B O 1
ATOM 2785 N N . GLY B 1 21 ? -10.63 -1.654 -0.425 1 98.87 21 GLY B N 1
ATOM 2786 C CA . GLY B 1 21 ? -11.572 -2.596 -1.008 1 98.87 21 GLY B CA 1
ATOM 2787 C C . GLY B 1 21 ? -11.259 -2.937 -2.452 1 98.87 21 GLY B C 1
ATOM 2788 O O . GLY B 1 21 ? -11.273 -4.108 -2.836 1 98.87 21 GLY B O 1
ATOM 2789 N N . LEU B 1 22 ? -10.975 -1.938 -3.232 1 98.9 22 LEU B N 1
ATOM 2790 C CA . LEU B 1 22 ? -10.64 -2.134 -4.638 1 98.9 22 LEU B CA 1
ATOM 2791 C C . LEU B 1 22 ? -9.402 -3.013 -4.784 1 98.9 22 LEU B C 1
ATOM 2793 O O . LEU B 1 22 ? -9.364 -3.902 -5.637 1 98.9 22 LEU B O 1
ATOM 2797 N N . GLN B 1 23 ? -8.428 -2.746 -3.965 1 98.93 23 GLN B N 1
ATOM 2798 C CA . GLN B 1 23 ? -7.2 -3.532 -4.02 1 98.93 23 GLN B CA 1
ATOM 2799 C C . GLN B 1 23 ? -7.462 -4.988 -3.647 1 98.93 23 GLN B C 1
ATOM 2801 O O . GLN B 1 23 ? -6.917 -5.902 -4.27 1 98.93 23 GLN B O 1
ATOM 2806 N N . SER B 1 24 ? -8.279 -5.241 -2.624 1 98.95 24 SER B N 1
ATOM 2807 C CA . SER B 1 24 ? -8.636 -6.602 -2.236 1 98.95 24 SER B CA 1
ATOM 2808 C C . SER B 1 24 ? -9.329 -7.338 -3.378 1 98.95 24 SER B C 1
ATOM 2810 O O . SER B 1 24 ? -8.986 -8.482 -3.685 1 98.95 24 SER B O 1
ATOM 2812 N N . ALA B 1 25 ? -10.267 -6.649 -3.988 1 98.93 25 ALA B N 1
ATOM 2813 C CA . ALA B 1 25 ? -11.035 -7.242 -5.08 1 98.93 25 ALA B CA 1
ATOM 2814 C C . ALA B 1 25 ? -10.135 -7.566 -6.27 1 98.93 25 ALA B C 1
ATOM 2816 O O . ALA B 1 25 ? -10.318 -8.59 -6.933 1 98.93 25 ALA B O 1
ATOM 2817 N N . LEU B 1 26 ? -9.231 -6.695 -6.539 1 98.78 26 LEU B N 1
ATOM 2818 C CA . LEU B 1 26 ? -8.3 -6.924 -7.638 1 98.78 26 LEU B CA 1
ATOM 2819 C C . LEU B 1 26 ? -7.512 -8.212 -7.424 1 98.78 26 LEU B C 1
ATOM 2821 O O . LEU B 1 26 ? -7.426 -9.049 -8.326 1 98.78 26 LEU B O 1
ATOM 2825 N N . TYR B 1 27 ? -6.996 -8.396 -6.223 1 98.78 27 TYR B N 1
ATOM 2826 C CA . TYR B 1 27 ? -6.194 -9.578 -5.924 1 98.78 27 TYR B CA 1
ATOM 2827 C C . TYR B 1 27 ? -7.044 -10.841 -5.976 1 98.78 27 TYR B C 1
ATOM 2829 O O . TYR B 1 27 ? -6.659 -11.831 -6.603 1 98.78 27 TYR B O 1
ATOM 2837 N N . THR B 1 28 ? -8.179 -10.815 -5.35 1 98.81 28 THR B N 1
ATOM 2838 C CA . THR B 1 28 ? -8.998 -12.022 -5.325 1 98.81 28 THR B CA 1
ATOM 2839 C C . THR B 1 28 ? -9.433 -12.41 -6.736 1 98.81 28 THR B C 1
ATOM 2841 O O . THR B 1 28 ? -9.421 -13.59 -7.093 1 98.81 28 THR B O 1
ATOM 2844 N N . THR B 1 29 ? -9.74 -11.391 -7.548 1 98.52 29 THR B N 1
ATOM 2845 C CA . THR B 1 29 ? -10.178 -11.679 -8.909 1 98.52 29 THR B CA 1
ATOM 2846 C C . THR B 1 29 ? -9.028 -12.241 -9.74 1 98.52 29 THR B C 1
ATOM 2848 O O . THR B 1 29 ? -9.167 -13.291 -10.372 1 98.52 29 THR B O 1
ATOM 2851 N N . ARG B 1 30 ? -7.918 -11.632 -9.707 1 97.67 30 ARG B N 1
ATOM 2852 C CA . ARG B 1 30 ? -6.783 -12.045 -10.526 1 97.67 30 ARG B CA 1
ATOM 2853 C C . ARG B 1 30 ? -6.25 -13.402 -10.079 1 97.67 30 ARG B C 1
ATOM 2855 O O . ARG B 1 30 ? -5.591 -14.101 -10.852 1 97.67 30 ARG B O 1
ATOM 2862 N N . LEU B 1 31 ? -6.544 -13.734 -8.823 1 98.05 31 LEU B N 1
ATOM 2863 C CA . LEU B 1 31 ? -6.072 -15.019 -8.318 1 98.05 31 LEU B CA 1
ATOM 2864 C C . LEU B 1 31 ? -7.139 -16.095 -8.489 1 98.05 31 LEU B C 1
ATOM 2866 O O . LEU B 1 31 ? -7.057 -17.16 -7.873 1 98.05 31 LEU B O 1
ATOM 2870 N N . GLY B 1 32 ? -8.191 -15.788 -9.225 1 97.76 32 GLY B N 1
ATOM 2871 C CA . GLY B 1 32 ? -9.057 -16.819 -9.772 1 97.76 32 GLY B CA 1
ATOM 2872 C C . GLY B 1 32 ? -10.314 -17.04 -8.95 1 97.76 32 GLY B C 1
ATOM 2873 O O . GLY B 1 32 ? -10.929 -18.106 -9.022 1 97.76 32 GLY B O 1
ATOM 2874 N N . HIS B 1 33 ? -10.685 -16.038 -8.161 1 98.68 33 HIS B N 1
ATOM 2875 C CA . HIS B 1 33 ? -11.882 -16.203 -7.344 1 98.68 33 HIS B CA 1
ATOM 2876 C C . HIS B 1 33 ? -13.04 -15.373 -7.888 1 98.68 33 HIS B C 1
ATOM 2878 O O . HIS B 1 33 ? -12.845 -14.233 -8.316 1 98.68 33 HIS B O 1
ATOM 2884 N N . ASP B 1 34 ? -14.235 -15.976 -7.913 1 98.63 34 ASP B N 1
ATOM 2885 C CA . ASP B 1 34 ? -15.44 -15.214 -8.226 1 98.63 34 ASP B CA 1
ATOM 2886 C C . ASP B 1 34 ? -15.695 -14.134 -7.177 1 98.63 34 ASP B C 1
ATOM 2888 O O . ASP B 1 34 ? -16.14 -14.433 -6.067 1 98.63 34 ASP B O 1
ATOM 2892 N N . THR B 1 35 ? -15.487 -12.878 -7.581 1 98.86 35 THR B N 1
ATOM 2893 C CA . THR B 1 35 ? -15.51 -11.76 -6.643 1 98.86 35 THR B CA 1
ATOM 2894 C C . THR B 1 35 ? -16.542 -10.72 -7.066 1 98.86 35 THR B C 1
ATOM 2896 O O . THR B 1 35 ? -16.638 -10.376 -8.246 1 98.86 35 THR B O 1
ATOM 2899 N N . ALA B 1 36 ? -17.308 -10.256 -6.115 1 98.78 36 ALA B N 1
ATOM 2900 C CA . ALA B 1 36 ? -18.184 -9.102 -6.306 1 98.78 36 ALA B CA 1
ATOM 2901 C C . ALA B 1 36 ? -17.728 -7.92 -5.455 1 98.78 36 ALA B C 1
ATOM 2903 O O . ALA B 1 36 ? -17.321 -8.096 -4.304 1 98.78 36 ALA B O 1
ATOM 2904 N N . LEU B 1 37 ? -17.757 -6.791 -6.001 1 98.83 37 LEU B N 1
ATOM 2905 C CA . LEU B 1 37 ? -17.59 -5.531 -5.285 1 98.83 37 LEU B CA 1
ATOM 2906 C C . LEU B 1 37 ? -18.917 -4.788 -5.175 1 98.83 37 LEU B C 1
ATOM 2908 O O . LEU B 1 37 ? -19.571 -4.523 -6.187 1 98.83 37 LEU B O 1
ATOM 2912 N N . VAL B 1 38 ? -19.31 -4.497 -3.985 1 98.72 38 VAL B N 1
ATOM 2913 C CA . VAL B 1 38 ? -20.548 -3.762 -3.746 1 98.72 38 VAL B CA 1
ATOM 2914 C C . VAL B 1 38 ? -20.229 -2.391 -3.154 1 98.72 38 VAL B C 1
ATOM 2916 O O . VAL B 1 38 ? -19.707 -2.295 -2.041 1 98.72 38 VAL B O 1
ATOM 2919 N N . ASP B 1 39 ? -20.541 -1.367 -3.809 1 97.52 39 ASP B N 1
ATOM 2920 C CA . ASP B 1 39 ? -20.187 -0.01 -3.403 1 97.52 39 ASP B CA 1
ATOM 2921 C C . ASP B 1 39 ? -21.209 1.001 -3.918 1 97.52 39 ASP B C 1
ATOM 2923 O O . ASP B 1 39 ? -21.587 0.967 -5.091 1 97.52 39 ASP B O 1
ATOM 2927 N N . ARG B 1 40 ? -21.633 1.872 -3.101 1 94.14 40 ARG B N 1
ATOM 2928 C CA . ARG B 1 40 ? -22.609 2.88 -3.505 1 94.14 40 ARG B CA 1
ATOM 2929 C C . ARG B 1 40 ? -21.917 4.12 -4.06 1 94.14 40 ARG B C 1
ATOM 2931 O O . ARG B 1 40 ? -22.574 5.019 -4.589 1 94.14 40 ARG B O 1
ATOM 2938 N N . GLY B 1 41 ? -20.608 4.158 -3.911 1 89.81 41 GLY B N 1
ATOM 2939 C CA . GLY B 1 41 ? -19.871 5.351 -4.293 1 89.81 41 GLY B CA 1
ATOM 2940 C C . GLY B 1 41 ? -19.633 6.302 -3.135 1 89.81 41 GLY B C 1
ATOM 2941 O O . GLY B 1 41 ? -20.207 6.131 -2.057 1 89.81 41 GLY B O 1
ATOM 2942 N N . GLY B 1 42 ? -18.648 7.236 -3.443 1 88.54 42 GLY B N 1
ATOM 2943 C CA . GLY B 1 42 ? -18.282 8.203 -2.419 1 88.54 42 GLY B CA 1
ATOM 2944 C C . GLY B 1 42 ? -17.076 7.779 -1.603 1 88.54 42 GLY B C 1
ATOM 2945 O O . GLY B 1 42 ? -16.178 7.107 -2.116 1 88.54 42 GLY B O 1
ATOM 2946 N N . GLY B 1 43 ? -17.042 8.349 -0.366 1 89.61 43 GLY B N 1
ATOM 2947 C CA . GLY B 1 43 ? -15.914 8.087 0.514 1 89.61 43 GLY B CA 1
ATOM 2948 C C . GLY B 1 43 ? 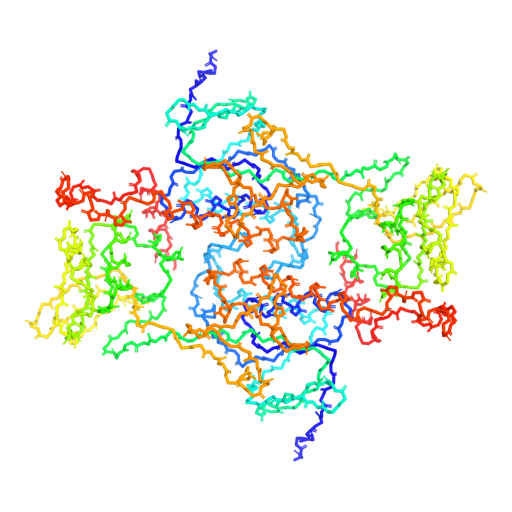-14.84 9.156 0.443 1 89.61 43 GLY B C 1
ATOM 2949 O O . GLY B 1 43 ? -14.888 10.034 -0.421 1 89.61 43 GLY B O 1
ATOM 2950 N N . ARG B 1 44 ? -13.916 9.078 1.216 1 91.26 44 ARG B N 1
ATOM 2951 C CA . ARG B 1 44 ? -12.884 10.097 1.381 1 91.26 44 ARG B CA 1
ATOM 2952 C C . ARG B 1 44 ? -12.023 10.213 0.128 1 91.26 44 ARG B C 1
ATOM 2954 O O . ARG B 1 44 ? -11.702 11.319 -0.311 1 91.26 44 ARG B O 1
ATOM 2961 N N . ALA B 1 45 ? -11.75 9.061 -0.457 1 91.51 45 ALA B N 1
ATOM 2962 C CA . ALA B 1 45 ? -10.893 9.086 -1.64 1 91.51 45 ALA B CA 1
ATOM 2963 C C . ALA B 1 45 ? -11.595 9.767 -2.811 1 91.51 45 ALA B C 1
ATOM 2965 O O . ALA B 1 45 ? -10.96 10.472 -3.598 1 91.51 45 ALA B O 1
ATOM 2966 N N . ALA B 1 46 ? -12.851 9.574 -2.915 1 89.8 46 ALA B N 1
ATOM 2967 C CA . ALA B 1 46 ? -13.613 10.155 -4.017 1 89.8 46 ALA B CA 1
ATOM 2968 C C . ALA B 1 46 ? -13.66 11.677 -3.91 1 89.8 46 ALA B C 1
ATOM 2970 O O . ALA B 1 46 ? -13.85 12.371 -4.912 1 89.8 46 ALA B O 1
ATOM 2971 N N . MET B 1 47 ? -13.419 12.177 -2.757 1 88.48 47 MET B N 1
ATOM 2972 C CA . MET B 1 47 ? -13.553 13.609 -2.503 1 88.48 47 MET B CA 1
ATOM 2973 C C . MET B 1 47 ? -12.257 14.343 -2.828 1 88.48 47 MET B C 1
ATOM 2975 O O . MET B 1 47 ? -12.23 15.574 -2.872 1 88.48 47 MET B O 1
ATOM 2979 N N . MET B 1 48 ? -11.217 13.608 -3.084 1 90.65 48 MET B N 1
ATOM 2980 C CA . MET B 1 48 ? -9.927 14.226 -3.377 1 90.65 48 MET B CA 1
ATOM 2981 C C . MET B 1 48 ? -9.948 14.913 -4.738 1 90.65 48 MET B C 1
ATOM 2983 O O . MET B 1 48 ? -10.305 14.297 -5.744 1 90.65 48 MET B O 1
ATOM 2987 N N . LEU B 1 49 ? -9.585 16.131 -4.747 1 90.71 49 LEU B N 1
ATOM 2988 C CA . LEU B 1 49 ? -9.499 16.848 -6.015 1 90.71 49 LEU B CA 1
ATOM 2989 C C . LEU B 1 49 ? -8.235 16.461 -6.774 1 90.71 49 LEU B C 1
ATOM 2991 O O . LEU B 1 49 ? -8.237 16.41 -8.006 1 90.71 49 LEU B O 1
ATOM 2995 N N . ASP B 1 50 ? -7.188 16.217 -5.992 1 91.68 50 ASP B N 1
ATOM 2996 C CA . ASP B 1 50 ? -5.89 15.772 -6.492 1 91.68 50 ASP B CA 1
ATOM 2997 C C . ASP B 1 50 ? -5.331 14.639 -5.633 1 91.68 50 ASP B C 1
ATOM 2999 O O . ASP B 1 50 ? -5.456 14.663 -4.407 1 91.68 50 ASP B O 1
ATOM 3003 N N . THR B 1 51 ? -4.733 13.711 -6.289 1 92.74 51 THR B N 1
ATOM 3004 C CA . THR B 1 51 ? -4.115 12.617 -5.548 1 92.74 51 THR B CA 1
ATOM 3005 C C . THR B 1 51 ? -2.676 12.961 -5.176 1 92.74 51 THR B C 1
ATOM 3007 O O . THR B 1 51 ? -1.886 13.361 -6.034 1 92.74 51 THR B O 1
ATOM 3010 N N . HIS B 1 52 ? -2.435 12.811 -3.933 1 92.48 52 HIS B N 1
ATOM 3011 C CA . HIS B 1 52 ? -1.09 13.047 -3.419 1 92.48 52 HIS B CA 1
ATOM 3012 C C . HIS B 1 52 ? -0.547 11.813 -2.708 1 92.48 52 HIS B C 1
ATOM 3014 O O . HIS B 1 52 ? -1.306 10.899 -2.375 1 92.48 52 HIS B O 1
ATOM 3020 N N . ASN B 1 53 ? 0.658 11.708 -2.545 1 95.97 53 ASN B N 1
ATOM 3021 C CA . ASN B 1 53 ? 1.338 10.758 -1.671 1 95.97 53 ASN B CA 1
ATOM 3022 C C . ASN B 1 53 ? 1.188 9.326 -2.175 1 95.97 53 ASN B C 1
ATOM 3024 O O . ASN B 1 53 ? 1.158 8.384 -1.382 1 95.97 53 ASN B O 1
ATOM 3028 N N . VAL B 1 54 ? 0.918 9.08 -3.403 1 98.02 54 VAL B N 1
ATOM 3029 C CA . VAL B 1 54 ? 0.902 7.771 -4.049 1 98.02 54 VAL B CA 1
ATOM 3030 C C . VAL B 1 54 ? 1.873 7.764 -5.227 1 98.02 54 VAL B C 1
ATOM 3032 O O . VAL B 1 54 ? 1.614 8.392 -6.257 1 98.02 54 VAL B O 1
ATOM 3035 N N . ILE B 1 55 ? 2.926 7.019 -5.082 1 98.14 55 ILE B N 1
ATOM 3036 C CA . ILE B 1 55 ? 3.878 7.002 -6.187 1 98.14 55 ILE B CA 1
ATOM 3037 C C . ILE B 1 55 ? 3.204 6.452 -7.442 1 98.14 55 ILE B C 1
ATOM 3039 O O . ILE B 1 55 ? 2.393 5.527 -7.363 1 98.14 55 ILE B O 1
ATOM 3043 N N . GLY B 1 56 ? 3.54 6.997 -8.541 1 96.69 56 GLY B N 1
ATOM 3044 C CA . GLY B 1 56 ? 3.011 6.525 -9.81 1 96.69 56 GLY B CA 1
ATOM 3045 C C . GLY B 1 56 ? 1.696 7.179 -10.188 1 96.69 56 GLY B C 1
ATOM 3046 O O . GLY B 1 56 ? 1.236 7.049 -11.325 1 96.69 56 GLY B O 1
ATOM 3047 N N . VAL B 1 57 ? 1.059 7.887 -9.249 1 96.15 57 VAL B N 1
ATOM 3048 C CA . VAL B 1 57 ? -0.183 8.616 -9.484 1 96.15 57 VAL B CA 1
ATOM 3049 C C . VAL B 1 57 ? 0.015 10.094 -9.155 1 96.15 57 VAL B C 1
ATOM 3051 O O . VAL B 1 57 ? 0.121 10.467 -7.984 1 96.15 57 VAL B O 1
ATOM 3054 N N . THR B 1 58 ? -0.023 10.908 -10.141 1 92.26 58 THR B N 1
ATOM 3055 C CA . THR B 1 58 ? 0.352 12.307 -9.964 1 92.26 58 THR B CA 1
ATOM 3056 C C . THR B 1 58 ? -0.867 13.152 -9.604 1 92.26 58 THR B C 1
ATOM 3058 O O . THR B 1 58 ? -1.997 12.66 -9.62 1 92.26 58 THR B O 1
ATOM 3061 N N . GLU B 1 59 ? -0.639 14.365 -9.303 1 91.2 59 GLU B N 1
ATOM 3062 C CA . GLU B 1 59 ? -1.678 15.303 -8.886 1 91.2 59 GLU B CA 1
ATOM 3063 C C . GLU B 1 59 ? -2.604 15.651 -10.047 1 91.2 59 GLU B C 1
ATOM 3065 O O . GLU B 1 59 ? -3.652 16.27 -9.848 1 91.2 59 GLU B O 1
ATOM 3070 N N . GLU B 1 60 ? -2.268 15.147 -11.198 1 91.66 60 GLU B N 1
ATOM 3071 C CA . GLU B 1 60 ? -3.129 15.345 -12.361 1 91.66 60 GLU B CA 1
ATOM 3072 C C . GLU B 1 60 ? -4.356 14.439 -12.299 1 91.66 60 GLU B C 1
ATOM 3074 O O . GLU B 1 60 ? -5.313 14.631 -13.051 1 91.66 60 GLU B O 1
ATOM 3079 N N . GLN B 1 61 ? -4.317 13.558 -11.429 1 94.39 61 GLN B N 1
ATOM 3080 C CA . GLN B 1 61 ? -5.434 12.63 -11.282 1 94.39 61 GLN B CA 1
ATOM 3081 C C . GLN B 1 61 ? -6.229 12.924 -10.013 1 94.39 61 GLN B C 1
ATOM 3083 O O . GLN B 1 61 ? -5.668 12.953 -8.916 1 94.39 61 GLN B O 1
ATOM 3088 N N . SER B 1 62 ? -7.538 13.087 -10.16 1 95.16 62 SER B N 1
ATOM 3089 C CA . SER B 1 62 ? -8.424 13.239 -9.01 1 95.16 62 SER B CA 1
ATOM 3090 C C . SER B 1 62 ? -8.696 11.895 -8.341 1 95.16 62 SER B C 1
ATOM 3092 O O . SER B 1 62 ? -8.388 10.842 -8.904 1 95.16 62 SER B O 1
ATOM 3094 N N . GLY B 1 63 ? -9.258 12.012 -7.188 1 95.53 63 GLY B N 1
ATOM 3095 C CA . GLY B 1 63 ? -9.676 10.786 -6.526 1 95.53 63 GLY B CA 1
ATOM 3096 C C . GLY B 1 63 ? -10.657 9.97 -7.346 1 95.53 63 GLY B C 1
ATOM 3097 O O . GLY B 1 63 ? -10.533 8.747 -7.436 1 95.53 63 GLY B O 1
ATOM 3098 N N . ASN B 1 64 ? -11.574 10.63 -7.94 1 96.06 64 ASN B N 1
ATOM 3099 C CA . ASN B 1 64 ? -12.576 9.956 -8.759 1 96.06 64 ASN B CA 1
ATOM 3100 C C . ASN B 1 64 ? -11.943 9.267 -9.965 1 96.06 64 ASN B C 1
ATOM 3102 O O . ASN B 1 64 ? -12.342 8.161 -10.334 1 96.06 64 ASN B O 1
ATOM 3106 N N . GLU B 1 65 ? -11.022 9.918 -10.576 1 96.66 65 GLU B N 1
ATOM 3107 C CA . GLU B 1 65 ? -10.331 9.32 -11.714 1 96.66 65 GLU B CA 1
ATOM 3108 C C . GLU B 1 65 ? -9.506 8.11 -11.285 1 96.66 65 GLU B C 1
ATOM 3110 O O . GLU B 1 65 ? -9.501 7.082 -11.966 1 96.66 65 GLU B O 1
ATOM 3115 N N . PHE B 1 66 ? -8.829 8.288 -10.22 1 97.48 66 PHE B N 1
ATOM 3116 C CA . PHE B 1 66 ? -8.043 7.204 -9.642 1 97.48 66 PHE B CA 1
ATOM 3117 C C . PHE B 1 66 ? -8.92 5.99 -9.359 1 97.48 66 PHE B C 1
ATOM 3119 O O . PHE B 1 66 ? -8.609 4.878 -9.79 1 97.48 66 PHE B O 1
ATOM 3126 N N . LEU B 1 67 ? -10.028 6.185 -8.704 1 97.81 67 LEU B N 1
ATOM 3127 C CA . LEU B 1 67 ? -10.961 5.112 -8.377 1 97.81 67 LEU B CA 1
ATOM 3128 C C . LEU B 1 67 ? -11.606 4.549 -9.639 1 97.81 67 LEU B C 1
ATOM 3130 O O . LEU B 1 67 ? -11.846 3.343 -9.733 1 97.81 67 LEU B O 1
ATOM 3134 N N . GLY B 1 68 ? -11.912 5.428 -10.518 1 97.47 68 GLY B N 1
ATOM 3135 C CA . GLY B 1 68 ? -12.48 4.989 -11.783 1 97.47 68 GLY B CA 1
ATOM 3136 C C . GLY B 1 68 ? -11.567 4.055 -12.555 1 97.47 68 GLY B C 1
ATOM 3137 O O . GLY B 1 68 ? -12.018 3.04 -13.089 1 97.47 68 GLY B O 1
ATOM 3138 N N . THR B 1 69 ? -10.3 4.402 -12.63 1 97.42 69 THR B N 1
ATOM 3139 C CA . THR B 1 69 ? -9.313 3.539 -13.268 1 97.42 69 THR B CA 1
ATOM 3140 C C . THR B 1 69 ? -9.277 2.169 -12.595 1 97.42 69 THR B C 1
ATOM 3142 O O . THR B 1 69 ? -9.243 1.14 -13.272 1 97.42 69 THR B O 1
ATOM 3145 N N . ALA B 1 70 ? -9.318 2.166 -11.317 1 98.01 70 ALA B N 1
ATOM 3146 C CA . ALA B 1 70 ? -9.302 0.918 -10.558 1 98.01 70 ALA B CA 1
ATOM 3147 C C . ALA B 1 70 ? -10.523 0.062 -10.884 1 98.01 70 ALA B C 1
ATOM 3149 O O . ALA B 1 70 ? -10.403 -1.148 -11.091 1 98.01 70 ALA B O 1
ATOM 3150 N N . ARG B 1 71 ? -11.661 0.669 -10.898 1 97.97 71 ARG B N 1
ATOM 3151 C CA . ARG B 1 71 ? -12.891 -0.055 -11.2 1 97.97 71 ARG B CA 1
ATOM 3152 C C . ARG B 1 71 ? -12.83 -0.683 -12.588 1 97.97 71 ARG B C 1
ATOM 3154 O O . ARG B 1 71 ? -13.238 -1.831 -12.775 1 97.97 71 ARG B O 1
ATOM 3161 N N . GLN B 1 72 ? -12.333 0.083 -13.486 1 97.78 72 GLN B N 1
ATOM 3162 C CA . GLN B 1 72 ? -12.195 -0.444 -14.84 1 97.78 72 GLN B CA 1
ATOM 3163 C C . GLN B 1 72 ? -11.25 -1.642 -14.869 1 97.78 72 GLN B C 1
ATOM 3165 O O . GLN B 1 72 ? -11.519 -2.634 -15.55 1 97.78 72 GLN B O 1
ATOM 3170 N N . GLN B 1 73 ? -10.154 -1.582 -14.163 1 97.35 73 GLN B N 1
ATOM 3171 C CA . GLN B 1 73 ? -9.231 -2.706 -14.05 1 97.35 73 GLN B CA 1
ATOM 3172 C C . GLN B 1 73 ? -9.946 -3.957 -13.549 1 97.35 73 GLN B C 1
ATOM 3174 O O . GLN B 1 73 ? -9.792 -5.038 -14.121 1 97.35 73 GLN B O 1
ATOM 3179 N N . LEU B 1 74 ? -10.678 -3.752 -12.496 1 98.07 74 LEU B N 1
ATOM 3180 C CA . LEU B 1 74 ? -11.388 -4.867 -11.88 1 98.07 74 LEU B CA 1
ATOM 3181 C C . LEU B 1 74 ? -12.364 -5.501 -12.865 1 98.07 74 LEU B C 1
ATOM 3183 O O . LEU B 1 74 ? -12.396 -6.725 -13.013 1 98.07 74 LEU B O 1
ATOM 3187 N N . GLU B 1 75 ? -13.08 -4.664 -13.505 1 97.51 75 GLU B N 1
ATOM 3188 C CA . GLU B 1 75 ? -14.04 -5.16 -14.486 1 97.51 75 GLU B CA 1
ATOM 3189 C C . GLU B 1 75 ? -13.341 -5.929 -15.603 1 97.51 75 GLU B C 1
ATOM 3191 O O . GLU B 1 75 ? -13.82 -6.98 -16.034 1 97.51 75 GLU B O 1
ATOM 3196 N N . ASP B 1 76 ? -12.269 -5.409 -16.029 1 96.16 76 ASP B N 1
ATOM 3197 C CA . ASP B 1 76 ? -11.519 -6.042 -17.11 1 96.16 76 ASP B CA 1
ATOM 3198 C C . ASP B 1 76 ? -11.02 -7.424 -16.696 1 96.16 76 ASP B C 1
ATOM 3200 O O . ASP B 1 76 ? -10.926 -8.33 -17.526 1 96.16 76 ASP B O 1
ATOM 3204 N N . TYR B 1 77 ? -10.764 -7.639 -15.425 1 96.75 77 TYR B N 1
ATOM 3205 C CA . TYR B 1 77 ? -10.242 -8.916 -14.95 1 96.75 77 TYR B CA 1
ATOM 3206 C C . TYR B 1 77 ? -11.376 -9.876 -14.61 1 96.75 77 TYR B C 1
ATOM 3208 O O . TYR B 1 77 ? -11.151 -11.076 -14.44 1 96.75 77 TYR B O 1
ATOM 3216 N N . GLY B 1 78 ? -12.62 -9.295 -14.424 1 97.26 78 GLY B N 1
ATOM 3217 C CA . GLY B 1 78 ? -13.747 -10.2 -14.264 1 97.26 78 GLY B CA 1
ATOM 3218 C C . GLY B 1 78 ? -14.503 -9.989 -12.966 1 97.26 78 GLY B C 1
ATOM 3219 O O . GLY B 1 78 ? -15.426 -10.742 -12.65 1 97.26 78 GLY B O 1
ATOM 3220 N N . THR B 1 79 ? -14.114 -8.944 -12.205 1 98.29 79 THR B N 1
ATOM 3221 C CA . THR B 1 79 ? -14.88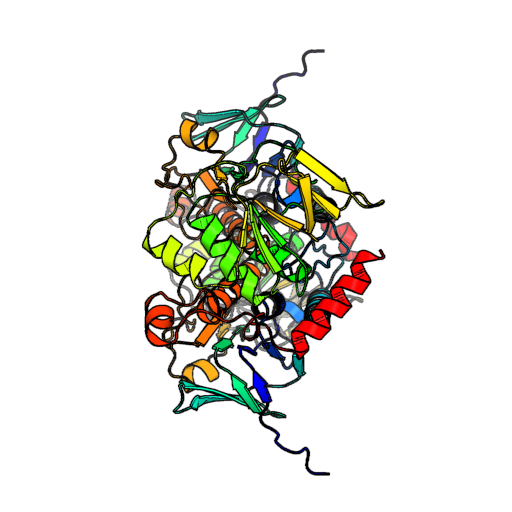7 -8.612 -11.014 1 98.29 79 THR B CA 1
ATOM 3222 C C . THR B 1 79 ? -16.285 -8.133 -11.392 1 98.29 79 THR B C 1
ATOM 3224 O O . THR B 1 79 ? -16.447 -7.355 -12.335 1 98.29 79 THR B O 1
ATOM 3227 N N . GLU B 1 80 ? -17.262 -8.604 -10.719 1 98.15 80 GLU B N 1
ATOM 3228 C CA . GLU B 1 80 ? -18.594 -8.026 -10.869 1 98.15 80 GLU B CA 1
ATOM 3229 C C . GLU B 1 80 ? -18.797 -6.854 -9.912 1 98.15 80 GLU B C 1
ATOM 3231 O O . GLU B 1 80 ? -18.658 -7.007 -8.697 1 98.15 80 GLU B O 1
ATOM 3236 N N . ILE B 1 81 ? -19.149 -5.773 -10.421 1 98.24 81 ILE B N 1
ATOM 3237 C CA . ILE B 1 81 ? -19.318 -4.574 -9.607 1 98.24 81 ILE B CA 1
ATOM 3238 C C . ILE B 1 81 ? -20.801 -4.225 -9.503 1 98.24 81 ILE B C 1
ATOM 3240 O O . ILE B 1 81 ? -21.496 -4.136 -10.517 1 98.24 81 ILE B O 1
ATOM 3244 N N . HIS B 1 82 ? -21.249 -4.035 -8.31 1 97.98 82 HIS B N 1
ATOM 3245 C CA . HIS B 1 82 ? -22.634 -3.68 -8.023 1 97.98 82 HIS B CA 1
ATOM 3246 C C . HIS B 1 82 ? -22.722 -2.329 -7.321 1 97.98 82 HIS B C 1
ATOM 3248 O O . HIS B 1 82 ? -22.12 -2.135 -6.262 1 97.98 82 HIS B O 1
ATOM 3254 N N . ARG B 1 83 ? -23.432 -1.404 -7.923 1 97.3 83 ARG B N 1
ATOM 3255 C CA . ARG B 1 83 ? -23.751 -0.167 -7.217 1 97.3 83 ARG B CA 1
ATOM 3256 C C . ARG B 1 83 ? -24.886 -0.382 -6.221 1 97.3 83 ARG B C 1
ATOM 3258 O O . ARG B 1 83 ? -26.045 -0.525 -6.615 1 97.3 83 ARG B O 1
ATOM 3265 N N . ASP B 1 84 ? -24.553 -0.475 -5.025 1 97.32 84 ASP B N 1
ATOM 3266 C CA . ASP B 1 84 ? -25.521 -0.791 -3.979 1 97.32 84 ASP B CA 1
ATOM 3267 C C . ASP B 1 84 ? -24.968 -0.447 -2.598 1 97.32 84 ASP B C 1
ATOM 3269 O O . ASP B 1 84 ? -23.791 -0.106 -2.462 1 97.32 84 ASP B O 1
ATOM 3273 N N . PHE B 1 85 ? -25.856 -0.349 -1.671 1 97.36 85 PHE B N 1
ATOM 3274 C CA . PHE B 1 85 ? -25.515 -0.101 -0.275 1 97.36 85 PHE B CA 1
ATOM 3275 C C . PHE B 1 85 ? -25.938 -1.273 0.602 1 97.36 85 PHE B C 1
ATOM 3277 O O . PHE B 1 85 ? -27.132 -1.516 0.79 1 97.36 85 PHE B O 1
ATOM 3284 N N . VAL B 1 86 ? -24.927 -2.014 1.141 1 98.26 86 VAL B N 1
ATOM 3285 C CA . VAL B 1 86 ? -25.226 -3.173 1.974 1 98.26 86 VAL B CA 1
ATOM 3286 C C . VAL B 1 86 ? -25.655 -2.713 3.366 1 98.26 86 VAL B C 1
ATOM 3288 O O . VAL B 1 86 ? -24.927 -1.976 4.035 1 98.26 86 VAL B O 1
ATOM 3291 N N . THR B 1 87 ? -26.794 -3.166 3.802 1 97.77 87 THR B N 1
ATOM 3292 C CA . THR B 1 87 ? -27.352 -2.692 5.063 1 97.77 87 THR B CA 1
ATOM 3293 C C . THR B 1 87 ? -27.388 -3.816 6.095 1 97.77 87 THR B C 1
ATOM 3295 O O . THR B 1 87 ? -27.413 -3.558 7.301 1 97.77 87 THR B O 1
ATOM 3298 N N . ASP B 1 88 ? -27.388 -5.036 5.595 1 98.31 88 ASP B N 1
ATOM 3299 C CA . ASP B 1 88 ? -27.545 -6.17 6.499 1 98.31 88 ASP B CA 1
ATOM 3300 C C . ASP B 1 88 ? -26.574 -7.294 6.146 1 98.31 88 ASP B C 1
ATOM 3302 O O . ASP B 1 88 ? -26.288 -7.528 4.969 1 98.31 88 ASP B O 1
ATOM 3306 N N . ALA B 1 89 ? -26.128 -7.954 7.191 1 98.75 89 ALA B N 1
ATOM 3307 C CA . ALA B 1 89 ? -25.247 -9.107 7.029 1 98.75 89 ALA B CA 1
ATOM 3308 C C . ALA B 1 89 ? -25.52 -10.16 8.099 1 98.75 89 ALA B C 1
ATOM 3310 O O . ALA B 1 89 ? -25.782 -9.825 9.257 1 98.75 89 ALA B O 1
ATOM 3311 N N . GLU B 1 90 ? -25.459 -11.385 7.755 1 98.56 90 GLU B N 1
ATOM 3312 C CA . GLU B 1 90 ? -25.593 -12.482 8.709 1 98.56 90 GLU B CA 1
ATOM 3313 C C . GLU B 1 90 ? -24.822 -13.714 8.246 1 98.56 90 GLU B C 1
ATOM 3315 O O . GLU B 1 90 ? -24.609 -13.905 7.047 1 98.56 90 GLU B O 1
ATOM 3320 N N . GLN B 1 91 ? -24.379 -14.45 9.137 1 98.49 91 GLN B N 1
ATOM 3321 C CA . GLN B 1 91 ? -23.796 -15.749 8.821 1 98.49 91 GLN B CA 1
ATOM 3322 C C . GLN B 1 91 ? -24.87 -16.831 8.742 1 98.49 91 GLN B C 1
ATOM 3324 O O . GLN B 1 91 ? -25.698 -16.957 9.646 1 98.49 91 GLN B O 1
ATOM 3329 N N . LEU B 1 92 ? -24.851 -17.569 7.703 1 98.11 92 LEU B N 1
ATOM 3330 C CA . LEU B 1 92 ? -25.805 -18.651 7.487 1 98.11 92 LEU B CA 1
ATOM 3331 C C . LEU B 1 92 ? -25.348 -19.926 8.187 1 98.11 92 LEU B C 1
ATOM 3333 O O . LEU B 1 92 ? -24.202 -20.018 8.633 1 98.11 92 LEU B O 1
ATOM 3337 N N . ASP B 1 93 ? -26.145 -20.951 8.186 1 97.65 93 ASP B N 1
ATOM 3338 C CA . ASP B 1 93 ? -25.894 -22.208 8.884 1 97.65 93 ASP B CA 1
ATOM 3339 C C . ASP B 1 93 ? -24.74 -22.973 8.24 1 97.65 93 ASP B C 1
ATOM 3341 O O . ASP B 1 93 ? -24.017 -23.704 8.919 1 97.65 93 ASP B O 1
ATOM 3345 N N . ASP B 1 94 ? -24.613 -22.747 7.018 1 97.3 94 ASP B N 1
ATOM 3346 C CA . ASP B 1 94 ? -23.578 -23.497 6.313 1 97.3 94 ASP B CA 1
ATOM 3347 C C . ASP B 1 94 ? -22.231 -22.783 6.394 1 97.3 94 ASP B C 1
ATOM 3349 O O . ASP B 1 94 ? -21.265 -23.193 5.746 1 97.3 94 ASP B O 1
ATOM 3353 N N . GLY B 1 95 ? -22.177 -21.709 7.109 1 97.15 95 GLY B N 1
ATOM 3354 C CA . GLY B 1 95 ? -20.924 -21.011 7.347 1 97.15 95 GLY B CA 1
ATOM 3355 C C . GLY B 1 95 ? -20.702 -19.844 6.404 1 97.15 95 GLY B C 1
ATOM 3356 O O . GLY B 1 95 ? -19.849 -18.99 6.654 1 97.15 95 GLY B O 1
ATOM 3357 N N . ARG B 1 96 ? -21.513 -19.772 5.35 1 98.31 96 ARG B N 1
ATOM 3358 C CA . ARG B 1 96 ? -21.41 -18.666 4.405 1 98.31 96 ARG B CA 1
ATOM 3359 C C . ARG B 1 96 ? -22.083 -17.412 4.953 1 98.31 96 ARG B C 1
ATOM 3361 O O . ARG B 1 96 ? -22.709 -17.451 6.015 1 98.31 96 ARG B O 1
ATOM 3368 N N . PHE B 1 97 ? -21.907 -16.281 4.23 1 98.84 97 PHE B N 1
ATOM 3369 C CA . PHE B 1 97 ? -22.438 -14.998 4.676 1 98.84 97 PHE B CA 1
ATOM 3370 C C . PHE B 1 97 ? -23.476 -14.469 3.693 1 98.84 97 PHE B C 1
ATOM 3372 O O . PHE B 1 97 ? -23.26 -14.497 2.48 1 98.84 97 PHE B O 1
ATOM 3379 N N . ARG B 1 98 ? -24.581 -14.037 4.202 1 98.79 98 ARG B N 1
ATOM 3380 C CA . ARG B 1 98 ? -25.6 -13.35 3.415 1 98.79 98 ARG B CA 1
ATOM 3381 C C . ARG B 1 98 ? -25.537 -11.842 3.635 1 98.79 98 ARG B C 1
ATOM 3383 O O . ARG B 1 98 ? -25.548 -11.375 4.775 1 98.79 98 ARG B O 1
ATOM 3390 N N . LEU B 1 99 ? -25.357 -11.085 2.601 1 98.73 99 LEU B N 1
ATOM 3391 C CA . LEU B 1 99 ? -25.362 -9.627 2.607 1 98.73 99 LEU B CA 1
ATOM 3392 C C . LEU B 1 99 ? -26.562 -9.084 1.838 1 98.73 99 LEU B C 1
ATOM 3394 O O . LEU B 1 99 ? -26.841 -9.527 0.721 1 98.73 99 LEU B O 1
ATOM 3398 N N . VAL B 1 100 ? -27.272 -8.129 2.402 1 98.39 100 VAL B N 1
ATOM 3399 C CA . VAL B 1 100 ? -28.464 -7.557 1.784 1 98.39 100 VAL B CA 1
ATOM 3400 C C . VAL B 1 100 ? -28.254 -6.064 1.542 1 98.39 100 VAL B C 1
ATOM 3402 O O . VAL B 1 100 ? -27.973 -5.311 2.478 1 98.39 100 VAL B O 1
ATOM 3405 N N . GLY B 1 101 ? -28.316 -5.713 0.288 1 96.4 101 GLY B N 1
ATOM 3406 C CA . GLY B 1 101 ? -28.308 -4.302 -0.061 1 96.4 101 GLY B CA 1
ATOM 3407 C C . GLY B 1 101 ? -29.688 -3.758 -0.381 1 96.4 101 GLY B C 1
ATOM 3408 O O . GLY B 1 101 ? -30.698 -4.4 -0.084 1 96.4 101 GLY B O 1
ATOM 3409 N N . ASN B 1 102 ? -29.69 -2.547 -0.857 1 95.25 102 ASN B N 1
ATOM 3410 C CA . ASN B 1 102 ? -30.944 -1.917 -1.258 1 95.25 102 ASN B CA 1
ATOM 3411 C C . ASN B 1 102 ? -31.517 -2.56 -2.518 1 95.25 102 ASN B C 1
ATOM 3413 O O . ASN B 1 102 ? -32.735 -2.614 -2.693 1 95.25 102 ASN B O 1
ATOM 3417 N N . ASP B 1 103 ? -30.6 -3.08 -3.354 1 92.8 103 ASP B N 1
ATOM 3418 C CA . ASP B 1 103 ? -31.04 -3.506 -4.679 1 92.8 103 ASP B CA 1
ATOM 3419 C C . ASP B 1 103 ? -30.758 -4.991 -4.9 1 92.8 103 ASP B C 1
ATOM 3421 O O . ASP B 1 103 ? -31.177 -5.564 -5.908 1 92.8 103 ASP B O 1
ATOM 3425 N N . GLY B 1 104 ? -29.942 -5.524 -3.997 1 93.35 104 GLY B N 1
ATOM 3426 C CA . GLY B 1 104 ? -29.577 -6.91 -4.246 1 93.35 104 GLY B CA 1
ATOM 3427 C C . GLY B 1 104 ? -29.204 -7.665 -2.985 1 93.35 104 GLY B C 1
ATOM 3428 O O . GLY B 1 104 ? -29.133 -7.079 -1.902 1 93.35 104 GLY B O 1
ATOM 3429 N N . GLU B 1 105 ? -29.143 -8.998 -3.199 1 97.55 105 GLU B N 1
ATOM 3430 C CA . GLU B 1 105 ? -28.695 -9.91 -2.152 1 97.55 105 GLU B CA 1
ATOM 3431 C C . GLU B 1 105 ? -27.523 -10.764 -2.628 1 97.55 105 GLU B C 1
ATOM 3433 O O . GLU B 1 105 ? -27.513 -11.235 -3.767 1 97.55 105 GLU B O 1
ATOM 3438 N N . PHE B 1 106 ? -26.553 -10.921 -1.669 1 98.29 106 PHE B N 1
ATOM 3439 C CA . PHE B 1 106 ? -25.328 -11.636 -2.009 1 98.29 106 PHE B CA 1
ATOM 3440 C C . PHE B 1 106 ? -25.03 -12.719 -0.979 1 98.29 106 PHE B C 1
ATOM 3442 O O . PHE B 1 106 ? -25.237 -12.517 0.22 1 98.29 106 PHE B O 1
ATOM 3449 N N . VAL B 1 107 ? -24.552 -13.788 -1.426 1 98.59 107 VAL B N 1
ATOM 3450 C CA . VAL B 1 107 ? -24.033 -14.839 -0.557 1 98.59 107 VAL B CA 1
ATOM 3451 C C . VAL B 1 107 ? -22.567 -15.108 -0.89 1 98.59 107 VAL B C 1
ATOM 3453 O O . VAL B 1 107 ? -22.201 -15.22 -2.062 1 98.59 107 VAL B O 1
ATOM 3456 N N . ALA B 1 108 ? -21.753 -15.163 0.125 1 98.59 108 ALA B N 1
ATOM 3457 C CA . ALA B 1 108 ? -20.316 -15.277 -0.114 1 98.59 108 ALA B CA 1
ATOM 3458 C C . ALA B 1 108 ? -19.673 -16.253 0.867 1 98.59 108 ALA B C 1
ATOM 3460 O O . ALA B 1 108 ? -20.158 -16.428 1.987 1 98.59 108 ALA B O 1
ATOM 3461 N N . GLU B 1 109 ? -18.564 -16.905 0.485 1 98.77 109 GLU B N 1
ATOM 3462 C CA . GLU B 1 109 ? -17.74 -17.703 1.389 1 98.77 109 GLU B CA 1
ATOM 3463 C C . GLU B 1 109 ? -16.878 -16.814 2.28 1 98.77 109 GLU B C 1
ATOM 3465 O O . GLU B 1 109 ? -16.666 -17.123 3.455 1 98.77 109 GLU B O 1
ATOM 3470 N N . ARG B 1 110 ? -16.347 -15.764 1.77 1 98.92 110 ARG B N 1
ATOM 3471 C CA . ARG B 1 110 ? -15.561 -14.758 2.478 1 98.92 110 ARG B CA 1
ATOM 3472 C C . ARG B 1 110 ? -16.099 -13.356 2.213 1 98.92 110 ARG B C 1
ATOM 3474 O O . ARG B 1 110 ? -16.562 -13.061 1.109 1 98.92 110 ARG B O 1
ATOM 3481 N N . VAL B 1 111 ? -15.999 -12.507 3.202 1 98.94 111 VAL B N 1
ATOM 3482 C CA . VAL B 1 111 ? -16.456 -11.124 3.105 1 98.94 111 VAL B CA 1
ATOM 3483 C C . VAL B 1 111 ? -15.324 -10.177 3.496 1 98.94 111 VAL B C 1
ATOM 3485 O O . VAL B 1 111 ? -14.645 -10.393 4.503 1 98.94 111 VAL B O 1
ATOM 3488 N N . VAL B 1 112 ? -15.099 -9.186 2.694 1 98.97 112 VAL B N 1
ATOM 3489 C CA . VAL B 1 112 ? -14.175 -8.104 3.019 1 98.97 112 VAL B CA 1
ATOM 3490 C C . VAL B 1 112 ? -14.953 -6.807 3.23 1 98.97 112 VAL B C 1
ATOM 3492 O O . VAL B 1 112 ? -15.687 -6.364 2.342 1 98.97 112 VAL B O 1
ATOM 3495 N N . LEU B 1 113 ? -14.787 -6.251 4.357 1 98.94 113 LEU B N 1
ATOM 3496 C CA . LEU B 1 113 ? -15.458 -4.995 4.674 1 98.94 113 LEU B CA 1
ATOM 3497 C C . LEU B 1 113 ? -14.467 -3.836 4.684 1 98.94 113 LEU B C 1
ATOM 3499 O O . LEU B 1 113 ? -13.638 -3.731 5.591 1 98.94 113 LEU B O 1
ATOM 3503 N N . GLY B 1 114 ? -14.443 -3.029 3.677 1 98.64 114 GLY B N 1
ATOM 3504 C CA . GLY B 1 114 ? -13.67 -1.804 3.55 1 98.64 114 GLY B CA 1
ATOM 3505 C C . GLY B 1 114 ? -14.524 -0.551 3.612 1 98.64 114 GLY B C 1
ATOM 3506 O O . GLY B 1 114 ? -14.452 0.3 2.723 1 98.64 114 GLY B O 1
ATOM 3507 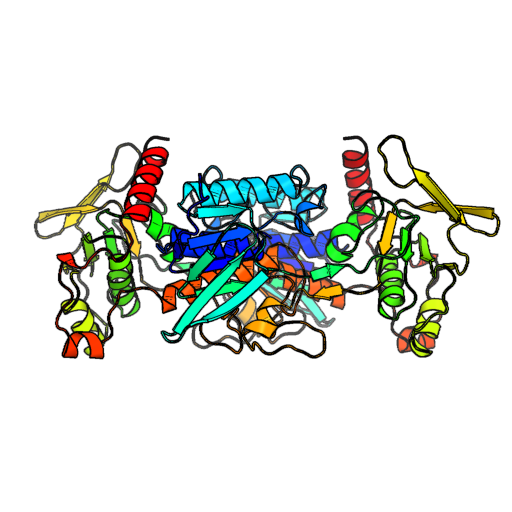N N . VAL B 1 115 ? -15.27 -0.336 4.669 1 98.32 115 VAL B N 1
ATOM 3508 C CA . VAL B 1 115 ? -16.349 0.644 4.734 1 98.32 115 VAL B CA 1
ATOM 3509 C C . VAL B 1 115 ? -15.844 1.927 5.39 1 98.32 115 VAL B C 1
ATOM 3511 O O . VAL B 1 115 ? -16.529 2.952 5.373 1 98.32 115 VAL B O 1
ATOM 3514 N N . GLY B 1 116 ? -14.728 1.931 6.004 1 97.44 116 GLY B N 1
ATOM 3515 C CA . GLY B 1 116 ? -14.043 3.113 6.501 1 97.44 116 GLY B CA 1
ATOM 3516 C C . GLY B 1 116 ? -14.836 3.864 7.555 1 97.44 116 GLY B C 1
ATOM 3517 O O . GLY B 1 116 ? -15.458 3.25 8.424 1 97.44 116 GLY B O 1
ATOM 3518 N N . PHE B 1 117 ? -14.663 5.2 7.596 1 97.36 117 PHE B N 1
ATOM 3519 C CA . PHE B 1 117 ? -15.376 6.07 8.525 1 97.36 117 PHE B CA 1
ATOM 3520 C C . PHE B 1 117 ? -15.74 7.391 7.858 1 97.36 117 PHE B C 1
ATOM 3522 O O . PHE B 1 117 ? -15.325 7.657 6.728 1 97.36 117 PHE B O 1
ATOM 3529 N N . ASN B 1 118 ? -16.552 8.142 8.462 1 95.48 118 ASN B N 1
ATOM 3530 C CA . ASN B 1 118 ? -16.869 9.516 8.086 1 95.48 118 ASN B CA 1
ATOM 3531 C C . ASN B 1 118 ? -16.24 10.52 9.048 1 95.48 118 ASN B C 1
ATOM 3533 O O . ASN B 1 118 ? -16.264 10.32 10.263 1 95.48 118 ASN B O 1
ATOM 3537 N N . ASP B 1 119 ? -15.684 11.554 8.478 1 95.07 119 ASP B N 1
ATOM 3538 C CA . ASP B 1 119 ? -15.218 12.654 9.318 1 95.07 119 ASP B CA 1
ATOM 3539 C C . ASP B 1 119 ? -16.393 13.409 9.935 1 95.07 119 ASP B C 1
ATOM 3541 O O . ASP B 1 119 ? -17.376 13.705 9.252 1 95.07 119 ASP B O 1
ATOM 3545 N N . LYS B 1 120 ? -16.277 13.686 11.232 1 94.92 120 LYS B N 1
ATOM 3546 C CA . LYS B 1 120 ? -17.268 14.568 11.843 1 94.92 120 LYS B CA 1
ATOM 3547 C C . LYS B 1 120 ? -17.096 16.005 11.361 1 94.92 120 LYS B C 1
ATOM 3549 O O . LYS B 1 120 ? -15.989 16.546 11.387 1 94.92 120 LYS B O 1
ATOM 3554 N N . ARG B 1 121 ? -18.137 16.608 10.91 1 92.62 121 ARG B N 1
ATOM 3555 C CA . ARG B 1 121 ? -18.095 17.964 10.372 1 92.62 121 ARG B CA 1
ATOM 3556 C C . ARG B 1 121 ? -18.752 18.953 11.329 1 92.62 121 ARG B C 1
ATOM 3558 O O . ARG B 1 121 ? -19.816 18.674 11.885 1 92.62 121 ARG B O 1
ATOM 3565 N N . PRO B 1 122 ? -18.138 20.062 11.472 1 91.48 122 PRO B N 1
ATOM 3566 C CA . PRO B 1 122 ? -18.828 21.114 12.222 1 91.48 122 PRO B CA 1
ATOM 3567 C C . PRO B 1 122 ? -19.945 21.775 11.418 1 91.48 122 PRO B C 1
ATOM 3569 O O . PRO B 1 122 ? -20.084 21.518 10.22 1 91.48 122 PRO B O 1
ATOM 3572 N N . ASP B 1 123 ? -20.684 22.575 12.081 1 92.18 123 ASP B N 1
ATOM 3573 C CA . ASP B 1 123 ? -21.755 23.308 11.413 1 92.18 123 ASP B CA 1
ATOM 3574 C C . ASP B 1 123 ? -21.191 24.363 10.465 1 92.18 123 ASP B C 1
ATOM 3576 O O . ASP B 1 123 ? -20.127 24.931 10.722 1 92.18 123 ASP B O 1
ATOM 3580 N N . PRO B 1 124 ? -21.766 24.622 9.426 1 93.45 124 PRO B N 1
ATOM 3581 C CA . PRO B 1 124 ? -21.354 25.713 8.539 1 93.45 124 PRO B CA 1
ATOM 3582 C C . PRO B 1 124 ? -21.27 27.058 9.257 1 93.45 124 PRO B C 1
ATOM 3584 O O . PRO B 1 124 ? -21.791 27.203 10.366 1 93.45 124 PRO B O 1
ATOM 3587 N N . PRO B 1 125 ? -20.849 28.019 8.696 1 94.19 125 PRO B N 1
ATOM 3588 C CA . PRO B 1 125 ? -20.309 28.011 7.335 1 94.19 125 PRO B CA 1
ATOM 3589 C C . PRO B 1 125 ? -18.976 27.274 7.233 1 94.19 125 PRO B C 1
ATOM 3591 O O . PRO B 1 125 ? -18.134 27.386 8.128 1 94.19 125 PRO B O 1
ATOM 3594 N N . LEU B 1 126 ? -18.759 26.479 6.224 1 95.78 126 LEU B N 1
ATOM 3595 C CA . LEU B 1 126 ? -17.543 25.728 5.928 1 95.78 126 LEU B CA 1
ATOM 3596 C C . LEU B 1 126 ? -17.213 25.792 4.441 1 95.78 126 LEU B C 1
ATOM 3598 O O . LEU B 1 126 ? -18.113 25.766 3.599 1 95.78 126 LEU B O 1
ATOM 3602 N N . PRO B 1 127 ? -15.926 25.906 4.154 1 96.33 127 PRO B N 1
ATOM 3603 C CA . PRO B 1 127 ? -15.587 25.751 2.738 1 96.33 127 PRO B CA 1
ATOM 3604 C C . PRO B 1 127 ? -15.764 24.317 2.242 1 96.33 127 PRO B C 1
ATOM 3606 O O . PRO B 1 127 ? -16.035 23.414 3.038 1 96.33 127 PRO B O 1
ATOM 3609 N N . ARG B 1 128 ? -15.687 24.221 0.953 1 93.54 128 ARG B N 1
ATOM 3610 C CA . ARG B 1 128 ? -15.764 22.899 0.339 1 93.54 128 ARG B CA 1
ATOM 3611 C C . ARG B 1 128 ? -14.512 22.082 0.64 1 93.54 128 ARG B C 1
ATOM 3613 O O . ARG B 1 128 ? -13.399 22.613 0.623 1 93.54 128 ARG B O 1
ATOM 3620 N N . THR B 1 129 ? -14.756 20.785 0.837 1 92.72 129 THR B N 1
ATOM 3621 C CA . THR B 1 129 ? -13.618 19.886 0.989 1 92.72 129 THR B CA 1
ATOM 3622 C C . THR B 1 129 ? -12.724 19.931 -0.247 1 92.72 129 THR B C 1
ATOM 3624 O O . THR B 1 129 ? -13.214 19.876 -1.376 1 92.72 129 THR B O 1
ATOM 3627 N N . GLY B 1 130 ? -11.443 20.096 0.035 1 92.08 130 GLY B N 1
ATOM 3628 C CA . GLY B 1 130 ? -10.492 20.191 -1.062 1 92.08 130 GLY B CA 1
ATOM 3629 C C . GLY B 1 130 ? -10.291 21.612 -1.555 1 92.08 130 GLY B C 1
ATOM 3630 O O . GLY B 1 130 ? -9.375 21.879 -2.336 1 92.08 130 GLY B O 1
ATOM 3631 N N . LYS B 1 131 ? -11.118 22.55 -1.12 1 94.93 131 LYS B N 1
ATOM 3632 C CA . LYS B 1 131 ? -11.001 23.957 -1.493 1 94.93 131 LYS B CA 1
ATOM 3633 C C . LYS B 1 131 ? -11.019 24.856 -0.26 1 94.93 131 LYS B C 1
ATOM 3635 O O . LYS B 1 131 ? -11.761 25.839 -0.212 1 94.93 131 LYS B O 1
ATOM 3640 N N . GLY B 1 132 ? -10.28 24.392 0.696 1 96.42 132 GLY B N 1
ATOM 3641 C CA . GLY B 1 132 ? -10.136 25.187 1.905 1 96.42 132 GLY B CA 1
ATOM 3642 C C . GLY B 1 132 ? -10.437 24.408 3.171 1 96.42 132 GLY B C 1
ATOM 3643 O O . GLY B 1 132 ? -10.151 24.874 4.276 1 96.42 132 GLY B O 1
ATOM 3644 N N . LEU B 1 133 ? -11.099 23.29 2.998 1 96.79 133 LEU B N 1
ATOM 3645 C CA . LEU B 1 133 ? -11.334 22.396 4.127 1 96.79 133 LEU B CA 1
ATOM 3646 C C . LEU B 1 133 ? -10.686 21.037 3.887 1 96.79 133 LEU B C 1
ATOM 3648 O O . LEU B 1 133 ? -10.937 20.397 2.863 1 96.79 133 LEU B O 1
ATOM 3652 N N . HIS B 1 134 ? -9.904 20.648 4.84 1 95.58 134 HIS B N 1
ATOM 3653 C CA . HIS B 1 134 ? -9.171 19.39 4.746 1 95.58 134 HIS B CA 1
ATOM 3654 C C . HIS B 1 134 ? -9.225 18.622 6.063 1 95.58 134 HIS B C 1
ATOM 3656 O O . HIS B 1 134 ? -9.624 19.172 7.092 1 95.58 134 HIS B O 1
ATOM 3662 N N . TYR B 1 135 ? -8.846 17.329 5.982 1 93.77 135 TYR B N 1
ATOM 3663 C CA . TYR B 1 135 ? -8.975 16.489 7.167 1 93.77 135 TYR B CA 1
ATOM 3664 C C . TYR B 1 135 ? -7.686 15.722 7.434 1 93.77 135 TYR B C 1
ATOM 3666 O O . TYR B 1 135 ? -7.504 15.16 8.517 1 93.77 135 TYR B O 1
ATOM 3674 N N . CYS B 1 136 ? -6.814 15.649 6.486 1 93.83 136 CYS B N 1
ATOM 3675 C CA . CYS B 1 136 ? -5.585 14.879 6.642 1 93.83 136 CYS B CA 1
ATOM 3676 C C . CYS B 1 136 ? -4.361 15.784 6.559 1 93.83 136 CYS B C 1
ATOM 3678 O O . CYS B 1 136 ? -3.97 16.209 5.471 1 93.83 136 CYS B O 1
ATOM 3680 N N . LEU B 1 137 ? -3.744 15.96 7.637 1 94.91 137 LEU B N 1
ATOM 3681 C CA . LEU B 1 137 ? -2.567 16.819 7.714 1 94.91 137 LEU B CA 1
ATOM 3682 C C . LEU B 1 137 ? -1.414 16.235 6.904 1 94.91 137 LEU B C 1
ATOM 3684 O O . LEU B 1 137 ? -0.774 16.947 6.126 1 94.91 137 LEU B O 1
ATOM 3688 N N . HIS B 1 138 ? -1.197 14.911 6.972 1 93.86 138 HIS B N 1
ATOM 3689 C CA . HIS B 1 138 ? -0.092 14.26 6.277 1 93.86 138 HIS B CA 1
ATOM 3690 C C . HIS B 1 138 ? -0.258 14.356 4.765 1 93.86 138 HIS B C 1
ATOM 3692 O O . HIS B 1 138 ? 0.72 14.257 4.02 1 93.86 138 HIS B O 1
ATOM 3698 N N . CYS B 1 139 ? -1.447 14.582 4.371 1 94.31 139 CYS B N 1
ATOM 3699 C CA . CYS B 1 139 ? -1.765 14.601 2.948 1 94.31 139 CYS B CA 1
ATOM 3700 C C . CYS B 1 139 ? -1.667 16.014 2.387 1 94.31 139 CYS B C 1
ATOM 3702 O O . CYS B 1 139 ? -1.171 16.213 1.276 1 94.31 139 CYS B O 1
ATOM 3704 N N . ASP B 1 140 ? -2.046 17.005 3.233 1 94.97 140 ASP B N 1
ATOM 3705 C CA . ASP B 1 140 ? -2.35 18.281 2.593 1 94.97 140 ASP B CA 1
ATOM 3706 C C . ASP B 1 140 ? -1.46 19.395 3.14 1 94.97 140 ASP B C 1
ATOM 3708 O O . ASP B 1 140 ? -1.454 20.508 2.61 1 94.97 140 ASP B O 1
ATOM 3712 N N . ALA B 1 141 ? -0.736 19.08 4.188 1 96.11 141 ALA B N 1
ATOM 3713 C CA . ALA B 1 141 ? 0.069 20.128 4.809 1 96.11 141 ALA B CA 1
ATOM 3714 C C . ALA B 1 141 ? 0.97 20.809 3.783 1 96.11 141 ALA B C 1
ATOM 3716 O O . ALA B 1 141 ? 1.201 22.018 3.856 1 96.11 141 ALA B O 1
ATOM 3717 N N . TYR B 1 142 ? 1.467 20.047 2.865 1 95.91 142 TYR B N 1
ATOM 3718 C CA . TYR B 1 142 ? 2.372 20.561 1.843 1 95.91 142 TYR B CA 1
ATOM 3719 C C . TYR B 1 142 ? 1.736 21.719 1.083 1 95.91 142 TYR B C 1
ATOM 3721 O O . TYR B 1 142 ? 2.422 22.669 0.7 1 95.91 142 TYR B O 1
ATOM 3729 N N . MET B 1 143 ? 0.48 21.696 0.915 1 93.32 143 MET B N 1
ATOM 3730 C CA . MET B 1 143 ? -0.247 22.698 0.142 1 93.32 143 MET B CA 1
ATOM 3731 C C . MET B 1 143 ? -0.296 24.029 0.885 1 93.32 143 MET B C 1
ATOM 3733 O O . MET B 1 143 ? -0.585 25.068 0.288 1 93.32 143 MET B O 1
ATOM 3737 N N . PHE B 1 144 ? 0.034 23.971 2.113 1 95.88 144 PHE B N 1
ATOM 3738 C CA . PHE B 1 144 ? -0.163 25.155 2.942 1 95.88 144 PHE B CA 1
ATOM 3739 C C . PHE B 1 144 ? 1.172 25.7 3.434 1 95.88 144 PHE B C 1
ATOM 3741 O O . PHE B 1 144 ? 1.214 26.506 4.365 1 95.88 144 PHE B O 1
ATOM 3748 N N . VAL B 1 145 ? 2.222 25.247 2.829 1 97.3 145 VAL B N 1
ATOM 3749 C CA . VAL B 1 145 ? 3.537 25.787 3.16 1 97.3 145 VAL B CA 1
ATOM 3750 C C . VAL B 1 145 ? 3.553 27.294 2.919 1 97.3 145 VAL B C 1
ATOM 3752 O O . VAL B 1 145 ? 3.2 27.759 1.832 1 97.3 145 VAL B O 1
ATOM 3755 N N . ASP B 1 146 ? 3.888 28.002 3.959 1 96.73 146 ASP B N 1
ATOM 3756 C CA . ASP B 1 146 ? 4.051 29.452 3.937 1 96.73 146 ASP B CA 1
ATOM 3757 C C . ASP B 1 146 ? 2.721 30.151 3.665 1 96.73 146 ASP B C 1
ATOM 3759 O O . ASP B 1 146 ? 2.689 31.221 3.053 1 96.73 146 ASP B O 1
ATOM 3763 N N . GLU B 1 147 ? 1.626 29.528 4.001 1 97.23 147 GLU B N 1
ATOM 3764 C CA . GLU B 1 147 ? 0.289 30.092 3.842 1 97.23 147 GLU B CA 1
ATOM 3765 C C . GLU B 1 147 ? -0.434 30.183 5.183 1 97.23 147 GLU B C 1
ATOM 3767 O O . GLU B 1 147 ? -0.111 29.45 6.12 1 97.23 147 GLU B O 1
ATOM 3772 N N . SER B 1 148 ? -1.448 31.082 5.261 1 98.16 148 SER B N 1
ATOM 3773 C CA . SER B 1 148 ? -2.28 31.188 6.456 1 98.16 148 SER B CA 1
ATOM 3774 C C . SER B 1 148 ? -3.259 30.023 6.552 1 98.16 148 SER B C 1
ATOM 3776 O O . SER B 1 148 ? -3.974 29.725 5.594 1 98.16 148 SER B O 1
ATOM 3778 N N . VAL B 1 149 ? -3.265 29.409 7.759 1 98.63 149 VAL B N 1
ATOM 3779 C CA . VAL B 1 149 ? -4.105 28.223 7.895 1 98.63 149 VAL B CA 1
ATOM 3780 C C . VAL B 1 149 ? -4.892 28.295 9.202 1 98.63 149 VAL B C 1
ATOM 3782 O O . VAL B 1 149 ? -4.495 28.997 10.135 1 98.63 149 VAL B O 1
ATOM 3785 N N . TYR B 1 150 ? -6.022 27.604 9.201 1 98.7 150 TYR B N 1
ATOM 3786 C CA . TYR B 1 150 ? -6.789 27.446 10.431 1 98.7 150 TYR B CA 1
ATOM 3787 C C . TYR B 1 150 ? -6.891 25.978 10.825 1 98.7 150 TYR B C 1
ATOM 3789 O O . TYR B 1 150 ? -6.771 25.091 9.977 1 98.7 150 TYR B O 1
ATOM 3797 N N . VAL B 1 151 ? -7.027 25.711 12.074 1 98.64 151 VAL B N 1
ATOM 3798 C CA . VAL B 1 151 ? -7.445 24.42 12.611 1 98.64 151 VAL B CA 1
ATOM 3799 C C . VAL B 1 151 ? -8.71 24.593 13.449 1 98.64 151 VAL B C 1
ATOM 3801 O O . VAL B 1 151 ? -8.695 25.285 14.47 1 98.64 151 VAL B O 1
ATOM 3804 N N . MET B 1 152 ? -9.726 24.001 12.968 1 98.23 152 MET B N 1
ATOM 3805 C CA . MET B 1 152 ? -11.001 24.109 13.671 1 98.23 152 MET B CA 1
ATOM 3806 C C . MET B 1 152 ? -11.165 22.977 14.68 1 98.23 152 MET B C 1
ATOM 3808 O O . MET B 1 152 ? -10.972 21.807 14.343 1 98.23 152 MET B O 1
ATOM 3812 N N . GLY B 1 153 ? -11.483 23.256 15.845 1 97.57 153 GLY B N 1
ATOM 3813 C CA . GLY B 1 153 ? -11.715 22.288 16.905 1 97.57 153 GLY B CA 1
ATOM 3814 C C . GLY B 1 153 ? -11.338 22.806 18.28 1 97.57 153 GLY B C 1
ATOM 3815 O O . GLY B 1 153 ? -10.805 23.911 18.407 1 97.57 153 GLY B O 1
ATOM 3816 N N . HIS B 1 154 ? -11.612 22.044 19.314 1 97.11 154 HIS B N 1
ATOM 3817 C CA . HIS B 1 154 ? -11.372 22.513 20.674 1 97.11 154 HIS B CA 1
ATOM 3818 C C . HIS B 1 154 ? -10.776 21.408 21.54 1 97.11 154 HIS B C 1
ATOM 3820 O O . HIS B 1 154 ? -10.73 21.532 22.766 1 97.11 154 HIS B O 1
ATOM 3826 N N . SER B 1 155 ? -10.352 20.311 20.903 1 96.79 155 SER B N 1
ATOM 3827 C CA . SER B 1 155 ? -9.803 19.153 21.599 1 96.79 155 SER B CA 1
ATOM 3828 C C . SER B 1 155 ? -8.278 19.157 21.561 1 96.79 155 SER B C 1
ATOM 3830 O O . SER B 1 155 ? -7.67 20.018 20.923 1 96.79 155 SER B O 1
ATOM 3832 N N . ASP B 1 156 ? -7.666 18.153 22.261 1 96.89 156 ASP B N 1
ATOM 3833 C CA . ASP B 1 156 ? -6.222 17.95 22.203 1 96.89 156 ASP B CA 1
ATOM 3834 C C . ASP B 1 156 ? -5.752 17.755 20.763 1 96.89 156 ASP B C 1
ATOM 3836 O O . ASP B 1 156 ? -4.712 18.285 20.367 1 96.89 156 ASP B O 1
ATOM 3840 N N . SER B 1 157 ? -6.549 17.055 19.99 1 95.57 157 SER B N 1
ATOM 3841 C CA . SER B 1 157 ? -6.195 16.793 18.598 1 95.57 157 SER B CA 1
ATOM 3842 C C . SER B 1 157 ? -6.058 18.09 17.809 1 95.57 157 SER B C 1
ATOM 3844 O O . SER B 1 157 ? -5.104 18.261 17.047 1 95.57 157 SER B O 1
ATOM 3846 N N . ALA B 1 158 ? -6.979 18.963 17.998 1 97.67 158 ALA B N 1
ATOM 3847 C CA . ALA B 1 158 ? -6.934 20.246 17.301 1 97.67 158 ALA B CA 1
ATOM 3848 C C . ALA B 1 158 ? -5.7 21.047 17.706 1 97.67 158 ALA B C 1
ATOM 3850 O O . ALA B 1 158 ? -5.023 21.628 16.855 1 97.67 158 ALA B O 1
ATOM 3851 N N . ALA B 1 159 ? -5.43 21.03 19.011 1 98.27 159 ALA B N 1
ATOM 3852 C CA . ALA B 1 159 ? -4.273 21.754 19.533 1 98.27 159 ALA B CA 1
ATOM 3853 C C . ALA B 1 159 ? -2.976 21.226 18.926 1 98.27 159 ALA B C 1
ATOM 3855 O O . ALA B 1 159 ? -2.154 22.001 18.432 1 98.27 159 ALA B O 1
ATOM 3856 N N . TYR B 1 160 ? -2.821 19.979 18.898 1 97.89 160 TYR B N 1
ATOM 3857 C CA . TYR B 1 160 ? -1.586 19.378 18.407 1 97.89 160 TYR B CA 1
ATOM 3858 C C . TYR B 1 160 ? -1.438 19.587 16.904 1 97.89 160 TYR B C 1
ATOM 3860 O O . TYR B 1 160 ? -0.344 19.883 16.418 1 97.89 160 TYR B O 1
ATOM 3868 N N . VAL B 1 161 ? -2.535 19.442 16.206 1 98.18 161 VAL B N 1
ATOM 3869 C CA . VAL B 1 161 ? -2.486 19.651 14.762 1 98.18 161 VAL B CA 1
ATOM 3870 C C . VAL B 1 161 ? -2.072 21.089 14.462 1 98.18 161 VAL B C 1
ATOM 3872 O O . VAL B 1 161 ? -1.254 21.333 13.572 1 98.18 161 VAL B O 1
ATOM 3875 N N . ALA B 1 162 ? -2.578 21.997 15.205 1 98.7 162 ALA B N 1
ATOM 3876 C CA . ALA B 1 162 ? -2.212 23.398 15.017 1 98.7 162 ALA B CA 1
ATOM 3877 C C . ALA B 1 162 ? -0.715 23.607 15.23 1 98.7 162 ALA B C 1
ATOM 3879 O O . ALA B 1 162 ? -0.055 24.272 14.428 1 98.7 162 ALA B O 1
ATOM 3880 N N . MET B 1 163 ? -0.2 23.014 16.293 1 98.73 163 MET B N 1
ATOM 3881 C CA . MET B 1 163 ? 1.221 23.179 16.583 1 98.73 163 MET B CA 1
ATOM 3882 C C . MET B 1 163 ? 2.075 22.46 15.544 1 98.73 163 MET B C 1
ATOM 3884 O O . MET B 1 163 ? 3.15 22.94 15.179 1 98.73 163 MET B O 1
ATOM 3888 N N . ILE B 1 164 ? 1.626 21.343 15.031 1 98.47 164 ILE B N 1
ATOM 3889 C CA . ILE B 1 164 ? 2.353 20.618 13.994 1 98.47 164 ILE B CA 1
ATOM 3890 C C . ILE B 1 164 ? 2.416 21.461 12.723 1 98.47 164 ILE B C 1
ATOM 3892 O O . ILE B 1 164 ? 3.421 21.442 12.007 1 98.47 164 ILE B O 1
ATOM 3896 N N . MET B 1 165 ? 1.423 22.261 12.485 1 98.57 165 MET B N 1
ATOM 3897 C CA . MET B 1 165 ? 1.368 23.084 11.28 1 98.57 165 MET B CA 1
ATOM 3898 C C . MET B 1 165 ? 2.471 24.138 11.291 1 98.57 165 MET B C 1
ATOM 3900 O O . MET B 1 165 ? 2.829 24.678 10.242 1 98.57 165 MET B O 1
ATOM 3904 N N . LEU B 1 166 ? 3.052 24.398 12.477 1 98.72 166 LEU B N 1
ATOM 3905 C CA . LEU B 1 166 ? 4.146 25.358 12.58 1 98.72 166 LEU B CA 1
ATOM 3906 C C . LEU B 1 166 ? 5.398 24.833 11.885 1 98.72 166 LEU B C 1
ATOM 3908 O O . LEU B 1 166 ? 6.331 25.594 11.619 1 98.72 166 LEU B O 1
ATOM 3912 N N . ASN B 1 167 ? 5.425 23.605 11.562 1 98.55 167 ASN B N 1
ATOM 3913 C CA . ASN B 1 167 ? 6.523 23.069 10.765 1 98.55 167 ASN B CA 1
ATOM 3914 C C . ASN B 1 167 ? 6.443 23.536 9.314 1 98.55 167 ASN B C 1
ATOM 3916 O O . ASN B 1 167 ? 7.435 23.487 8.586 1 98.55 167 ASN B O 1
ATOM 3920 N N . PHE B 1 168 ? 5.261 24.062 8.909 1 98.08 168 PHE B N 1
ATOM 3921 C CA . PHE B 1 168 ? 5.032 24.32 7.493 1 98.08 168 PHE B CA 1
ATOM 3922 C C . PHE B 1 168 ? 4.754 25.799 7.249 1 98.08 168 PHE B C 1
ATOM 3924 O O . PHE B 1 168 ? 4.926 26.292 6.133 1 98.08 168 PHE B O 1
ATOM 3931 N N . THR B 1 169 ? 4.258 26.485 8.253 1 97.81 169 THR B N 1
ATOM 3932 C CA . THR B 1 169 ? 3.882 27.887 8.109 1 97.81 169 THR B CA 1
ATOM 3933 C C . THR B 1 169 ? 3.939 28.604 9.455 1 97.81 169 THR B C 1
ATOM 3935 O O . THR B 1 169 ? 3.933 27.961 10.507 1 97.81 169 THR B O 1
ATOM 3938 N N . ASP B 1 170 ? 3.988 29.915 9.447 1 97.74 170 ASP B N 1
ATOM 3939 C CA . ASP B 1 170 ? 4.038 30.708 10.671 1 97.74 170 ASP B CA 1
ATOM 3940 C C . ASP B 1 170 ? 2.687 31.361 10.957 1 97.74 170 ASP B C 1
ATOM 3942 O O . ASP B 1 170 ? 2.541 32.093 11.938 1 97.74 170 ASP B O 1
ATOM 3946 N N . GLU B 1 171 ? 1.72 31.118 10.142 1 98.17 171 GLU B N 1
ATOM 3947 C CA . GLU B 1 171 ? 0.394 31.701 10.323 1 98.17 171 GLU B CA 1
ATOM 3948 C C . GLU B 1 171 ? -0.651 30.623 10.594 1 98.17 171 GLU B C 1
ATOM 3950 O O . GLU B 1 171 ? -1.303 30.136 9.668 1 98.17 171 GLU B O 1
ATOM 3955 N N . VAL B 1 172 ? -0.893 30.338 11.896 1 98.7 172 VAL B N 1
ATOM 3956 C CA . VAL B 1 172 ? -1.796 29.262 12.292 1 98.7 172 VAL B CA 1
ATOM 3957 C C . VAL B 1 172 ? -2.782 29.773 13.34 1 98.7 172 VAL B C 1
ATOM 3959 O O . VAL B 1 172 ? -2.375 30.321 14.368 1 98.7 172 VAL B O 1
ATOM 3962 N N . ASP B 1 173 ? -4.044 29.604 13.053 1 98.77 173 ASP B N 1
ATOM 3963 C CA . ASP B 1 173 ? -5.092 29.934 14.014 1 98.77 173 ASP B CA 1
ATOM 3964 C C . ASP B 1 173 ? -5.866 28.687 14.434 1 98.77 173 ASP B C 1
ATOM 3966 O O . ASP B 1 173 ? -6.159 27.823 13.604 1 98.77 173 ASP B O 1
ATOM 3970 N N . ILE B 1 174 ? -6.131 28.591 15.717 1 98.79 174 ILE B N 1
ATOM 3971 C CA . ILE B 1 174 ? -7.144 27.649 16.179 1 98.79 174 ILE B CA 1
ATOM 3972 C C . ILE B 1 174 ? -8.505 28.339 16.229 1 98.79 174 ILE B C 1
ATOM 3974 O O . ILE B 1 174 ? -8.668 29.357 16.906 1 98.79 174 ILE B O 1
ATOM 3978 N N . LEU B 1 175 ? -9.452 27.834 15.505 1 98.54 175 LEU B N 1
ATOM 3979 C CA . LEU B 1 175 ? -10.813 28.359 15.537 1 98.54 175 LEU B CA 1
ATOM 3980 C C . LEU B 1 175 ? -11.697 27.523 16.457 1 98.54 175 LEU B C 1
ATOM 3982 O O . LEU B 1 175 ? -12.063 26.396 16.117 1 98.54 175 LEU B O 1
ATOM 3986 N N . LEU B 1 176 ? -12.182 28.072 17.556 1 97.94 176 LEU B N 1
ATOM 3987 C CA . LEU B 1 176 ? -12.936 27.337 18.566 1 97.94 176 LEU B CA 1
ATOM 3988 C C . LEU B 1 176 ? -14.423 27.321 18.228 1 97.94 176 LEU B C 1
ATOM 3990 O O . LEU B 1 176 ? -15.181 26.521 18.781 1 97.94 176 LEU B O 1
ATOM 3994 N N . ARG B 1 177 ? -14.808 28.216 17.384 1 95.77 177 ARG B N 1
ATOM 3995 C CA . ARG B 1 177 ? -16.192 28.313 16.932 1 95.77 177 ARG B CA 1
ATOM 3996 C C . ARG B 1 177 ? -17.14 28.519 18.109 1 95.77 177 ARG B C 1
ATOM 3998 O O . ARG B 1 177 ? -18.166 27.844 18.212 1 95.77 177 ARG B O 1
ATOM 4005 N N . GLY B 1 178 ? -16.753 29.299 19.032 1 93.25 178 GLY B N 1
ATOM 4006 C CA . GLY B 1 178 ? -17.59 29.671 20.162 1 93.25 178 GLY B CA 1
ATOM 4007 C C . GLY B 1 178 ? -17.557 28.655 21.288 1 93.25 178 GLY B C 1
ATOM 4008 O O . GLY B 1 178 ? -18.281 28.793 22.277 1 93.25 178 GLY B O 1
ATOM 4009 N N . GLU B 1 179 ? -16.769 27.607 21.184 1 95.43 179 GLU B N 1
ATOM 4010 C CA . GLU B 1 179 ? -16.666 26.584 22.22 1 95.43 179 GLU B CA 1
ATOM 4011 C C . GLU B 1 179 ? -15.463 26.834 23.124 1 95.43 179 GLU B C 1
ATOM 4013 O O . GLU B 1 179 ? -14.499 27.486 22.718 1 95.43 179 GLU B O 1
ATOM 4018 N N . ASP B 1 180 ? -15.573 26.246 24.283 1 96.5 180 ASP B N 1
ATOM 4019 C CA . ASP B 1 180 ? -14.419 26.263 25.177 1 96.5 180 ASP B CA 1
ATOM 4020 C C . ASP B 1 180 ? -13.444 25.138 24.837 1 96.5 180 ASP B C 1
ATOM 4022 O O . ASP B 1 180 ? -13.861 24.038 24.468 1 96.5 180 ASP B O 1
ATOM 4026 N N . PRO B 1 181 ? -12.145 25.488 25.001 1 97.38 181 PRO B N 1
ATOM 4027 C CA . PRO B 1 181 ? -11.186 24.394 24.828 1 97.38 181 PRO B CA 1
ATOM 4028 C C . PRO B 1 181 ? -11.464 23.214 25.757 1 97.38 181 PRO B C 1
ATOM 4030 O O . PRO B 1 181 ? -11.821 23.411 26.921 1 97.38 181 PRO B O 1
ATOM 4033 N N . SER B 1 182 ? -11.332 22.098 25.226 1 97.33 182 SER B N 1
ATOM 4034 C CA . SER B 1 182 ? -11.515 20.9 26.038 1 97.33 182 SER B CA 1
ATOM 4035 C C . SER B 1 182 ? -10.195 20.163 26.241 1 97.33 182 SER B C 1
ATOM 4037 O O . SER B 1 182 ? -10.179 19.031 26.73 1 97.33 182 SER B O 1
ATOM 4039 N N . TRP B 1 183 ? -9.055 20.767 25.823 1 96.95 183 TRP B N 1
ATOM 4040 C CA . TRP B 1 183 ? -7.756 20.129 26.011 1 96.95 183 TRP B CA 1
ATOM 4041 C C . TRP B 1 183 ? -7.245 20.343 27.432 1 96.95 183 TRP B C 1
ATOM 4043 O O . TRP B 1 183 ? -7.763 21.191 28.163 1 96.95 183 TRP B O 1
ATOM 4053 N N . SER B 1 184 ? -6.307 19.568 27.851 1 96.52 184 SER B N 1
ATOM 4054 C CA . SER B 1 184 ? -5.789 19.565 29.216 1 96.52 184 SER B CA 1
ATOM 4055 C C . SER B 1 184 ? -5.03 20.853 29.522 1 96.52 184 SER B C 1
ATOM 4057 O O . SER B 1 184 ? -4.688 21.609 28.611 1 96.52 184 SER B O 1
ATOM 4059 N N . ASP B 1 185 ? -4.698 21.025 30.787 1 96.88 185 ASP B N 1
ATOM 4060 C CA . ASP B 1 185 ? -3.901 22.17 31.218 1 96.88 185 ASP B CA 1
ATOM 4061 C C . ASP B 1 185 ? -2.498 22.12 30.62 1 96.88 185 ASP B C 1
ATOM 4063 O O . ASP B 1 185 ? -1.935 23.154 30.256 1 96.88 185 ASP B O 1
ATOM 4067 N N . GLU B 1 186 ? -2.023 20.967 30.583 1 97.02 186 GLU B N 1
ATOM 4068 C CA . GLU B 1 186 ? -0.7 20.79 29.991 1 97.02 186 GLU B CA 1
ATOM 4069 C C . GLU B 1 186 ? -0.697 21.182 28.517 1 97.02 186 GLU B C 1
ATOM 4071 O O . GLU B 1 186 ? 0.218 21.865 28.052 1 97.02 186 GLU B O 1
ATOM 4076 N N . THR B 1 187 ? -1.719 20.767 27.827 1 97.75 187 THR B N 1
ATOM 4077 C CA . THR B 1 187 ? -1.837 21.114 26.415 1 97.75 187 THR B CA 1
ATOM 4078 C C . THR B 1 187 ? -2.048 22.615 26.243 1 97.75 187 THR B C 1
ATOM 4080 O O . THR B 1 187 ? -1.519 23.218 25.306 1 97.75 187 THR B O 1
ATOM 4083 N N . ASP B 1 188 ? -2.794 23.142 27.154 1 97.88 188 ASP B N 1
ATOM 4084 C CA . ASP B 1 188 ? -3.026 24.582 27.106 1 97.88 188 ASP B CA 1
ATOM 4085 C C . ASP B 1 188 ? -1.718 25.355 27.259 1 97.88 188 ASP B C 1
ATOM 4087 O O . ASP B 1 188 ? -1.48 26.33 26.544 1 97.88 188 ASP B O 1
ATOM 4091 N N . GLU B 1 189 ? -0.937 24.916 28.211 1 97.92 189 GLU B N 1
ATOM 4092 C CA . GLU B 1 189 ? 0.376 25.526 28.398 1 97.92 189 GLU B CA 1
ATOM 4093 C C . GLU B 1 189 ? 1.217 25.426 27.129 1 97.92 189 GLU B C 1
ATOM 4095 O O . GLU B 1 189 ? 1.888 26.386 26.744 1 97.92 189 GLU B O 1
ATOM 4100 N N . LEU B 1 190 ? 1.167 24.335 26.481 1 98.14 190 LEU B N 1
ATOM 4101 C CA . LEU B 1 190 ? 1.923 24.11 25.253 1 98.14 190 LEU B CA 1
ATOM 4102 C C . LEU B 1 190 ? 1.435 25.028 24.138 1 98.14 190 LEU B C 1
ATOM 4104 O O . LEU B 1 190 ? 2.242 25.649 23.442 1 98.14 190 LEU B O 1
ATOM 4108 N N . VAL B 1 191 ? 0.135 25.102 23.986 1 98.12 191 VAL B N 1
ATOM 4109 C CA . VAL B 1 191 ? -0.447 25.892 22.906 1 98.12 191 VAL B CA 1
ATOM 4110 C C . VAL B 1 191 ? -0.074 27.362 23.082 1 98.12 191 VAL B C 1
ATOM 4112 O O . VAL B 1 191 ? 0.33 28.025 22.124 1 98.12 191 VAL B O 1
ATOM 4115 N N . ARG B 1 192 ? -0.152 27.829 24.235 1 97.87 192 ARG B N 1
ATOM 4116 C CA . ARG B 1 192 ? 0.11 29.237 24.515 1 97.87 192 ARG B CA 1
ATOM 4117 C C . ARG B 1 192 ? 1.595 29.556 24.379 1 97.87 192 ARG B C 1
ATOM 4119 O O . ARG B 1 192 ? 1.971 30.711 24.171 1 97.87 192 ARG B O 1
ATOM 4126 N N . ALA B 1 193 ? 2.38 28.492 24.499 1 98.54 193 ALA B N 1
ATOM 4127 C CA . ALA B 1 193 ? 3.824 28.669 24.367 1 98.54 193 ALA B CA 1
ATOM 4128 C C . ALA B 1 193 ? 4.257 28.571 22.907 1 98.54 193 ALA B C 1
ATOM 4130 O O . ALA B 1 193 ? 5.435 28.749 22.589 1 98.54 193 ALA B O 1
ATOM 4131 N N . HIS B 1 194 ? 3.462 28.254 21.989 1 98.66 194 HIS B N 1
ATOM 4132 C CA . HIS B 1 194 ? 3.7 28.242 20.55 1 98.66 194 HIS B CA 1
ATOM 4133 C C . HIS B 1 194 ? 3.015 29.42 19.867 1 98.66 194 HIS B C 1
ATOM 4135 O O . HIS B 1 194 ? 2.023 29.947 20.377 1 98.66 194 HIS B O 1
ATOM 4141 N N . PRO B 1 195 ? 3.555 29.886 18.778 1 98.32 195 PRO B N 1
ATOM 4142 C CA . PRO B 1 195 ? 2.957 31.038 18.101 1 98.32 195 PRO B CA 1
ATOM 4143 C C . PRO B 1 195 ? 1.724 30.666 17.28 1 98.32 195 PRO B C 1
ATOM 4145 O O . PRO B 1 195 ? 1.72 30.826 16.057 1 98.32 195 PRO B O 1
ATOM 4148 N N . VAL B 1 196 ? 0.677 30.249 17.968 1 98.26 196 VAL B N 1
ATOM 4149 C CA . VAL B 1 196 ? -0.644 29.952 17.424 1 98.26 196 VAL B CA 1
ATOM 4150 C C . VAL B 1 196 ? -1.683 30.877 18.055 1 98.26 196 VAL B C 1
ATOM 4152 O O . VAL B 1 196 ? -1.637 31.141 19.259 1 98.26 196 VAL B O 1
ATOM 4155 N N . ASP B 1 197 ? -2.516 31.405 17.252 1 97.8 197 ASP B N 1
ATOM 4156 C CA . ASP B 1 197 ? -3.577 32.258 17.777 1 97.8 197 ASP B CA 1
ATOM 4157 C C . ASP B 1 197 ? -4.849 31.454 18.04 1 97.8 197 ASP B C 1
ATOM 4159 O O . ASP B 1 197 ? -5.238 30.614 17.226 1 97.8 197 ASP B O 1
ATOM 4163 N N . ILE B 1 198 ? -5.484 31.713 19.163 1 98.32 198 ILE B N 1
ATOM 4164 C CA . ILE B 1 198 ? -6.753 31.085 19.517 1 98.32 198 ILE B CA 1
ATOM 4165 C C . ILE B 1 198 ? -7.897 32.072 19.295 1 98.32 198 ILE B C 1
ATOM 4167 O O . ILE B 1 198 ? -7.95 33.125 19.934 1 98.32 198 ILE B O 1
ATOM 4171 N N . ILE B 1 199 ? -8.709 31.705 18.38 1 98.13 199 ILE B N 1
ATOM 4172 C CA . ILE B 1 199 ? -9.854 32.542 18.04 1 98.13 199 ILE B CA 1
ATOM 4173 C C . ILE B 1 199 ? -11.126 31.944 18.637 1 98.13 199 ILE B C 1
ATOM 4175 O O . ILE B 1 199 ? -11.569 30.871 18.222 1 98.13 199 ILE B O 1
ATOM 4179 N N . ASP B 1 200 ? -11.765 32.58 19.478 1 96.27 200 ASP B N 1
ATOM 4180 C CA . ASP B 1 200 ? -12.936 32.074 20.189 1 96.27 200 ASP B CA 1
ATOM 4181 C C . ASP B 1 200 ? -14.225 32.449 19.461 1 96.27 200 ASP B C 1
ATOM 4183 O O . ASP B 1 200 ? -15.245 31.772 19.605 1 96.27 200 ASP B O 1
ATOM 4187 N N . GLU B 1 201 ? -14.161 33.502 18.672 1 95.73 201 GLU B N 1
ATOM 4188 C CA . GLU B 1 201 ? -15.355 34.032 18.021 1 95.73 201 GLU B CA 1
ATOM 4189 C C . GLU B 1 201 ? -15.911 33.045 16.999 1 95.73 201 GLU B C 1
ATOM 4191 O O . GLU B 1 201 ? -15.15 32.389 16.284 1 95.73 201 GLU B O 1
ATOM 4196 N N . GLU B 1 202 ? -17.21 33.054 16.936 1 97.11 202 GLU B N 1
ATOM 4197 C CA . GLU B 1 202 ? -17.855 32.222 15.925 1 97.11 202 GLU B CA 1
ATOM 4198 C C . GLU B 1 202 ? -17.734 32.845 14.538 1 97.11 202 GLU B C 1
ATOM 4200 O O . GLU B 1 202 ? -17.575 34.061 14.409 1 97.11 202 GLU B O 1
ATOM 4205 N N . ILE B 1 203 ? -17.803 31.96 13.548 1 97.57 203 ILE B N 1
ATOM 4206 C CA . ILE B 1 203 ? -17.746 32.41 12.161 1 97.57 203 ILE B CA 1
ATOM 4207 C C . ILE B 1 203 ? -19.128 32.883 11.715 1 97.57 203 ILE B C 1
ATOM 4209 O O . ILE B 1 203 ? -20.11 32.146 11.829 1 97.57 203 ILE B O 1
ATOM 4213 N N . SER B 1 204 ? -19.177 34.07 11.176 1 96.7 204 SER B N 1
ATOM 4214 C CA . SER B 1 204 ? -20.458 34.623 10.751 1 96.7 204 SER B CA 1
ATOM 4215 C C . SER B 1 204 ? -20.576 34.64 9.23 1 96.7 204 SER B C 1
ATOM 4217 O O . SER B 1 204 ? -21.673 34.791 8.689 1 96.7 204 SER B O 1
ATOM 4219 N N . GLY B 1 205 ? -19.45 34.501 8.545 1 97.19 205 GLY B N 1
ATOM 4220 C CA . GLY B 1 205 ? -19.463 34.526 7.091 1 97.19 205 GLY B CA 1
ATOM 4221 C C . GLY B 1 205 ? -18.185 33.989 6.474 1 97.19 205 GLY B C 1
ATOM 4222 O O . GLY B 1 205 ? -17.185 33.8 7.17 1 97.19 205 GLY B O 1
ATOM 4223 N N . MET B 1 206 ? -18.278 33.706 5.219 1 97.61 206 MET B N 1
ATOM 4224 C CA . MET B 1 206 ? -17.159 33.16 4.456 1 97.61 206 MET B CA 1
ATOM 4225 C C . MET B 1 206 ? -17.138 33.727 3.04 1 97.61 206 MET B C 1
ATOM 4227 O O . MET B 1 206 ? -18.187 33.88 2.413 1 97.61 206 MET B O 1
ATOM 4231 N N . THR B 1 207 ? -15.979 34.074 2.587 1 97.67 207 THR B N 1
ATOM 4232 C CA . THR B 1 207 ? -15.832 34.498 1.199 1 97.67 207 THR B CA 1
ATOM 4233 C C . THR B 1 207 ? -14.976 33.504 0.418 1 97.67 207 THR B C 1
ATOM 4235 O O . THR B 1 207 ? -14.136 32.812 0.996 1 97.67 207 THR B O 1
ATOM 4238 N N . LYS B 1 208 ? -15.218 33.432 -0.828 1 97.28 208 LYS B N 1
ATOM 4239 C CA . LYS B 1 208 ? -14.504 32.53 -1.727 1 97.28 208 LYS B CA 1
ATOM 4240 C C . LYS B 1 208 ? -13.954 33.281 -2.936 1 97.28 208 LYS B C 1
ATOM 4242 O O . LYS B 1 208 ? -14.511 34.302 -3.345 1 97.28 208 LYS B O 1
ATOM 4247 N N . ARG B 1 209 ? -12.915 32.736 -3.411 1 96.41 209 ARG B N 1
ATOM 4248 C CA . ARG B 1 209 ? -12.396 33.228 -4.683 1 96.41 209 ARG B CA 1
ATOM 4249 C C . ARG B 1 209 ? -13.258 32.754 -5.847 1 96.41 209 ARG B C 1
ATOM 4251 O O . ARG B 1 209 ? -14.205 31.988 -5.654 1 96.41 209 ARG B O 1
ATOM 4258 N N . ASP B 1 210 ? -12.895 33.146 -7.063 1 95.11 210 ASP B N 1
ATOM 4259 C CA . ASP B 1 210 ? -13.656 32.804 -8.26 1 95.11 210 ASP B CA 1
ATOM 4260 C C . ASP B 1 210 ? -13.648 31.296 -8.503 1 95.11 210 ASP B C 1
ATOM 4262 O O . ASP B 1 210 ? -14.616 30.742 -9.029 1 95.11 210 ASP B O 1
ATOM 4266 N N . ASP B 1 211 ? -12.703 30.713 -8.076 1 92.31 211 ASP B N 1
ATOM 4267 C CA . ASP B 1 211 ? -12.574 29.282 -8.332 1 92.31 211 ASP B CA 1
ATOM 4268 C C . ASP B 1 211 ? -13.213 28.464 -7.212 1 92.31 211 ASP B C 1
ATOM 4270 O O . ASP B 1 211 ? -13.103 27.236 -7.191 1 92.31 211 ASP B O 1
ATOM 4274 N N . GLY B 1 212 ? -13.755 29.211 -6.291 1 95.06 212 GLY B N 1
ATOM 4275 C CA . GLY B 1 212 ? -14.481 28.535 -5.228 1 95.06 212 GLY B CA 1
ATOM 4276 C C . GLY B 1 212 ? -13.62 28.236 -4.015 1 95.06 212 GLY B C 1
ATOM 4277 O O . GLY B 1 212 ? -14.112 27.714 -3.012 1 95.06 212 GLY B O 1
ATOM 4278 N N . TRP B 1 213 ? -12.417 28.565 -4.083 1 95.94 213 TRP B N 1
ATOM 4279 C CA . TRP B 1 213 ? -11.493 28.318 -2.98 1 95.94 213 TRP B CA 1
ATOM 4280 C C . TRP B 1 213 ? -11.701 29.33 -1.859 1 95.94 213 TRP B C 1
ATOM 4282 O O . TRP B 1 213 ? -12.046 30.486 -2.113 1 95.94 213 TRP B O 1
ATOM 4292 N N . LEU B 1 214 ? -11.502 28.908 -0.706 1 97.82 214 LEU B N 1
ATOM 4293 C CA . LEU B 1 214 ? -11.629 29.772 0.462 1 97.82 214 LEU B CA 1
ATOM 4294 C C . LEU B 1 214 ? -10.743 31.006 0.323 1 97.82 214 LEU B C 1
ATOM 4296 O O . LEU B 1 214 ? -9.588 30.902 -0.094 1 97.82 214 LEU B O 1
ATOM 4300 N N . GLU B 1 215 ? -11.302 32.127 0.726 1 97.94 215 GLU B N 1
ATOM 4301 C CA . GLU B 1 215 ? -10.536 33.37 0.751 1 97.94 215 GLU B CA 1
ATOM 4302 C C . GLU B 1 215 ? -10.421 33.918 2.17 1 97.94 215 GLU B C 1
ATOM 4304 O O . GLU B 1 215 ? -9.352 34.375 2.58 1 97.94 215 GLU B O 1
ATOM 4309 N N . SER B 1 216 ? -11.596 33.893 2.898 1 98.58 216 SER B N 1
ATOM 4310 C CA . SER B 1 216 ? -11.56 34.459 4.243 1 98.58 216 SER B CA 1
ATOM 4311 C C . SER B 1 216 ? -12.787 34.047 5.049 1 98.58 216 SER B C 1
ATOM 4313 O O . SER B 1 216 ? -13.786 33.598 4.484 1 98.58 216 SER B O 1
ATOM 4315 N N . PHE B 1 217 ? -12.635 34.19 6.348 1 98.39 217 PHE B N 1
ATOM 4316 C CA . PHE B 1 217 ? -13.767 34.109 7.263 1 98.39 217 PHE B CA 1
ATOM 4317 C C . PHE B 1 217 ? -14.058 35.469 7.886 1 98.39 217 PHE B C 1
ATOM 4319 O O . PHE B 1 217 ? -13.139 36.251 8.139 1 98.39 217 PHE B O 1
ATOM 4326 N N . GLU B 1 218 ? -15.314 35.674 8.077 1 98.26 218 GLU B N 1
ATOM 4327 C CA . GLU B 1 218 ? -15.777 36.772 8.92 1 98.26 218 GLU B CA 1
ATOM 4328 C C . GLU B 1 218 ? -16.304 36.257 10.257 1 98.26 218 GLU B C 1
ATOM 4330 O O . GLU B 1 218 ? -17.043 35.272 10.301 1 98.26 218 GLU B O 1
ATOM 4335 N N . PHE B 1 219 ? -15.914 36.959 11.276 1 97.85 219 PHE B N 1
ATOM 4336 C CA . PHE B 1 219 ? -16.289 36.524 12.616 1 97.85 219 PHE B CA 1
ATOM 4337 C C . PHE B 1 219 ? -17.383 37.417 13.189 1 97.85 219 PHE B C 1
ATOM 4339 O O . PHE B 1 219 ? -17.692 38.469 12.625 1 97.85 219 PHE B O 1
ATOM 4346 N N . GLU B 1 220 ? -17.97 36.979 14.236 1 97.02 220 GLU B N 1
ATOM 4347 C CA . GLU B 1 220 ? -19.113 37.667 14.829 1 97.02 220 GLU B CA 1
ATOM 4348 C C . GLU B 1 220 ? -18.717 39.043 15.355 1 97.02 220 GLU B C 1
ATOM 4350 O O . GLU B 1 220 ? -19.548 39.951 15.424 1 97.02 220 GLU B O 1
ATOM 4355 N N . ASP B 1 221 ? -17.5 39.2 15.726 1 96.2 221 ASP B N 1
ATOM 4356 C CA . ASP B 1 221 ? -17.062 40.495 16.235 1 96.2 221 ASP B CA 1
ATOM 4357 C C . ASP B 1 221 ? -16.74 41.455 15.091 1 96.2 221 ASP B C 1
ATOM 4359 O O . ASP B 1 221 ? -16.267 42.569 15.323 1 96.2 221 ASP B O 1
ATOM 4363 N N . GLY B 1 222 ? -16.865 40.975 13.888 1 96.45 222 GLY B N 1
ATOM 4364 C CA . GLY B 1 222 ? -16.673 41.818 12.719 1 96.45 222 GLY B CA 1
ATOM 4365 C C . GLY B 1 222 ? -15.294 41.679 12.103 1 96.45 222 GLY B C 1
ATOM 4366 O O . GLY B 1 222 ? -15.052 42.159 10.993 1 96.45 222 GLY B O 1
ATOM 4367 N N . SER B 1 223 ? -14.439 41.05 12.735 1 97.14 223 SER B N 1
ATOM 4368 C CA . SER B 1 223 ? -13.1 40.861 12.184 1 97.14 223 SER B CA 1
ATOM 4369 C C . SER B 1 223 ? -13.121 39.904 10.997 1 97.14 223 SER B C 1
ATOM 4371 O O . SER B 1 223 ? -13.996 39.04 10.905 1 97.14 223 SER B O 1
ATOM 4373 N N . VAL B 1 224 ? -12.185 40.15 10.096 1 98.18 224 VAL B N 1
ATOM 4374 C CA . VAL B 1 224 ? -12.014 39.299 8.923 1 98.18 224 VAL B CA 1
ATOM 4375 C C . VAL B 1 224 ? -10.593 38.741 8.892 1 98.18 224 VAL B C 1
ATOM 4377 O O . VAL B 1 224 ? -9.628 39.472 9.125 1 98.18 224 VAL B O 1
ATOM 4380 N N . ARG B 1 225 ? -10.501 37.474 8.67 1 98.12 225 ARG B N 1
ATOM 4381 C CA . ARG B 1 225 ? -9.192 36.839 8.559 1 98.12 225 ARG B CA 1
ATOM 4382 C C . ARG B 1 225 ? -9.091 36.012 7.282 1 98.12 225 ARG B C 1
ATOM 4384 O O . ARG B 1 225 ? -10.005 35.252 6.954 1 98.12 225 ARG B O 1
ATOM 4391 N N . GLU B 1 226 ? -7.992 36.179 6.582 1 98.36 226 GLU B N 1
ATOM 4392 C CA . GLU B 1 226 ? -7.739 35.443 5.347 1 98.36 226 GLU B CA 1
ATOM 4393 C C . GLU B 1 226 ? -7.026 34.123 5.628 1 98.36 226 GLU B C 1
ATOM 4395 O O . GLU B 1 226 ? -6.128 34.063 6.47 1 98.36 226 GLU B O 1
ATOM 4400 N N . TYR B 1 227 ? -7.484 33.074 4.978 1 98.32 227 TYR B N 1
ATOM 4401 C CA . TYR B 1 227 ? -6.862 31.756 5.046 1 98.32 227 TYR B CA 1
ATOM 4402 C C . TYR B 1 227 ? -6.759 31.129 3.661 1 98.32 227 TYR B C 1
ATOM 4404 O O . TYR B 1 227 ? -7.669 31.269 2.84 1 98.32 227 TYR B O 1
ATOM 4412 N N . LYS B 1 228 ? -5.663 30.455 3.43 1 97.01 228 LYS B N 1
ATOM 4413 C CA . LYS B 1 228 ? -5.613 29.587 2.257 1 97.01 228 LYS B CA 1
ATOM 4414 C C . LYS B 1 228 ? -6.476 28.344 2.456 1 97.01 228 LYS B C 1
ATOM 4416 O O . LYS B 1 228 ? -7.072 27.837 1.503 1 97.01 228 LYS B O 1
ATOM 4421 N N . GLY B 1 229 ? -6.525 27.857 3.674 1 97.32 229 GLY B N 1
ATOM 4422 C CA . GLY B 1 229 ? -7.294 26.685 4.06 1 97.32 229 GLY B CA 1
ATOM 4423 C C . GLY B 1 229 ? -7.013 26.227 5.478 1 97.32 229 GLY B C 1
ATOM 4424 O O . GLY B 1 229 ? -6.47 26.985 6.285 1 97.32 229 GLY B O 1
ATOM 4425 N N . GLY B 1 230 ? -7.541 25.046 5.742 1 97.75 230 GLY B N 1
ATOM 4426 C CA . GLY B 1 230 ? -7.308 24.528 7.081 1 97.75 230 GLY B CA 1
ATOM 4427 C C . GLY B 1 230 ? -7.922 23.159 7.305 1 97.75 230 GLY B C 1
ATOM 4428 O O . GLY B 1 230 ? -8.246 22.453 6.348 1 97.75 230 GLY B O 1
ATOM 4429 N N . PHE B 1 231 ? -7.902 22.764 8.575 1 97.8 231 PHE B N 1
ATOM 4430 C CA . PHE B 1 231 ? -8.281 21.415 8.978 1 97.8 231 PHE B CA 1
ATOM 4431 C C . PHE B 1 231 ? -9.394 21.453 10.019 1 97.8 231 PHE B C 1
ATOM 4433 O O . PHE B 1 231 ? -9.4 22.318 10.897 1 97.8 231 PHE B O 1
ATOM 4440 N N . ALA B 1 232 ? -10.303 20.522 9.915 1 97.4 232 ALA B N 1
ATOM 4441 C CA . ALA B 1 232 ? -11.332 20.321 10.933 1 97.4 232 ALA B CA 1
ATOM 4442 C C . ALA B 1 232 ? -11.034 19.085 11.777 1 97.4 232 ALA B C 1
ATOM 4444 O O . ALA B 1 232 ? -10.904 17.98 11.246 1 97.4 232 ALA B O 1
ATOM 4445 N N . MET B 1 233 ? -10.906 19.253 13.042 1 96.5 233 MET B N 1
ATOM 4446 C CA . MET B 1 233 ? -10.536 18.182 13.963 1 96.5 233 MET B CA 1
ATOM 4447 C C . MET B 1 233 ? -11.671 17.885 14.937 1 96.5 233 MET B C 1
ATOM 4449 O O . MET B 1 233 ? -11.585 18.223 16.119 1 96.5 233 MET B O 1
ATOM 4453 N N . TYR B 1 234 ? -12.661 17.182 14.505 1 95.93 234 TYR B N 1
ATOM 4454 C CA . TYR B 1 234 ? -13.834 16.917 15.331 1 95.93 234 TYR B CA 1
ATOM 4455 C C . TYR B 1 234 ? -14.034 15.42 15.531 1 95.93 234 TYR B C 1
ATOM 4457 O O . TYR B 1 234 ? -14.985 14.997 16.193 1 95.93 234 TYR B O 1
ATOM 4465 N N . GLY B 1 235 ? -13.148 14.651 14.946 1 93.89 235 GLY B N 1
ATOM 4466 C CA . GLY B 1 235 ? -13.197 13.215 15.17 1 93.89 235 GLY B CA 1
ATOM 4467 C C . GLY B 1 235 ? -13.76 12.445 13.99 1 93.89 235 GLY B C 1
ATOM 4468 O O . GLY B 1 235 ? -14.015 13.022 12.931 1 93.89 235 GLY B O 1
ATOM 4469 N N . SER B 1 236 ? -13.807 11.085 14.109 1 94.68 236 SER B N 1
ATOM 4470 C CA . SER B 1 236 ? -14.256 10.161 13.073 1 94.68 236 SER B CA 1
ATOM 4471 C C . SER B 1 236 ? -15.437 9.324 13.553 1 94.68 236 SER B C 1
ATOM 4473 O O . SER B 1 236 ? -15.5 8.945 14.724 1 94.68 236 SER B O 1
ATOM 4475 N N . GLU B 1 237 ? -16.352 9.096 12.686 1 95.77 237 GLU B N 1
ATOM 4476 C CA . GLU B 1 237 ? -17.449 8.159 12.91 1 95.77 237 GLU B CA 1
ATOM 4477 C C . GLU B 1 237 ? -17.271 6.893 12.077 1 95.77 237 GLU B C 1
ATOM 4479 O O . GLU B 1 237 ? -17.62 6.867 10.894 1 95.77 237 GLU B O 1
ATOM 4484 N N . TYR B 1 238 ? -16.848 5.785 12.688 1 97.65 238 TYR B N 1
ATOM 4485 C CA . TYR B 1 238 ? -16.554 4.536 11.995 1 97.65 238 TYR B CA 1
ATOM 4486 C C . TYR B 1 238 ? -17.837 3.828 11.577 1 97.65 238 TYR B C 1
ATOM 4488 O O . TYR B 1 238 ? -18.813 3.802 12.331 1 97.65 238 TYR B O 1
ATOM 4496 N N . ASN B 1 239 ? -17.867 3.285 10.374 1 97.44 239 ASN B N 1
ATOM 4497 C CA . ASN B 1 239 ? -19.02 2.552 9.862 1 97.44 239 ASN B CA 1
ATOM 4498 C C . ASN B 1 239 ? -19.018 1.102 10.336 1 97.44 239 ASN B C 1
ATOM 4500 O O . ASN B 1 239 ? -18.558 0.211 9.619 1 97.44 239 ASN B O 1
ATOM 4504 N N . THR B 1 240 ? -19.677 0.828 11.483 1 97.82 240 THR B N 1
ATOM 4505 C CA . THR B 1 240 ? -19.439 -0.449 12.148 1 97.82 240 THR B CA 1
ATOM 4506 C C . THR B 1 240 ? -20.684 -1.33 12.088 1 97.82 240 THR B C 1
ATOM 4508 O O . THR B 1 240 ? -20.673 -2.462 12.577 1 97.82 240 THR B O 1
ATOM 4511 N N . THR B 1 241 ? -21.722 -0.893 11.447 1 97.94 241 THR B N 1
ATOM 4512 C CA . THR B 1 241 ? -23.015 -1.565 11.499 1 97.94 241 THR B CA 1
ATOM 4513 C C . THR B 1 241 ? -22.887 -3.021 11.063 1 97.94 241 THR B C 1
ATOM 4515 O O . THR B 1 241 ? -23.36 -3.926 11.753 1 97.94 241 THR B O 1
ATOM 4518 N N . LEU B 1 242 ? -22.265 -3.321 9.983 1 98.7 242 LEU B N 1
ATOM 4519 C CA . LEU B 1 242 ? -22.14 -4.676 9.458 1 98.7 242 LEU B CA 1
ATOM 4520 C C . LEU B 1 242 ? -21.292 -5.542 10.383 1 98.7 242 LEU B C 1
ATOM 4522 O O . LEU B 1 242 ? -21.556 -6.736 10.537 1 98.7 242 LEU B O 1
ATOM 4526 N N . PHE B 1 243 ? -20.276 -4.923 10.959 1 98.81 243 PHE B N 1
ATOM 4527 C CA . PHE B 1 243 ? -19.439 -5.655 11.903 1 98.81 243 PHE B CA 1
ATOM 4528 C C . PHE B 1 243 ? -20.243 -6.074 13.127 1 98.81 243 PHE B C 1
ATOM 4530 O O . PHE B 1 243 ? -20.116 -7.205 13.602 1 98.81 243 PHE B O 1
ATOM 4537 N N . ASP B 1 244 ? -21.087 -5.134 13.596 1 98.51 244 ASP B N 1
ATOM 4538 C CA . ASP B 1 244 ? -21.945 -5.424 14.74 1 98.51 244 ASP B CA 1
ATOM 4539 C C . ASP B 1 244 ? -22.902 -6.573 14.432 1 98.51 244 ASP B C 1
ATOM 4541 O O . ASP B 1 244 ? -23.08 -7.477 15.251 1 98.51 244 ASP B O 1
ATOM 4545 N N . GLN B 1 245 ? -23.472 -6.549 13.301 1 98.81 245 GLN B N 1
ATOM 4546 C CA . GLN B 1 245 ? -24.437 -7.566 12.895 1 98.81 245 GLN B CA 1
ATOM 4547 C C . GLN B 1 245 ? -23.783 -8.942 12.814 1 98.81 245 GLN B C 1
ATOM 4549 O O . GLN B 1 245 ? -24.423 -9.957 13.099 1 98.81 245 GLN B O 1
ATOM 4554 N N . LEU B 1 246 ? -22.495 -8.974 12.5 1 98.81 246 LEU B N 1
ATOM 4555 C CA . LEU B 1 246 ? -21.791 -10.236 12.303 1 98.81 246 LEU B CA 1
ATOM 4556 C C . LEU B 1 246 ? -21.088 -10.673 13.584 1 98.81 246 LEU B C 1
ATOM 4558 O O . LEU B 1 246 ? -20.434 -11.717 13.613 1 98.81 246 LEU B O 1
ATOM 4562 N N . GLY B 1 247 ? -21.142 -9.816 14.589 1 98.6 247 GLY B N 1
ATOM 4563 C CA . GLY B 1 247 ? -20.554 -10.148 15.877 1 98.6 247 GLY B CA 1
ATOM 4564 C C . GLY B 1 247 ? -19.049 -9.959 15.912 1 98.6 247 GLY B C 1
ATOM 4565 O O . GLY B 1 247 ? -18.351 -10.636 16.67 1 98.6 247 GLY B O 1
ATOM 4566 N N . VAL B 1 248 ? -18.512 -9.109 15.096 1 98.81 248 VAL B N 1
ATOM 4567 C CA . VAL B 1 248 ? -17.08 -8.833 15.048 1 98.81 248 VAL B CA 1
ATOM 4568 C C . VAL B 1 248 ? -16.69 -7.926 16.213 1 98.81 248 VAL B C 1
ATOM 4570 O O . VAL B 1 248 ? -17.381 -6.947 16.504 1 98.81 248 VAL B O 1
ATOM 4573 N N . GLU B 1 249 ? -15.591 -8.174 16.789 1 98.54 249 GLU B N 1
ATOM 4574 C CA . GLU B 1 249 ? -15.086 -7.368 17.897 1 98.54 249 GLU B CA 1
ATOM 4575 C C . GLU B 1 249 ? -14.606 -6.003 17.411 1 98.54 249 GLU B C 1
ATOM 4577 O O . GLU B 1 249 ? -14.117 -5.875 16.287 1 98.54 249 GLU B O 1
ATOM 4582 N N . ARG B 1 250 ? -14.668 -5.02 18.351 1 97.85 250 ARG B N 1
ATOM 4583 C CA . ARG B 1 250 ? -14.193 -3.668 18.077 1 97.85 250 ARG B CA 1
ATOM 4584 C C . ARG B 1 250 ? -13.285 -3.17 19.196 1 97.85 250 ARG B C 1
ATOM 4586 O O . ARG B 1 250 ? -13.415 -3.597 20.345 1 97.85 250 ARG B O 1
ATOM 4593 N N . ASN B 1 251 ? -12.377 -2.353 18.835 1 97.87 251 ASN B N 1
ATOM 4594 C CA . ASN B 1 251 ? -11.576 -1.631 19.818 1 97.87 251 ASN B CA 1
ATOM 4595 C C . ASN B 1 251 ? -12.364 -0.489 20.453 1 97.87 251 ASN B C 1
ATOM 4597 O O . ASN B 1 251 ? -13.382 -0.054 19.911 1 97.87 251 ASN B O 1
ATOM 4601 N N . ASP B 1 252 ? -11.839 0.097 21.528 1 95.85 252 ASP B N 1
ATOM 4602 C CA . ASP B 1 252 ? -12.476 1.195 22.248 1 95.85 252 ASP B CA 1
ATOM 4603 C C . ASP B 1 252 ? -12.544 2.453 21.385 1 95.85 252 ASP B C 1
ATOM 4605 O O . ASP B 1 252 ? -13.464 3.261 21.526 1 95.85 252 ASP B O 1
ATOM 4609 N N . ASP B 1 253 ? -11.681 2.496 20.521 1 93.84 253 ASP B N 1
ATOM 4610 C CA . ASP B 1 253 ? -11.636 3.714 19.718 1 93.84 253 ASP B CA 1
ATOM 4611 C C . ASP B 1 253 ? -12.562 3.609 18.508 1 93.84 253 ASP B C 1
ATOM 4613 O O . ASP B 1 253 ? -12.609 4.516 17.675 1 93.84 253 ASP B O 1
ATOM 4617 N N . GLY B 1 254 ? -13.151 2.466 18.353 1 95.18 254 GLY B N 1
ATOM 4618 C CA . GLY B 1 254 ? -14.135 2.296 17.295 1 95.18 254 GLY B CA 1
ATOM 4619 C C . GLY B 1 254 ? -13.605 1.513 16.109 1 95.18 254 GLY B C 1
ATOM 4620 O O . GLY B 1 254 ? -14.378 1.059 15.263 1 95.18 254 GLY B O 1
ATOM 4621 N N . THR B 1 255 ? -12.318 1.274 16.023 1 98.16 255 THR B N 1
ATOM 4622 C CA . THR B 1 255 ? -11.732 0.531 14.913 1 98.16 255 THR B CA 1
ATOM 4623 C C . THR B 1 255 ? -11.934 -0.97 15.101 1 98.16 255 THR B C 1
ATOM 4625 O O . THR B 1 255 ? -12.271 -1.424 16.197 1 98.16 255 THR B O 1
ATOM 4628 N N . VAL B 1 256 ? -11.782 -1.648 14.033 1 98.78 256 VAL B N 1
ATOM 4629 C CA . VAL B 1 256 ? -11.862 -3.105 14.051 1 98.78 256 VAL B CA 1
ATOM 4630 C C . VAL B 1 256 ? -10.457 -3.699 14.119 1 98.78 256 VAL B C 1
ATOM 4632 O O . VAL B 1 256 ? -9.643 -3.49 13.216 1 98.78 256 VAL B O 1
ATOM 4635 N N . PRO B 1 257 ? -10.153 -4.4 15.244 1 98.69 257 PRO B N 1
ATOM 4636 C CA . PRO B 1 257 ? -8.841 -5.049 15.29 1 98.69 257 PRO B CA 1
ATOM 4637 C C . PRO B 1 257 ? -8.708 -6.182 14.274 1 98.69 257 PRO B C 1
ATOM 4639 O O . PRO B 1 257 ? -9.643 -6.965 14.09 1 98.69 257 PRO B O 1
ATOM 4642 N N . VAL B 1 258 ? -7.588 -6.277 13.625 1 98.79 258 VAL B N 1
ATOM 4643 C CA . VAL B 1 258 ? -7.329 -7.322 12.641 1 98.79 258 VAL B CA 1
ATOM 4644 C C . VAL B 1 258 ? -5.896 -7.829 12.791 1 98.79 258 VAL B C 1
ATOM 4646 O O . VAL B 1 258 ? -5.055 -7.161 13.397 1 98.79 258 VAL B O 1
ATOM 4649 N N . ASP B 1 259 ? -5.639 -8.979 12.284 1 98.31 259 ASP B N 1
ATOM 4650 C CA . ASP B 1 259 ? -4.256 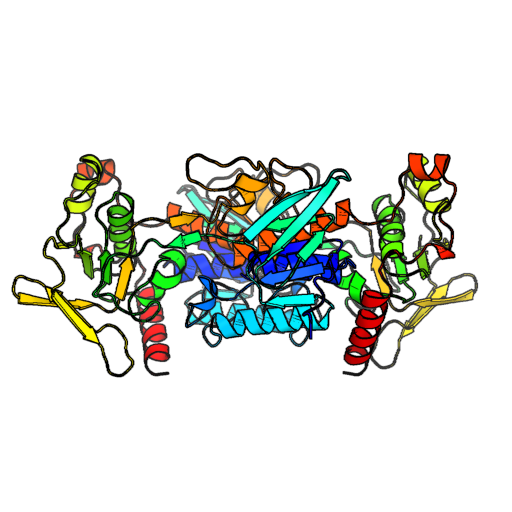-9.436 12.18 1 98.31 259 ASP B CA 1
ATOM 4651 C C . ASP B 1 259 ? -3.567 -8.826 10.961 1 98.31 259 ASP B C 1
ATOM 4653 O O . ASP B 1 259 ? -4.103 -7.913 10.33 1 98.31 259 ASP B O 1
ATOM 4657 N N . ASP B 1 260 ? -2.412 -9.232 10.606 1 97.53 260 ASP B N 1
ATOM 4658 C CA . ASP B 1 260 ? -1.577 -8.638 9.567 1 97.53 260 ASP B CA 1
ATOM 4659 C C . ASP B 1 260 ? -2.181 -8.86 8.182 1 97.53 260 ASP B C 1
ATOM 4661 O O . ASP B 1 260 ? -1.719 -8.281 7.197 1 97.53 260 ASP B O 1
ATOM 4665 N N . HIS B 1 261 ? -3.243 -9.647 8.07 1 98.61 261 HIS B N 1
ATOM 4666 C CA . HIS B 1 261 ? -3.841 -9.97 6.78 1 98.61 261 HIS B CA 1
ATOM 4667 C C . HIS B 1 261 ? -5.309 -9.558 6.733 1 98.61 261 HIS B C 1
ATOM 4669 O O . HIS B 1 261 ? -6.052 -9.99 5.849 1 98.61 261 HIS B O 1
ATOM 4675 N N . GLY B 1 262 ? -5.783 -8.817 7.746 1 98.77 262 GLY B N 1
ATOM 4676 C CA . GLY B 1 262 ? -7.12 -8.247 7.719 1 98.77 262 GLY B CA 1
ATOM 4677 C C . GLY B 1 262 ? -8.168 -9.155 8.336 1 98.77 262 GLY B C 1
ATOM 4678 O O . GLY B 1 262 ? -9.359 -8.839 8.319 1 98.77 262 GLY B O 1
ATOM 4679 N N . ARG B 1 263 ? -7.724 -10.333 8.9 1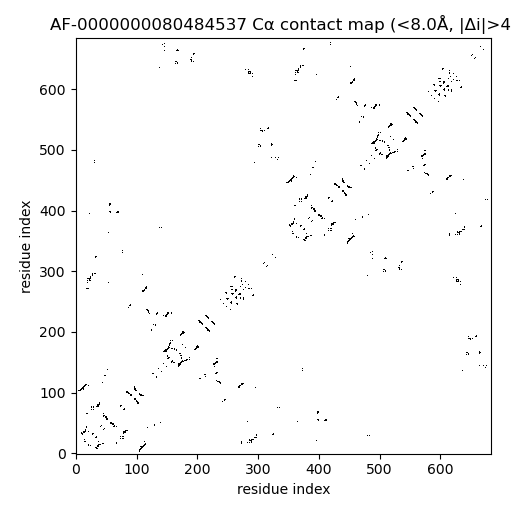 98.9 263 ARG B N 1
ATOM 4680 C CA . ARG B 1 263 ? -8.68 -11.241 9.525 1 98.9 263 ARG B CA 1
ATOM 4681 C C . ARG B 1 263 ? -9.245 -10.643 10.809 1 98.9 263 ARG B C 1
ATOM 4683 O O . ARG B 1 263 ? -8.499 -10.107 11.631 1 98.9 263 ARG B O 1
ATOM 4690 N N . THR B 1 264 ? -10.557 -10.739 11.01 1 98.87 264 THR B N 1
ATOM 4691 C CA . THR B 1 264 ? -11.23 -10.245 12.207 1 98.87 264 THR B CA 1
ATOM 4692 C C . THR B 1 264 ? -11.426 -11.369 13.22 1 98.87 264 THR B C 1
ATOM 4694 O O . THR B 1 264 ? -10.836 -12.443 13.086 1 98.87 264 THR B O 1
ATOM 4697 N N . SER B 1 265 ? -12.206 -11.084 14.225 1 98.85 265 SER B N 1
ATOM 4698 C CA . SER B 1 265 ? -12.504 -12.077 15.251 1 98.85 265 SER B CA 1
ATOM 4699 C C . SER B 1 265 ? -13.482 -13.128 14.737 1 98.85 265 SER B C 1
ATOM 4701 O O . SER B 1 265 ? -13.68 -14.164 15.374 1 98.85 265 SER B O 1
ATOM 4703 N N . VAL B 1 266 ? -14.123 -12.868 13.577 1 98.82 266 VAL B N 1
ATOM 4704 C CA . VAL B 1 266 ? -15.057 -13.82 12.985 1 98.82 266 VAL B CA 1
ATOM 4705 C C . VAL B 1 266 ? -14.428 -14.463 11.752 1 98.82 266 VAL B C 1
ATOM 4707 O O . VAL B 1 266 ? -14.034 -13.766 10.813 1 98.82 266 VAL B O 1
ATOM 4710 N N . ASP B 1 267 ? -14.33 -15.751 11.759 1 98.59 267 ASP B N 1
ATOM 4711 C CA . ASP B 1 267 ? -13.729 -16.497 10.658 1 98.59 267 ASP B CA 1
ATOM 4712 C C . ASP B 1 267 ? -14.459 -16.222 9.345 1 98.59 267 ASP B C 1
ATOM 4714 O O . ASP B 1 267 ? -15.688 -16.287 9.286 1 98.59 267 ASP B O 1
ATOM 4718 N N . GLY B 1 268 ? -13.685 -15.832 8.356 1 98.78 268 GLY B N 1
ATOM 4719 C CA . GLY B 1 268 ? -14.251 -15.594 7.038 1 98.78 268 GLY B CA 1
ATOM 4720 C C . GLY B 1 268 ? -14.61 -14.139 6.796 1 98.78 268 GLY B C 1
ATOM 4721 O O . GLY B 1 268 ? -15.005 -13.768 5.69 1 98.78 268 GLY B O 1
ATOM 4722 N N . VAL B 1 269 ? -14.508 -13.298 7.847 1 98.95 269 VAL B N 1
ATOM 4723 C CA . VAL B 1 269 ? -14.774 -11.869 7.722 1 98.95 269 VAL B CA 1
ATOM 4724 C C . VAL B 1 269 ? -13.468 -11.088 7.844 1 98.95 269 VAL B C 1
ATOM 4726 O O . VAL B 1 269 ? -12.738 -11.235 8.827 1 98.95 269 VAL B O 1
ATOM 4729 N N . PHE B 1 270 ? -13.217 -10.288 6.876 1 98.97 270 PHE B N 1
ATOM 4730 C CA . PHE B 1 270 ? -12.019 -9.458 6.826 1 98.97 270 PHE B CA 1
ATOM 4731 C C . PHE B 1 270 ? -12.381 -7.98 6.902 1 98.97 270 PHE B C 1
ATOM 4733 O O . PHE B 1 270 ? -13.442 -7.57 6.427 1 98.97 270 PHE B O 1
ATOM 4740 N N . ALA B 1 271 ? -11.536 -7.181 7.487 1 98.96 271 ALA B N 1
ATOM 4741 C CA . ALA B 1 271 ? -11.648 -5.724 7.502 1 98.96 271 ALA B CA 1
ATOM 4742 C C . ALA B 1 271 ? -10.382 -5.072 6.954 1 98.96 271 ALA B C 1
ATOM 4744 O O . ALA B 1 271 ? -9.269 -5.488 7.284 1 98.96 271 ALA B O 1
ATOM 4745 N N . VAL B 1 272 ? -10.558 -4.05 6.138 1 98.91 272 VAL B N 1
ATOM 4746 C CA . VAL B 1 272 ? -9.419 -3.381 5.519 1 98.91 272 VAL B CA 1
ATOM 4747 C C . VAL B 1 272 ? -9.667 -1.875 5.471 1 98.91 272 VAL B C 1
ATOM 4749 O O . VAL B 1 272 ? -10.816 -1.428 5.493 1 98.91 272 VAL B O 1
ATOM 4752 N N . GLY B 1 273 ? -8.533 -1.089 5.38 1 98.56 273 GLY B N 1
ATOM 4753 C CA . GLY B 1 273 ? -8.63 0.351 5.203 1 98.56 273 GLY B CA 1
ATOM 4754 C C . GLY B 1 273 ? -8.862 1.097 6.504 1 98.56 273 GLY B C 1
ATOM 4755 O O . GLY B 1 273 ? -8.386 0.677 7.56 1 98.56 273 GLY B O 1
ATOM 4756 N N . ASP B 1 274 ? -9.59 2.134 6.425 1 98.02 274 ASP B N 1
ATOM 4757 C CA . ASP B 1 274 ? -9.651 3.139 7.482 1 98.02 274 ASP B CA 1
ATOM 4758 C C . ASP B 1 274 ? -10.461 2.634 8.674 1 98.02 274 ASP B C 1
ATOM 4760 O O . ASP B 1 274 ? -10.416 3.223 9.756 1 98.02 274 ASP B O 1
ATOM 4764 N N . ILE B 1 275 ? -11.161 1.576 8.501 1 98.61 275 ILE B N 1
ATOM 4765 C CA . ILE B 1 275 ? -11.927 1.007 9.604 1 98.61 275 ILE B CA 1
ATOM 4766 C C . ILE B 1 275 ? -10.987 0.295 10.574 1 98.61 275 ILE B C 1
ATOM 4768 O O . ILE B 1 275 ? -11.371 -0.023 11.701 1 98.61 275 ILE B O 1
ATOM 4772 N N . THR B 1 276 ? -9.799 -0.03 10.121 1 98.72 276 THR B N 1
ATOM 4773 C CA . THR B 1 276 ? -8.821 -0.731 10.946 1 98.72 276 THR B CA 1
ATOM 4774 C C . THR B 1 276 ? -7.797 0.245 11.518 1 98.72 276 THR B C 1
ATOM 4776 O O . THR B 1 276 ? -7.655 1.365 11.023 1 98.72 276 THR B O 1
ATOM 4779 N N . PRO B 1 277 ? -7.075 -0.136 12.552 1 97.26 277 PRO B N 1
ATOM 4780 C CA . PRO B 1 277 ? -6.073 0.755 13.141 1 97.26 277 PRO B CA 1
ATOM 4781 C C . PRO B 1 277 ? -4.941 1.093 12.172 1 97.26 277 PRO B C 1
ATOM 4783 O O . PRO B 1 277 ? -4.64 0.306 11.271 1 97.26 277 PRO B O 1
ATOM 4786 N N . GLY B 1 278 ? -4.351 2.229 12.484 1 95.6 278 GLY B N 1
ATOM 4787 C CA . GLY B 1 278 ? -3.193 2.636 11.705 1 95.6 278 GLY B CA 1
ATOM 4788 C C . GLY B 1 278 ? -3.416 3.922 10.932 1 95.6 278 GLY B C 1
ATOM 4789 O O . GLY B 1 278 ? -4.362 4.662 11.208 1 95.6 278 GLY B O 1
ATOM 4790 N N . HIS B 1 279 ? -2.534 4.199 9.943 1 97.05 279 HIS B N 1
ATOM 4791 C CA . HIS B 1 279 ? -2.576 5.446 9.187 1 97.05 279 HIS B CA 1
ATOM 4792 C C . HIS B 1 279 ? -3.624 5.384 8.081 1 97.05 279 HIS B C 1
ATOM 4794 O O . HIS B 1 279 ? -3.708 4.392 7.354 1 97.05 279 HIS B O 1
ATOM 4800 N N . ASN B 1 280 ? -4.348 6.389 8.009 1 96.76 280 ASN B N 1
ATOM 4801 C CA . ASN B 1 280 ? -5.357 6.504 6.962 1 96.76 280 ASN B CA 1
ATOM 4802 C C . ASN B 1 280 ? -4.777 7.113 5.689 1 96.76 280 ASN B C 1
ATOM 4804 O O . ASN B 1 280 ? -5.037 8.277 5.378 1 96.76 280 ASN B O 1
ATOM 4808 N N . GLN B 1 281 ? -3.988 6.365 5.005 1 98.08 281 GLN B N 1
ATOM 4809 C CA . GLN B 1 281 ? -3.291 6.743 3.78 1 98.08 281 GLN B CA 1
ATOM 4810 C C . GLN B 1 281 ? -3.597 5.766 2.649 1 98.08 281 GLN B C 1
ATOM 4812 O O . GLN B 1 281 ? -3.693 4.558 2.875 1 98.08 281 GLN B O 1
ATOM 4817 N N . ILE B 1 282 ? -3.651 6.229 1.44 1 98.31 282 ILE B N 1
ATOM 4818 C CA . ILE B 1 282 ? -4.028 5.415 0.291 1 98.31 282 ILE B CA 1
ATOM 4819 C C . ILE B 1 282 ? -3.043 4.259 0.132 1 98.31 282 ILE B C 1
ATOM 4821 O O . ILE B 1 282 ? -3.449 3.098 0.033 1 98.31 282 ILE B O 1
ATOM 4825 N N . PRO B 1 283 ? -1.694 4.498 0.174 1 98.71 283 PRO B N 1
ATOM 4826 C CA . PRO B 1 283 ? -0.784 3.363 0.003 1 98.71 283 PRO B CA 1
ATOM 4827 C C . PRO B 1 283 ? -0.918 2.327 1.116 1 98.71 283 PRO B C 1
ATOM 4829 O O . PRO B 1 283 ? -0.751 1.129 0.874 1 98.71 283 PRO B O 1
ATOM 4832 N N . VAL B 1 284 ? -1.175 2.776 2.327 1 98.83 284 VAL B N 1
ATOM 4833 C CA . VAL B 1 284 ? -1.373 1.863 3.449 1 98.83 284 VAL B CA 1
ATOM 4834 C C . VAL B 1 284 ? -2.629 1.026 3.219 1 98.83 284 VAL B C 1
ATOM 4836 O O . VAL B 1 284 ? -2.612 -0.194 3.398 1 98.83 284 VAL B O 1
ATOM 4839 N N . ALA B 1 285 ? -3.663 1.679 2.828 1 98.78 285 ALA B N 1
ATOM 4840 C CA . ALA B 1 285 ? -4.915 0.992 2.525 1 98.78 285 ALA B CA 1
ATOM 4841 C C . ALA B 1 285 ? -4.717 -0.053 1.431 1 98.78 285 ALA B C 1
ATOM 4843 O O . ALA B 1 285 ? -5.223 -1.173 1.534 1 98.78 285 ALA B O 1
ATOM 4844 N N . MET B 1 286 ? -4.01 0.328 0.415 1 98.86 286 MET B N 1
ATOM 4845 C CA . MET B 1 286 ? -3.733 -0.595 -0.682 1 98.86 286 MET B CA 1
ATOM 4846 C C . MET B 1 286 ? -2.97 -1.819 -0.184 1 98.86 286 MET B C 1
ATOM 4848 O O . MET B 1 286 ? -3.271 -2.946 -0.58 1 98.86 286 MET B O 1
ATOM 4852 N N . GLY B 1 287 ? -1.979 -1.553 0.658 1 98.88 287 GLY B N 1
ATOM 4853 C CA . GLY B 1 287 ? -1.245 -2.66 1.249 1 98.88 287 GLY B CA 1
ATOM 4854 C C . GLY B 1 287 ? -2.128 -3.606 2.041 1 98.88 287 GLY B C 1
ATOM 4855 O O . GLY B 1 287 ? -2.009 -4.827 1.915 1 98.88 287 GLY B O 1
ATOM 4856 N N . LYS B 1 288 ? -3.01 -3.05 2.858 1 98.91 288 LYS B N 1
ATOM 4857 C CA . LYS B 1 288 ? -3.957 -3.852 3.627 1 98.91 288 LYS B CA 1
ATOM 4858 C C . LYS B 1 288 ? -4.845 -4.686 2.707 1 98.91 288 LYS B C 1
ATOM 4860 O O . LYS B 1 288 ? -5.058 -5.875 2.952 1 98.91 288 LYS B O 1
ATOM 4865 N N . GLY B 1 289 ? -5.282 -4.056 1.652 1 98.93 289 GLY B N 1
ATOM 4866 C CA . GLY B 1 289 ? -6.134 -4.759 0.706 1 98.93 289 GLY B CA 1
ATOM 4867 C C . GLY B 1 289 ? -5.434 -5.917 0.019 1 98.93 289 GLY B C 1
ATOM 4868 O O . GLY B 1 289 ? -6.017 -6.991 -0.146 1 98.93 289 GLY B O 1
ATOM 4869 N N . ALA B 1 290 ? -4.23 -5.691 -0.413 1 98.9 290 ALA B N 1
ATOM 4870 C CA . ALA B 1 290 ? -3.453 -6.732 -1.08 1 98.9 290 ALA B CA 1
ATOM 4871 C C . ALA B 1 290 ? -3.244 -7.933 -0.163 1 98.9 290 ALA B C 1
ATOM 4873 O O . ALA B 1 290 ? -3.439 -9.079 -0.576 1 98.9 290 ALA B O 1
ATOM 4874 N N . LYS B 1 291 ? -2.868 -7.676 1.082 1 98.87 291 LYS B N 1
ATOM 4875 C CA . LYS B 1 291 ? -2.617 -8.749 2.041 1 98.87 291 LYS B CA 1
ATOM 4876 C C . LYS B 1 291 ? -3.879 -9.569 2.291 1 98.87 291 LYS B C 1
ATOM 4878 O O . LYS B 1 291 ? -3.825 -10.799 2.346 1 98.87 291 LYS B O 1
ATOM 4883 N N . ALA B 1 292 ? -4.978 -8.853 2.4 1 98.95 292 ALA B N 1
ATOM 4884 C CA . ALA B 1 292 ? -6.242 -9.558 2.598 1 98.95 292 ALA B CA 1
ATOM 4885 C C . ALA B 1 292 ? -6.579 -10.429 1.391 1 98.95 292 ALA B C 1
ATOM 4887 O O . ALA B 1 292 ? -7.004 -11.577 1.546 1 98.95 292 ALA B O 1
ATOM 4888 N N . GLY B 1 293 ? -6.407 -9.874 0.203 1 98.9 293 GLY B N 1
ATOM 4889 C CA . GLY B 1 293 ? -6.661 -10.645 -1.004 1 98.9 293 GLY B CA 1
ATOM 4890 C C . GLY B 1 293 ? -5.831 -11.912 -1.087 1 98.9 293 GLY B C 1
ATOM 4891 O O . GLY B 1 293 ? -6.347 -12.976 -1.437 1 98.9 293 GLY B O 1
ATOM 4892 N N . ILE B 1 294 ? -4.599 -11.821 -0.74 1 98.72 294 ILE B N 1
ATOM 4893 C CA . ILE B 1 294 ? -3.696 -12.966 -0.788 1 98.72 294 ILE B CA 1
ATOM 4894 C C . ILE B 1 294 ? -4.117 -13.998 0.255 1 98.72 294 ILE B C 1
ATOM 4896 O O . ILE B 1 294 ? -4.144 -15.199 -0.026 1 98.72 294 ILE B O 1
ATOM 4900 N N . ALA B 1 295 ? -4.448 -13.537 1.457 1 98.83 295 ALA B N 1
ATOM 4901 C CA . ALA B 1 295 ? -4.87 -14.446 2.519 1 98.83 295 ALA B CA 1
ATOM 4902 C C . ALA B 1 295 ? -6.123 -15.218 2.115 1 98.83 295 ALA B C 1
ATOM 4904 O O . ALA B 1 295 ? -6.212 -16.428 2.337 1 98.83 295 ALA B O 1
ATOM 4905 N N . ILE B 1 296 ? -7.011 -14.532 1.546 1 98.89 296 ILE B N 1
ATOM 4906 C CA . ILE B 1 296 ? -8.255 -15.153 1.103 1 98.89 296 ILE B CA 1
ATOM 4907 C C . ILE B 1 296 ? -7.955 -16.207 0.039 1 98.89 296 ILE B C 1
ATOM 4909 O O . ILE B 1 296 ? -8.503 -17.311 0.078 1 98.89 296 ILE B O 1
ATOM 4913 N N . HIS B 1 297 ? -7.122 -15.89 -0.886 1 98.52 297 HIS B N 1
ATOM 4914 C CA . HIS B 1 297 ? -6.726 -16.857 -1.904 1 98.52 297 HIS B CA 1
ATOM 4915 C C . HIS B 1 297 ? -6.138 -18.114 -1.271 1 98.52 297 HIS B C 1
ATOM 4917 O O . HIS B 1 297 ? -6.498 -19.231 -1.648 1 98.52 297 HIS B O 1
ATOM 4923 N N . MET B 1 298 ? -5.253 -17.934 -0.325 1 97.72 298 MET B N 1
ATOM 4924 C CA . MET B 1 298 ? -4.602 -19.071 0.32 1 97.72 298 MET B CA 1
ATOM 4925 C C . MET B 1 298 ? -5.625 -19.956 1.025 1 97.72 298 MET B C 1
ATOM 4927 O O . MET B 1 298 ? -5.469 -21.177 1.07 1 97.72 298 MET B O 1
ATOM 4931 N N . GLU B 1 299 ? -6.654 -19.333 1.494 1 97.89 299 GLU B N 1
ATOM 4932 C CA . GLU B 1 299 ? -7.684 -20.066 2.224 1 97.89 299 GLU B CA 1
ATOM 4933 C C . GLU B 1 299 ? -8.629 -20.787 1.268 1 97.89 299 GLU B C 1
ATOM 4935 O O . GLU B 1 299 ? -9.15 -21.857 1.59 1 97.89 299 GLU B O 1
ATOM 4940 N N . LEU B 1 300 ? -8.818 -20.173 0.116 1 98.27 300 LEU B N 1
ATOM 4941 C CA . LEU B 1 300 ? -9.908 -20.65 -0.727 1 98.27 300 LEU B CA 1
ATOM 4942 C C . LEU B 1 300 ? -9.377 -21.507 -1.871 1 98.27 300 LEU B C 1
ATOM 4944 O O . LEU B 1 300 ? -10.142 -22.215 -2.529 1 98.27 300 LEU B O 1
ATOM 4948 N N . ARG B 1 301 ? -8.068 -21.411 -2.19 1 97.49 301 ARG B N 1
ATOM 4949 C CA . ARG B 1 301 ? -7.545 -22.154 -3.331 1 97.49 301 ARG B CA 1
ATOM 4950 C C . ARG B 1 301 ? -7.818 -23.647 -3.184 1 97.49 301 ARG B C 1
ATOM 4952 O O . ARG B 1 301 ? -7.728 -24.194 -2.082 1 97.49 301 ARG B O 1
ATOM 4959 N N . GLU B 1 302 ? -8.157 -24.223 -4.243 1 97.27 302 GLU B N 1
ATOM 4960 C CA . GLU B 1 302 ? -8.514 -25.638 -4.241 1 97.27 302 GLU B CA 1
ATOM 4961 C C . GLU B 1 302 ? -7.272 -26.52 -4.148 1 97.27 302 GLU B C 1
ATOM 4963 O O . GLU B 1 302 ? -7.281 -27.544 -3.462 1 97.27 302 GLU B O 1
ATOM 4968 N N . PHE B 1 303 ? -6.254 -26.103 -4.874 1 98.18 303 PHE B N 1
ATOM 4969 C CA . PHE B 1 303 ? -5.035 -26.899 -4.941 1 98.18 303 PHE B CA 1
ATOM 4970 C C . PHE B 1 303 ? -3.868 -26.157 -4.3 1 98.18 303 PHE B C 1
ATOM 4972 O O . PHE B 1 303 ? -3.787 -24.93 -4.381 1 98.18 303 PHE B O 1
ATOM 4979 N N . PRO B 1 304 ? -2.92 -26.861 -3.63 1 97.94 304 PRO B N 1
ATOM 4980 C CA . PRO B 1 304 ? -2.891 -28.322 -3.529 1 97.94 304 PRO B CA 1
ATOM 4981 C C . PRO B 1 304 ? -3.91 -28.865 -2.529 1 97.94 304 PRO B C 1
ATOM 4983 O O . PRO B 1 304 ? -4.268 -28.175 -1.571 1 97.94 304 PRO B O 1
ATOM 4986 N N . LYS B 1 305 ? -4.377 -30.034 -2.781 1 98.09 305 LYS B N 1
ATOM 4987 C CA . LYS B 1 305 ? -5.101 -30.767 -1.747 1 98.09 305 LYS B CA 1
ATOM 4988 C C . LYS B 1 305 ? -4.167 -31.189 -0.616 1 98.09 305 LYS B C 1
ATOM 4990 O O . LYS B 1 305 ? -2.963 -31.346 -0.825 1 98.09 305 LYS B O 1
ATOM 4995 N N . SER B 1 306 ? -4.717 -31.382 0.547 1 97.12 306 SER B N 1
ATOM 4996 C CA . SER B 1 306 ? -3.925 -31.899 1.659 1 97.12 306 SER B CA 1
ATOM 4997 C C . SER B 1 306 ? -3.688 -33.399 1.519 1 97.12 306 SER B C 1
ATOM 4999 O O . SER B 1 306 ? -4.384 -34.074 0.757 1 97.12 306 SER B O 1
ATOM 5001 N N . LEU B 1 307 ? -2.696 -33.81 2.229 1 97.04 307 LEU B N 1
ATOM 5002 C CA . LEU B 1 307 ? -2.411 -35.241 2.22 1 97.04 307 LEU B CA 1
ATOM 5003 C C . LEU B 1 307 ? -3.61 -36.037 2.726 1 97.04 307 LEU B C 1
ATOM 5005 O O . LEU B 1 307 ? -3.91 -37.114 2.205 1 97.04 307 LEU B O 1
ATOM 5009 N N . ASP B 1 308 ? -4.263 -35.516 3.711 1 97.81 308 ASP B N 1
ATOM 5010 C CA . ASP B 1 308 ? -5.45 -36.173 4.251 1 97.81 308 ASP B CA 1
ATOM 5011 C C . ASP B 1 308 ? -6.543 -36.29 3.192 1 97.81 308 ASP B C 1
ATOM 5013 O O . ASP B 1 308 ? -7.203 -37.326 3.085 1 97.81 308 ASP B O 1
ATOM 5017 N N . GLU B 1 309 ? -6.731 -35.262 2.475 1 97.76 309 GLU B N 1
ATOM 5018 C CA . GLU B 1 309 ? -7.726 -35.278 1.407 1 97.76 309 GLU B CA 1
ATOM 5019 C C . GLU B 1 309 ? -7.36 -36.291 0.327 1 97.76 309 GLU B C 1
ATOM 5021 O O . GLU B 1 309 ? -8.222 -37.028 -0.158 1 97.76 309 GLU B O 1
ATOM 5026 N N . ILE B 1 310 ? -6.094 -36.313 -0.045 1 97.77 310 ILE B N 1
ATOM 5027 C CA . ILE B 1 310 ? -5.616 -37.222 -1.081 1 97.77 310 ILE B CA 1
ATOM 5028 C C . ILE B 1 310 ? -5.816 -38.668 -0.632 1 97.77 310 ILE B C 1
ATOM 5030 O O . ILE B 1 310 ? -6.27 -39.51 -1.41 1 97.77 310 ILE B O 1
ATOM 5034 N N . ARG B 1 311 ? -5.455 -38.932 0.587 1 97.33 311 ARG B N 1
ATOM 5035 C CA . ARG B 1 311 ? -5.561 -40.287 1.118 1 97.33 311 ARG B CA 1
ATOM 5036 C C . ARG B 1 311 ? -7.02 -40.702 1.272 1 97.33 311 ARG B C 1
ATOM 5038 O O . ARG B 1 311 ? -7.359 -41.875 1.103 1 97.33 311 ARG B O 1
ATOM 5045 N N . ALA B 1 312 ? -7.871 -39.741 1.467 1 97.91 312 ALA B N 1
ATOM 5046 C CA . ALA B 1 312 ? -9.289 -40.023 1.67 1 97.91 312 ALA B CA 1
ATOM 5047 C C . ALA B 1 312 ? -10.031 -40.09 0.338 1 97.91 312 ALA B C 1
ATOM 5049 O O . ALA B 1 312 ? -10.928 -40.918 0.161 1 97.91 312 ALA B O 1
ATOM 5050 N N . GLU B 1 313 ? -9.676 -39.181 -0.551 1 97.07 313 GLU B N 1
ATOM 5051 C CA . GLU B 1 313 ? -10.503 -38.986 -1.738 1 97.07 313 GLU B CA 1
ATOM 5052 C C . GLU B 1 313 ? -9.814 -39.53 -2.986 1 97.07 313 GLU B C 1
ATOM 5054 O O . GLU B 1 313 ? -10.449 -39.7 -4.029 1 97.07 313 GLU B O 1
ATOM 5059 N N . GLY B 1 314 ? -8.517 -39.795 -2.894 1 97.39 314 GLY B N 1
ATOM 5060 C CA . GLY B 1 314 ? -7.751 -40.241 -4.047 1 97.39 314 GLY B CA 1
ATOM 5061 C C . GLY B 1 314 ? -7.023 -39.112 -4.752 1 97.39 314 GLY B C 1
ATOM 5062 O O . GLY B 1 314 ? -7.107 -37.955 -4.335 1 97.39 314 GLY B O 1
ATOM 5063 N N . ASP B 1 315 ? -6.347 -39.483 -5.731 1 97.95 315 ASP B N 1
ATOM 5064 C CA . ASP B 1 315 ? -5.523 -38.548 -6.49 1 97.95 315 ASP B CA 1
ATOM 5065 C C . ASP B 1 315 ? -6.386 -37.517 -7.214 1 97.95 315 ASP B C 1
ATOM 5067 O O . ASP B 1 315 ? -7.547 -37.784 -7.53 1 97.95 315 ASP B O 1
ATOM 5071 N N . VAL B 1 316 ? -5.882 -36.34 -7.406 1 98.2 316 VAL B N 1
ATOM 5072 C CA . VAL B 1 316 ? -6.539 -35.304 -8.195 1 98.2 316 VAL B CA 1
ATOM 5073 C C . VAL B 1 316 ? -6.561 -35.711 -9.667 1 98.2 316 VAL B C 1
ATOM 5075 O O . VAL B 1 316 ? -5.509 -35.932 -10.272 1 98.2 316 VAL B O 1
ATOM 5078 N N . SER B 1 317 ? -7.705 -35.821 -10.264 1 96.37 317 SER B N 1
ATOM 5079 C CA . SER B 1 317 ? -7.828 -36.167 -11.677 1 96.37 317 SER B CA 1
ATOM 5080 C C . SER B 1 317 ? -7.634 -34.942 -12.564 1 96.37 317 SER B C 1
ATOM 5082 O O . SER B 1 317 ? -7.897 -33.814 -12.141 1 96.37 317 SER B O 1
ATOM 5084 N N . ILE B 1 318 ? -7.242 -35.161 -13.788 1 95.43 318 ILE B N 1
ATOM 5085 C CA . ILE B 1 318 ? -6.995 -34.091 -14.748 1 95.43 318 ILE B CA 1
ATOM 5086 C C . ILE B 1 318 ? -8.299 -33.351 -15.043 1 95.43 318 ILE B C 1
ATOM 5088 O O . ILE B 1 318 ? -8.282 -32.176 -15.417 1 95.43 318 ILE B O 1
ATOM 5092 N N . ASN B 1 319 ? -9.418 -34.011 -14.819 1 95.3 319 ASN B N 1
ATOM 5093 C CA . ASN B 1 319 ? -10.722 -33.416 -15.087 1 95.3 319 ASN B CA 1
ATOM 5094 C C . ASN B 1 319 ? -11.142 -32.46 -13.974 1 95.3 319 ASN B C 1
ATOM 5096 O O . ASN B 1 319 ? -12.123 -31.728 -14.116 1 95.3 319 ASN B O 1
ATOM 5100 N N . GLU B 1 320 ? -10.37 -32.408 -12.891 1 96.57 320 GLU B N 1
ATOM 5101 C CA . GLU B 1 320 ? -10.696 -31.555 -11.752 1 96.57 320 GLU B CA 1
ATOM 5102 C C . GLU B 1 320 ? -9.988 -30.207 -11.852 1 96.57 320 GLU B C 1
ATOM 5104 O O . GLU B 1 320 ? -10.24 -29.306 -11.048 1 96.57 320 GLU B O 1
ATOM 5109 N N . VAL B 1 321 ? -9.132 -30.109 -12.819 1 97.48 321 VAL B N 1
ATOM 5110 C CA . VAL B 1 321 ? -8.346 -28.887 -12.954 1 97.48 321 VAL B CA 1
ATOM 5111 C C . VAL B 1 321 ? -8.706 -28.182 -14.26 1 97.48 321 VAL B C 1
ATOM 5113 O O . VAL B 1 321 ? -9.116 -28.827 -15.228 1 97.48 321 VAL B O 1
ATOM 5116 N N . PRO B 1 322 ? -8.614 -26.869 -14.382 1 97.48 322 PRO B N 1
ATOM 5117 C CA . PRO B 1 322 ? -8.124 -25.979 -13.327 1 97.48 322 PRO B CA 1
ATOM 5118 C C . PRO B 1 322 ? -9.194 -25.646 -12.29 1 97.48 322 PRO B C 1
ATOM 5120 O O . PRO B 1 322 ? -10.374 -25.941 -12.5 1 97.48 322 PRO B O 1
ATOM 5123 N N . GLY B 1 323 ? -8.741 -25.085 -11.142 1 96.71 323 GLY B N 1
ATOM 5124 C CA . GLY B 1 323 ? -9.637 -24.767 -10.041 1 96.71 323 GLY B CA 1
ATOM 5125 C C . GLY B 1 323 ? -10.268 -23.393 -10.162 1 96.71 323 GLY B C 1
ATOM 5126 O O . GLY B 1 323 ? -10.661 -22.794 -9.159 1 96.71 323 GLY B O 1
ATOM 5127 N N . ILE B 1 324 ? -10.329 -22.8 -11.324 1 97.17 324 ILE B N 1
ATOM 5128 C CA . ILE B 1 324 ? -10.918 -21.492 -11.589 1 97.17 324 ILE B CA 1
ATOM 5129 C C . ILE B 1 324 ? -12.266 -21.665 -12.286 1 97.17 324 ILE B C 1
ATOM 5131 O O . ILE B 1 324 ? -12.453 -22.603 -13.064 1 97.17 324 ILE B O 1
ATOM 5135 N N . SER B 1 325 ? -13.273 -20.805 -12.016 1 96.92 325 SER B N 1
ATOM 5136 C CA . SER B 1 325 ? -14.607 -20.934 -12.592 1 96.92 325 SER B CA 1
ATOM 5137 C C . SER B 1 325 ? -14.578 -20.725 -14.103 1 96.92 325 SER B C 1
ATOM 5139 O O . SER B 1 325 ? -13.674 -20.073 -14.628 1 96.92 325 SER B O 1
ATOM 5141 N N . SER B 1 326 ? -15.61 -21.202 -14.764 1 95.81 326 SER B N 1
ATOM 5142 C CA . SER B 1 326 ? -15.678 -21.094 -16.218 1 95.81 326 SER B CA 1
ATOM 5143 C C . SER B 1 326 ? -15.784 -19.638 -16.659 1 95.81 326 SER B C 1
ATOM 5145 O O . SER B 1 326 ? -15.213 -19.25 -17.68 1 95.81 326 SER B O 1
ATOM 5147 N N . GLY B 1 327 ? -16.523 -18.866 -15.891 1 95.05 327 GLY B N 1
ATOM 5148 C CA . GLY B 1 327 ? -16.66 -17.454 -16.212 1 95.05 327 GLY B CA 1
ATOM 5149 C C . GLY B 1 327 ? -15.347 -16.698 -16.147 1 95.05 327 GLY B C 1
ATOM 5150 O O . GLY B 1 327 ? -15.012 -15.945 -17.064 1 95.05 327 GLY B O 1
ATOM 5151 N N . LEU B 1 328 ? -14.606 -16.937 -15.161 1 96.19 328 LEU B N 1
ATOM 5152 C CA . LEU B 1 328 ? -13.325 -16.257 -15.004 1 96.19 328 LEU B CA 1
ATOM 5153 C C . LEU B 1 328 ? -12.304 -16.782 -16.008 1 96.19 328 LEU B C 1
ATOM 5155 O O . LEU B 1 328 ? -11.467 -16.024 -16.503 1 96.19 328 LEU B O 1
ATOM 5159 N N . LEU B 1 329 ? -12.401 -18.026 -16.242 1 96.78 329 LEU B N 1
ATOM 5160 C CA . LEU B 1 329 ? -11.525 -18.619 -17.246 1 96.78 329 LEU B CA 1
ATOM 5161 C C . LEU B 1 329 ? -11.716 -17.945 -18.601 1 96.78 329 LEU B C 1
ATOM 5163 O O . LEU B 1 329 ? -10.741 -17.565 -19.253 1 96.78 329 LEU B O 1
ATOM 5167 N N . ALA B 1 330 ? -12.916 -17.787 -18.984 1 96.03 330 ALA B N 1
ATOM 5168 C CA . ALA B 1 330 ? -13.233 -17.159 -20.264 1 96.03 330 ALA B CA 1
ATOM 5169 C C . ALA B 1 330 ? -12.752 -15.711 -20.3 1 96.03 330 ALA B C 1
ATOM 5171 O O . ALA B 1 330 ? -12.188 -15.262 -21.301 1 96.03 330 ALA B O 1
ATOM 5172 N N . LYS B 1 331 ? -12.96 -15.07 -19.202 1 95.65 331 LYS B N 1
ATOM 5173 C CA . LYS B 1 331 ? -12.538 -13.675 -19.11 1 95.65 331 LYS B CA 1
ATOM 5174 C C . LYS B 1 331 ? -11.02 -13.552 -19.214 1 95.65 331 LYS B C 1
ATOM 5176 O O . LYS B 1 331 ? -10.51 -12.666 -19.903 1 95.65 331 LYS B O 1
ATOM 5181 N N . ALA B 1 332 ? -10.353 -14.379 -18.521 1 95.57 332 ALA B N 1
ATOM 5182 C CA . ALA B 1 332 ? -8.892 -14.358 -18.53 1 95.57 332 ALA B CA 1
ATOM 5183 C C . ALA B 1 332 ? -8.348 -14.641 -19.927 1 95.57 332 ALA B C 1
ATOM 5185 O O . ALA B 1 332 ? -7.406 -13.985 -20.378 1 95.57 332 ALA B O 1
ATOM 5186 N N . LYS B 1 333 ? -8.947 -15.57 -20.605 1 94.41 333 LYS B N 1
ATOM 5187 C CA . LYS B 1 333 ? -8.532 -15.894 -21.966 1 94.41 333 LYS B CA 1
ATOM 5188 C C . LYS B 1 333 ? -8.705 -14.694 -22.894 1 94.41 333 LYS B C 1
ATOM 5190 O O . LYS B 1 333 ? -7.816 -14.386 -23.691 1 94.41 333 LYS B O 1
ATOM 5195 N N . GLN B 1 334 ? -9.809 -14.1 -22.754 1 93.44 334 GLN B N 1
ATOM 5196 C CA . GLN B 1 334 ? -10.091 -12.923 -23.569 1 93.44 334 GLN B CA 1
ATOM 5197 C C . GLN B 1 334 ? -9.105 -11.798 -23.271 1 93.44 334 GLN B C 1
ATOM 5199 O O . GLN B 1 334 ? -8.6 -11.149 -24.189 1 93.44 334 GLN B O 1
ATOM 5204 N N . PHE B 1 335 ? -8.878 -11.649 -22.051 1 91.56 335 PHE B N 1
ATOM 5205 C CA . PHE B 1 335 ? -7.954 -10.606 -21.623 1 91.56 335 PHE B CA 1
ATOM 5206 C C . PHE B 1 335 ? -6.556 -10.86 -22.175 1 91.56 335 PHE B C 1
ATOM 5208 O O . PHE B 1 335 ? -5.935 -9.961 -22.745 1 91.56 335 PHE B O 1
ATOM 5215 N N . ASN B 1 336 ? -6.06 -12.035 -22.048 1 89.2 336 ASN B N 1
ATOM 5216 C CA . ASN B 1 336 ? -4.705 -12.393 -22.455 1 89.2 336 ASN B CA 1
ATOM 5217 C C . ASN B 1 336 ? -4.542 -12.337 -23.971 1 89.2 336 ASN B C 1
ATOM 5219 O O . ASN B 1 336 ? -3.477 -11.973 -24.472 1 89.2 336 ASN B O 1
ATOM 5223 N N . GLN B 1 337 ? -5.56 -12.68 -24.67 1 87.31 337 GLN B N 1
ATOM 5224 C CA . GLN B 1 337 ? -5.528 -12.601 -26.126 1 87.31 337 GLN B CA 1
ATOM 5225 C C . GLN B 1 337 ? -5.443 -11.152 -26.597 1 87.31 337 GLN B C 1
ATOM 5227 O O . GLN B 1 337 ? -4.74 -10.848 -27.563 1 87.31 337 GLN B O 1
ATOM 5232 N N . SER B 1 338 ? -6.061 -10.326 -25.885 1 82.39 338 SER B N 1
ATOM 5233 C CA . SER B 1 338 ? -6.103 -8.918 -26.265 1 82.39 338 SER B CA 1
ATOM 5234 C C . SER B 1 338 ? -4.779 -8.224 -25.965 1 82.39 338 SER B C 1
ATOM 5236 O O . SER B 1 338 ? -4.445 -7.215 -26.59 1 82.39 338 SER B O 1
ATOM 5238 N N . HIS B 1 339 ? -4.024 -8.725 -25.08 1 77.67 339 HIS B N 1
ATOM 5239 C CA . HIS B 1 339 ? -2.782 -8.068 -24.686 1 77.67 339 HIS B CA 1
ATOM 5240 C C . HIS B 1 339 ? -1.571 -8.769 -25.293 1 77.67 339 HIS B C 1
ATOM 5242 O O . HIS B 1 339 ? -0.441 -8.298 -25.152 1 77.67 339 HIS B O 1
ATOM 5248 N N . ALA B 1 340 ? -1.633 -9.989 -25.734 1 65.36 340 ALA B N 1
ATOM 5249 C CA . ALA B 1 340 ? -0.566 -10.662 -26.47 1 65.36 340 ALA B CA 1
ATOM 5250 C C . ALA B 1 340 ? -0.307 -9.977 -27.809 1 65.36 340 ALA B C 1
ATOM 5252 O O . ALA B 1 340 ? 0.832 -9.928 -28.278 1 65.36 340 ALA B O 1
ATOM 5253 N N . ASP B 1 341 ? -1.335 -9.428 -28.553 1 54.33 341 ASP B N 1
ATOM 5254 C CA . ASP B 1 341 ? -1.246 -8.817 -29.876 1 54.33 341 ASP B CA 1
ATOM 5255 C C . ASP B 1 341 ? -0.744 -7.378 -29.783 1 54.33 341 ASP B C 1
ATOM 5257 O O . ASP B 1 341 ? -0.469 -6.744 -30.804 1 54.33 341 ASP B O 1
ATOM 5261 N N . ASP B 1 342 ? -0.525 -6.767 -28.607 1 50.53 342 ASP B N 1
ATOM 5262 C CA . ASP B 1 342 ? -0.095 -5.373 -28.554 1 50.53 342 ASP B CA 1
ATOM 5263 C C . ASP B 1 342 ? 1.414 -5.271 -28.341 1 50.53 342 ASP B C 1
ATOM 5265 O O . ASP B 1 342 ? 1.991 -6.042 -27.572 1 50.53 342 ASP B O 1
#

Radius of gyration: 27.15 Å; Cα contacts (8 Å, |Δi|>4): 1617; chains: 2; bounding box: 81×82×64 Å

Foldseek 3Di:
DPLPQDEAEWQEEEEALALLSLLLLLLLLLLFTAYEYEEQDDDDLQQFCADPDDPPGGRVAGSVRVSVVSVVSSVLLPYHYHNWDWQEWEQDPVRWMWTDTPSHIYIHNFYEYAPAWDDDDDDDPDARDNQFEHADCVGCLQVQAAWAEEQEDQELVSLVSQQVSVVRYLHYEYEDQQDHRPYDPVSVVVSVVHNYHYDNFHFDDWDADPVRHTAWTATPVGDIDGGSHYYYDPAIGADCSHVVNHVWDADPNQAFEDPQQQHTPRPRYGYFANSHDDDRHSVRRSSNSNSVSVVSSVVPQPPDDDPVCCVVPNDDDPVCDDPHDPSSVVSVVVSVVVVVVD/DPLPQDEAEWQEEEEALALLSLLLLLLLLLLFTAYEYEEQDDDDLQQFCADPDDPPGGRVAGSVRVSVVSVVSSVLLPYHYHNWDWQEWEQDPVRWMWTDTPSHIYIHNFYEYAPAWDDDDDDDPDARDNQFEHADCVGCLQVQAQWAEEQEDQELVSLVSQQVSVVRYLHYEYEDQQDHRPYDPVSVVVSVVHNYHYDNFHFDDWDADPVRHTAWTATPVGDIDGGSHYYYDPAIGADCSHVVNHVWDADPNQAFEDPQQQHTPRPRYGYFANSHDDDRHSVRRSSNSNSVSVVSSVVPQPPPDDPVCCVVPNDDDPVCDDPHDPSSVVSVVVSCVVVVVD

Organism: Haloferax mediterranei (strain ATCC 33500 / DSM 1411 / JCM 8866 / NBRC 14739 / NCIMB 2177 / R-4) (NCBI:txid523841)

Secondary structure (DSSP, 8-state):
-------EEEEEEEE--SHHHHHHHHHHHHTT--EEEEE-S-STGGG-SS--S-TT--TTS-HHHHHHHHHHHHHHHT-EEEE--EEEEEE-TTS-EEEEESS-EEEEEEEEE---EEE--PPSS-PPBTTTEES-HHHHGGGGTTS-EEEE-SSHHHHHHHHHGGGT-S-EEEE-TTPPP-S-HHHHHHHHTTT-EEE-SPEEEEEE-TTS-EEEEEETTS-EEE-SEEEE-S-EEE--HHHHHTT----TTS-----TT-B-SSTTEEE-GGGSSS---HHHHHHHHHHHHHHHHHHH---SPPHHHHHHH-SPPGGG---S-HHHHHHHHHHHHHHH--/-------EEEEEEEE--SHHHHHHHHHHHHTT--EEEEE-S-STGGG-SS--S-TT--TTS-HHHHHHHHHHHHHHHT-EEEE--EEEEEE-TTS-EEEEESS-EEEEEEEEE---EEE----SS-PPBTTTEES-HHHHGGGGTTS-EEEE-SSHHHHHHHHHGGGT-S-EEEE-TTPPP-S-HHHHHHHHTTT-EEE-SPEEEEEE-TTS-EEEEEETTS-EEE-SEEEE-S-EEE--HHHHHTT----TTS-----TT-B-SSTTEEE-GGGSSS---HHHHHHHHHHHHHHHHHHH---SPPHHHHHHH-SPPGGG---S-HHHHHHHHHHHHHHH--

pLDDT: mean 95.42, std 8.99, range [23.44, 98.97]

InterPro domains:
  IPR023753 FAD/NAD(P)-binding domain [PF07992] (10-289)
  IPR036188 FAD/NAD(P)-binding domain superfamily [G3DSA:3.50.50.60] (12-294)
  IPR036188 FAD/NAD(P)-binding domain superfamily [G3DSA:3.50.50.60] (122-233)
  IPR036188 FAD/NAD(P)-binding domain superfamily [SSF51905] (7-300)
  IPR036188 FAD/NAD(P)-binding domain superfamily [SSF51905] (129-228)
  IPR050097 Ferredoxin--NADP reductase type 2 [PTHR48105] (8-292)

Sequence (684 aa):
MTKTDERQEYEVVVVGGGPAGLQSALYTTRLGHDTALVDRGGGRAAMMLDTHNVIGVTEEQSGNEFLGTARQQLEDYGTEIHRDFVTDAEQLDDGRFRLVGNDGEFVAERVVLGVGFNDKRPDPPLPRTGKGLHYCLHCDAYMFVDESVYVMGHSDSAAYVAMIMLNFTDEVDILLRGEDPSWSDETDELVRAHPVDIIDEEISGMTKRDDGWLESFEFEDGSVREYKGGFAMYGSEYNTTLFDQLGVERNDDGTVPVDDHGRTSVDGVFAVGDITPGHNQIPVAMGKGAKAGIAIHMELREFPKSLDEIRAEGDVSINEVPGISSGLLAKAKQFNQSHADDMTKTDERQEYEVVVVGGGPAGLQSALYTTRLGHDTALVDRGGGRAAMMLDTHNVIGVTEEQSGNEFLGTARQQLEDYGTEIHRDFVTDAEQLDDGRFRLVGNDGEFVAERVVLGVGFNDKRPDPPLPRTGKGLHYCLHCDAYMFVDESVYVMGHSDSAAYVAMIMLNFTDEVDILLRGEDPSWSDETDELVRAHPVDIIDEEISGMTKRDDGWLESFEFEDGSVREYKGGFAMYGSEYNTTLFDQLGVERNDDGTVPVDDHGRTSVDGVFAVGDITPGHNQIPVAMGKGAKAGIAIHMELREFPKSLDEIRAEGDVSINEVPGISSGLLAKAKQFNQSHADD

Nearest PDB structures (foldseek):
  5uwy-assembly1_A-2  TM=8.954E-01  e=9.514E-27  Streptococcus pyogenes
  7aaw-assembly1_B  TM=8.908E-01  e=7.026E-26  Bacillus cereus ATCC 14579
  3f8d-assembly1_A  TM=8.486E-01  e=4.139E-26  Saccharolobus solfataricus
  3f8r-assembly1_A  TM=8.377E-01  e=2.438E-26  Saccharolobus solfataricus
  4nte-assembly1_A  TM=8.837E-01  e=7.832E-25  Chromobacterium violaceum

Solvent-accessible surface area (backbone atoms only — not comparable to full-atom values): 35004 Å² total; per-residue (Å²): 129,78,79,74,84,62,74,42,78,33,50,32,35,27,36,25,69,41,60,11,24,47,24,20,50,40,40,30,24,54,70,47,40,53,31,35,38,36,25,68,74,66,63,73,58,45,54,32,68,47,33,65,88,38,73,58,47,55,58,87,35,25,20,48,55,38,50,48,46,27,50,50,51,30,46,62,52,54,34,44,76,42,83,29,51,76,75,42,41,41,72,45,94,86,65,30,34,42,38,34,35,80,82,50,41,38,34,19,57,29,40,36,42,19,62,20,56,42,74,46,74,79,76,70,86,69,60,49,71,71,27,28,27,42,76,51,63,93,71,47,45,52,79,39,47,76,35,34,32,39,22,32,32,38,36,55,66,21,54,51,52,44,38,37,43,32,28,40,13,64,40,39,32,36,36,27,58,62,46,72,73,66,43,52,70,68,53,48,54,46,48,71,33,35,68,49,46,78,39,49,61,34,70,69,42,74,46,57,45,95,85,56,30,36,41,31,41,27,30,68,87,65,51,72,48,68,30,60,28,34,37,54,41,67,54,73,47,58,62,49,65,55,41,57,58,57,65,40,61,65,45,95,87,59,28,36,61,53,56,96,39,1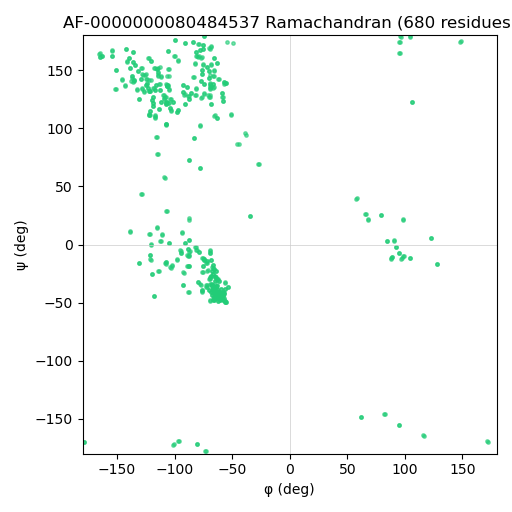7,43,40,78,36,90,53,37,30,46,24,31,59,30,26,80,77,75,83,41,65,34,37,13,23,14,40,7,40,37,28,13,52,50,49,40,72,72,64,51,64,38,63,68,49,66,69,50,35,74,71,72,42,62,52,53,69,88,64,40,38,56,38,50,72,69,48,50,53,33,40,49,53,48,49,58,63,58,68,80,103,129,78,78,74,85,61,75,42,77,32,50,30,34,28,36,24,68,42,60,10,22,47,25,19,49,40,40,30,23,54,70,46,40,54,33,35,38,36,25,69,73,66,63,74,57,44,55,32,68,46,33,65,88,38,73,57,48,54,60,88,35,25,20,49,53,38,49,48,46,28,52,50,53,29,46,62,52,52,35,44,78,41,81,30,52,76,75,43,41,40,72,45,94,87,65,31,35,41,37,34,34,79,80,49,41,39,35,20,58,29,39,35,40,19,61,19,58,42,74,45,73,77,75,72,87,70,58,48,70,71,27,29,29,42,78,51,62,94,72,46,45,52,80,38,46,75,34,34,32,38,22,32,32,36,38,54,66,19,53,51,52,44,38,36,46,32,29,40,15,63,42,39,33,37,36,28,59,62,47,71,73,67,43,52,71,68,53,48,54,46,47,72,32,35,69,52,45,79,39,49,61,33,69,69,45,73,46,57,45,96,85,55,30,36,40,31,42,27,30,69,86,66,51,71,47,69,28,61,27,32,34,56,42,66,54,72,48,58,60,49,65,54,42,58,59,58,66,38,59,65,45,96,87,58,30,36,62,53,54,96,39,16,43,40,81,36,90,54,37,29,46,24,32,59,30,26,79,78,76,83,42,65,35,36,14,23,16,39,6,40,37,28,14,51,50,49,43,71,71,62,51,63,38,63,68,51,66,67,51,33,75,71,72,42,60,53,54,69,88,64,39,37,55,37,51,72,70,48,50,53,35,40,47,54,48,48,58,64,57,68,80,104